Protein AF-I0I5B3-F1 (afdb_monomer)

Mean predicted aligned error: 16.61 Å

Organism: Caldilinea aerophila (strain DSM 14535 / JCM 11387 / NBRC 104270 / STL-6-O1) (NCBI:txid926550)

Solvent-accessible surface area (backbone atoms only — not comparable to full-atom values): 42615 Å² total; per-residue (Å²): 137,92,71,91,70,78,72,44,29,23,67,81,75,62,74,65,55,69,53,34,50,55,33,35,58,52,57,75,74,59,68,70,95,42,71,61,73,79,52,82,49,96,80,57,62,48,53,22,46,36,40,43,51,59,49,23,66,50,22,58,28,41,76,52,36,46,92,83,23,76,42,72,65,50,19,49,55,50,45,52,53,54,39,54,51,40,57,49,57,25,33,76,86,39,74,79,36,61,72,62,38,48,55,52,34,49,47,34,52,52,33,45,34,50,51,23,55,49,53,50,59,61,45,56,62,57,30,74,77,68,74,46,56,75,63,48,51,59,53,51,66,72,45,43,72,91,51,82,72,72,42,79,36,74,72,35,46,62,27,40,52,51,46,38,36,42,67,50,72,36,54,43,31,42,25,44,88,47,69,66,29,45,50,47,32,36,67,71,56,54,49,43,66,78,38,46,40,34,74,35,48,43,77,75,65,69,56,55,77,69,52,61,50,58,66,53,71,76,50,82,93,78,82,86,84,82,88,88,81,89,88,89,85,84,83,91,75,94,76,81,90,82,85,89,83,77,90,76,88,61,98,71,60,81,61,70,54,62,82,64,58,79,72,88,80,77,72,74,81,79,77,67,88,78,86,84,78,81,91,72,92,77,91,80,84,94,82,83,91,78,90,85,80,88,86,87,89,88,82,91,79,90,80,90,84,88,89,83,90,86,88,87,84,88,88,82,91,84,85,85,86,91,85,88,82,84,85,87,84,88,84,86,81,89,85,89,85,86,90,85,90,82,91,80,92,81,82,87,78,84,78,75,91,82,79,73,83,76,76,76,92,48,103,31,63,50,44,46,13,53,53,51,33,53,51,53,53,49,52,50,44,50,54,52,45,44,73,75,53,32,78,66,39,48,73,41,63,32,31,37,32,82,80,68,66,47,66,42,42,52,70,58,55,52,52,52,52,51,31,60,76,68,71,47,90,53,69,67,51,40,47,51,13,45,75,52,70,29,96,33,38,71,59,38,65,72,59,47,42,81,42,82,28,44,40,76,49,74,41,72,25,49,20,35,57,34,90,48,79,94,43,45,88,34,73,33,58,63,30,63,46,28,62,74,32,88,47,89,98,57,22,23,26,46,43,80,49,76,56,90,93,45,72,49,47,36,58,46,77,44,87,71,57,77,67,31,61,38,44,27,43,73,54,86,74,62,26,31,37,32,88,83,81,61,46,78,42,49,45,68,57,53,24,50,36,18,56,69,69,51,54,50,73,45,69,44,27,34,30,25,52,43,102,91,44,84,38,68,30,46,52,51,74,66,58,55,48,45,52,64,64,43,74,48,92,64,70,56,74,57,65,76,69,78,91,89,50,74,72,50,56,58,40,48,36,53,25,63,35,61,79,48,53,47,45,53,37,40,51,52,51,51,54,55,52,40,53,55,51,48,52,56,47,50,52,51,35,39,50,52,52,53,54,61,54,69,76,48,88,80,73,96,72,81,91,74,84,77,87,83,86,79,90,81,81,82,76,88,73,61,80,50,76,84,68,88,80,79,72,80,80,76,81,79,124

Radius of gyration: 35.82 Å; Cα contacts (8 Å, |Δi|>4): 763; chains: 1; bounding box: 88×85×110 Å

Foldseek 3Di:
DDDPDDFAFQVNPDAPVVLLVVLQVVLVPDQPPRLVVVDPFLPDDRLLNLLRVLLRVQATQVVSCCVVQVDPVSSVVVSVVVNVLSSQCSHPVCLVVVVSLVVSLVRSLVSLLVVLVVLCVVVVVVCVVPVVVVVSVVVSVQSDSVDDHAAEAADCGLNSNQLSCVSNVHQYWYWHLDVVSVVNNCVRPFPQQVCFLPAALDPVRPDDVVVVVVVVVPDDPDPDPPDDDDDDDDDDDDDDDDDDDDDCPDPDDLVVVVVVDDDDDDDSVVPPPDDDDDDDDDDDDDDDDDDDDDDDDDDDDDDDDDDDDDDDDDDDDDDDDDDDDDDDDDDDDDDDDDDDDDDDDDDDDDPDDDDDPDPPPRPGGGSRNVVVLCVVLVVVLSVLLCVQQVLLWDWAKWKAQPQLRAIAHPVVLVVLVVCVVVVHDDVPLQVVCVVSVHNGSVRRSVRIDIDTWIFNDWAKFKWAADPDPVLRVDTFGQDQAQWPDPDPSFTKGWDWDDDPSDIFIWMDGDDDDPVRNRPQADDPDSWGAGPPPRDIDDNLNQLVCLLVVRIGMDTRWTWTADPVGIHTGTDDPVSVVSNLPQAAPDFFAAFQDDPVGDCCVSRNQGGPRSVDDSSRNSSVVSSVVSVVVSVVVSVVSNVVSVVVVVPDPDDDDDDDDDDDDDPDDPDSIDTDRNDDDDDPPVPPD

Secondary structure (DSSP, 8-state):
----PPPPBGGGT---HHHHHHHHHHHTT--SS-GGGT---TTPPPHHHHHHHHHHHHSBPGGG-TTT--SHHHHHHHHHHHHHHHHHHTSGGGGG-HHHHHHHHHHHHHHHHHHHHHHHHHHHHHHHTTT-HHHHHHHHTT--TTSPPPEEETT-TTTHHHHHHHHTT--EEE--SSHHHHHHHIIIIIHHHHTTTPPP-SGGGGTHHHHHHHHHTTS-S--SS-SS------------------S-SS---THHHHTT---S---GGGS--SS-------------------------------------------------------------------------------------SSS--TTHHHHHHHHHHHHHHHHHHHHHHGGGS-EEEEEE-TTT--EEEHHHHHHHHHHHHHT---HHHHHHHHHTT-SSHHHHHHH-EEEEEEEEEEEEEEEEE-SSGGGTTSEEEE-S--EEE-STT--EEEEEEEETTEEEEEEEESSPPHHHHHTTEEETTTEEE-TTT--EE-HHHHHHHHHTT--EEEEEEEEEEETTEEEEE---HHHHHHHHT---S-----B--SSS--SGGGGT--BGGGGS-HHHHHHHHHHHHHHHHHHHHHHHHHHHHHHHHHTS-------PPPPPP------S-----SS----GGGS--

Structure (mmCIF, N/CA/C/O backbone):
data_AF-I0I5B3-F1
#
_entry.id   AF-I0I5B3-F1
#
loop_
_atom_site.group_PDB
_atom_site.id
_atom_site.type_symbol
_atom_site.label_atom_id
_atom_site.label_alt_id
_atom_site.label_comp_id
_atom_site.label_asym_id
_atom_site.label_entity_id
_atom_site.label_seq_id
_atom_site.pdbx_PDB_ins_code
_atom_site.Cartn_x
_atom_site.Cartn_y
_atom_site.Cartn_z
_atom_site.occupancy
_atom_site.B_iso_or_equiv
_atom_site.auth_seq_id
_atom_site.auth_comp_id
_atom_site.auth_asym_id
_atom_site.auth_atom_id
_atom_site.pdbx_PDB_model_num
ATOM 1 N N . MET A 1 1 ? 46.686 -15.224 -33.675 1.00 34.41 1 MET A N 1
ATOM 2 C CA . MET A 1 1 ? 46.321 -15.268 -32.244 1.00 34.41 1 MET A CA 1
ATOM 3 C C . MET A 1 1 ? 44.827 -15.492 -32.170 1.00 34.41 1 MET A C 1
ATOM 5 O O . MET A 1 1 ? 44.066 -14.656 -32.628 1.00 34.41 1 MET A O 1
ATOM 9 N N . ASN A 1 2 ? 44.441 -16.689 -31.741 1.00 43.38 2 ASN A N 1
ATOM 10 C CA . ASN A 1 2 ? 43.070 -17.173 -31.723 1.00 43.38 2 ASN A CA 1
ATOM 11 C C . ASN A 1 2 ? 42.587 -17.082 -30.267 1.00 43.38 2 ASN A C 1
ATOM 13 O O . ASN A 1 2 ? 42.860 -17.976 -29.474 1.00 43.38 2 ASN A O 1
ATOM 17 N N . SER A 1 3 ? 41.938 -15.980 -29.899 1.00 39.91 3 SER A N 1
ATOM 18 C CA . SER A 1 3 ? 41.096 -15.908 -28.702 1.00 39.91 3 SER A CA 1
ATOM 19 C C . SER A 1 3 ? 39.967 -14.929 -28.993 1.00 39.91 3 SER A C 1
ATOM 21 O O . SER A 1 3 ? 40.156 -13.717 -28.956 1.00 39.91 3 SER A O 1
ATOM 23 N N . SER A 1 4 ? 38.798 -15.454 -29.355 1.00 55.78 4 SER A N 1
ATOM 24 C CA . SER A 1 4 ? 37.574 -14.667 -29.481 1.00 55.78 4 SER A CA 1
ATOM 25 C C . SER A 1 4 ? 37.085 -14.292 -28.083 1.00 55.78 4 SER A C 1
ATOM 27 O O . SER A 1 4 ? 36.122 -14.872 -27.580 1.00 55.78 4 SER A O 1
ATOM 29 N N . THR A 1 5 ? 37.794 -13.388 -27.413 1.00 61.50 5 THR A N 1
ATOM 30 C CA . THR A 1 5 ? 37.310 -12.805 -26.168 1.00 61.50 5 THR A CA 1
ATOM 31 C C . THR A 1 5 ? 36.023 -12.051 -26.505 1.00 61.50 5 THR A C 1
ATOM 33 O O . THR A 1 5 ? 36.036 -11.238 -27.435 1.00 61.50 5 THR A O 1
ATOM 36 N N . PRO A 1 6 ? 34.897 -12.351 -25.837 1.00 68.62 6 PRO A N 1
ATOM 37 C CA . PRO A 1 6 ? 33.672 -11.597 -26.048 1.00 68.62 6 PRO A CA 1
ATOM 38 C C . PRO A 1 6 ? 33.936 -10.111 -25.779 1.00 68.62 6 PRO A C 1
ATOM 40 O O . PRO A 1 6 ? 34.704 -9.757 -24.879 1.00 68.62 6 PRO A O 1
ATOM 43 N N . ARG A 1 7 ? 33.351 -9.249 -26.617 1.00 85.88 7 ARG A N 1
ATOM 44 C CA . ARG A 1 7 ? 33.456 -7.794 -26.476 1.00 85.88 7 ARG A CA 1
ATOM 45 C C . ARG A 1 7 ? 32.855 -7.393 -25.131 1.00 85.88 7 ARG A C 1
ATOM 47 O O . ARG A 1 7 ? 31.737 -7.799 -24.822 1.00 85.88 7 ARG A O 1
ATOM 54 N N . LYS A 1 8 ? 33.610 -6.622 -24.345 1.00 93.19 8 LYS A N 1
ATOM 55 C CA . LYS A 1 8 ? 33.192 -6.210 -23.004 1.00 93.19 8 LYS A CA 1
ATOM 56 C C . LYS A 1 8 ? 32.017 -5.243 -23.074 1.00 93.19 8 LYS A C 1
ATOM 58 O O . LYS A 1 8 ? 32.053 -4.274 -23.834 1.00 93.19 8 LYS A O 1
ATOM 63 N N . LYS A 1 9 ? 31.011 -5.472 -22.240 1.00 95.19 9 LYS A N 1
ATOM 64 C CA . LYS A 1 9 ? 29.909 -4.540 -21.997 1.00 95.19 9 LYS A CA 1
ATOM 65 C C . LYS A 1 9 ? 30.274 -3.561 -20.890 1.00 95.19 9 LYS A C 1
ATOM 67 O O . LYS A 1 9 ? 31.117 -3.852 -20.041 1.00 95.19 9 LYS A O 1
ATOM 72 N N . LEU A 1 10 ? 29.610 -2.410 -20.869 1.00 96.56 10 LEU A N 1
ATOM 73 C CA . LEU A 1 10 ? 29.860 -1.374 -19.867 1.00 96.56 10 LEU A CA 1
ATOM 74 C C . LEU A 1 10 ? 29.683 -1.912 -18.434 1.00 96.56 10 LEU A C 1
ATOM 76 O O . LEU A 1 10 ? 30.490 -1.618 -17.554 1.00 96.56 10 LEU A O 1
ATOM 80 N N . ILE A 1 11 ? 28.683 -2.780 -18.229 1.00 96.00 11 ILE A N 1
ATOM 81 C CA . ILE A 1 11 ? 28.402 -3.431 -16.938 1.00 96.00 11 ILE A CA 1
ATOM 82 C C . ILE A 1 11 ? 29.562 -4.292 -16.407 1.00 96.00 11 ILE A C 1
ATOM 84 O O . ILE A 1 11 ? 29.677 -4.477 -15.199 1.00 96.00 11 ILE A O 1
ATOM 88 N N . GLU A 1 12 ? 30.427 -4.803 -17.284 1.00 95.75 12 GLU A N 1
ATOM 89 C CA . GLU A 1 12 ? 31.559 -5.663 -16.914 1.00 95.75 12 GLU A CA 1
ATOM 90 C C . GLU A 1 12 ? 32.810 -4.862 -16.527 1.00 95.75 12 GLU A C 1
ATOM 92 O O . GLU A 1 12 ? 33.793 -5.441 -16.063 1.00 95.75 12 GLU A O 1
ATOM 97 N N . VAL A 1 13 ? 32.796 -3.542 -16.744 1.00 94.56 13 VAL A N 1
ATOM 98 C CA . VAL A 1 13 ? 33.958 -2.669 -16.546 1.00 94.56 13 VAL A CA 1
ATOM 99 C C . VAL A 1 13 ? 33.712 -1.677 -15.419 1.00 94.56 13 VAL A C 1
ATOM 101 O O . VAL A 1 13 ? 34.428 -1.707 -14.420 1.00 94.56 13 VAL A O 1
ATOM 104 N N . ALA A 1 14 ? 32.724 -0.790 -15.565 1.00 92.62 14 ALA A N 1
ATOM 105 C CA . ALA A 1 14 ? 32.447 0.241 -14.570 1.00 92.62 14 ALA A CA 1
ATOM 106 C C . ALA A 1 14 ? 31.055 0.865 -14.752 1.00 92.62 14 ALA A C 1
ATOM 108 O O . ALA A 1 14 ? 30.517 0.936 -15.854 1.00 92.62 14 ALA A O 1
ATOM 109 N N . LEU A 1 15 ? 30.496 1.375 -13.651 1.00 96.25 15 LEU A N 1
ATOM 110 C CA . LEU A 1 15 ? 29.220 2.091 -13.602 1.00 96.25 15 LEU A CA 1
ATOM 111 C C . LEU A 1 15 ? 29.322 3.298 -12.657 1.00 96.25 15 LEU A C 1
ATOM 113 O O . LEU A 1 15 ? 30.048 3.214 -11.663 1.00 96.25 15 LEU A O 1
ATOM 117 N N . PRO A 1 16 ? 28.553 4.382 -12.883 1.00 97.31 16 PRO A N 1
ATOM 118 C CA . PRO A 1 16 ? 28.482 5.518 -11.964 1.00 97.31 16 PRO A CA 1
ATOM 119 C C . PRO A 1 16 ? 27.610 5.168 -10.741 1.00 97.31 16 PRO A C 1
ATOM 121 O O . PRO A 1 16 ? 26.470 5.621 -10.605 1.00 97.31 16 PRO A O 1
ATOM 124 N N . LEU A 1 17 ? 28.135 4.309 -9.858 1.00 96.88 17 LEU A N 1
ATOM 125 C CA . LEU A 1 17 ? 27.397 3.740 -8.723 1.00 96.88 17 LEU A CA 1
ATOM 126 C C . LEU A 1 17 ? 26.848 4.807 -7.772 1.00 96.88 17 LEU A C 1
ATOM 128 O O . LEU A 1 17 ? 25.727 4.656 -7.295 1.00 96.88 17 LEU A O 1
ATOM 132 N N . ASP A 1 18 ? 27.575 5.900 -7.540 1.00 97.75 18 ASP A N 1
ATOM 133 C CA . ASP A 1 18 ? 27.119 6.983 -6.661 1.00 97.75 18 ASP A CA 1
ATOM 134 C C . ASP A 1 18 ? 25.832 7.636 -7.176 1.00 97.75 18 ASP A C 1
ATOM 136 O O . ASP A 1 18 ? 24.875 7.828 -6.419 1.00 97.75 18 ASP A O 1
ATOM 140 N N . ALA A 1 19 ? 25.760 7.907 -8.483 1.00 97.69 19 ALA A N 1
ATOM 141 C CA . ALA A 1 19 ? 24.568 8.461 -9.116 1.00 97.69 19 ALA A CA 1
ATOM 142 C C . ALA A 1 19 ? 23.394 7.471 -9.065 1.00 97.69 19 ALA A C 1
ATOM 144 O O . ALA A 1 19 ? 22.278 7.848 -8.694 1.00 97.69 19 ALA A O 1
ATOM 145 N N . ILE A 1 20 ? 23.654 6.192 -9.368 1.00 97.81 20 ILE A N 1
ATOM 146 C CA . ILE A 1 20 ? 22.647 5.119 -9.324 1.00 97.81 20 ILE A CA 1
ATOM 147 C C . ILE A 1 20 ? 22.097 4.946 -7.900 1.00 97.81 20 ILE A C 1
ATOM 149 O O . ILE A 1 20 ? 20.879 4.871 -7.712 1.00 97.81 20 ILE A O 1
ATOM 153 N N . ASN A 1 21 ? 22.969 4.912 -6.891 1.00 97.31 21 ASN A N 1
ATOM 154 C CA . ASN A 1 21 ? 22.602 4.721 -5.488 1.00 97.31 21 ASN A CA 1
ATOM 155 C C . ASN A 1 21 ? 21.814 5.916 -4.948 1.00 97.31 21 ASN A C 1
ATOM 157 O O . ASN A 1 21 ? 20.769 5.727 -4.318 1.00 97.31 21 ASN A O 1
ATOM 161 N N . LYS A 1 22 ? 22.258 7.144 -5.246 1.00 97.56 22 LYS A N 1
ATOM 162 C CA . LYS A 1 22 ? 21.553 8.375 -4.860 1.00 97.56 22 LYS A CA 1
ATOM 163 C C . LYS A 1 22 ? 20.146 8.422 -5.459 1.00 97.56 22 LYS A C 1
ATOM 165 O O . LYS A 1 22 ? 19.183 8.692 -4.738 1.00 97.56 22 LYS A O 1
ATOM 170 N N . ALA A 1 23 ? 20.008 8.111 -6.748 1.00 96.62 23 ALA A N 1
ATOM 171 C CA . ALA A 1 23 ? 18.708 8.061 -7.415 1.00 96.62 23 ALA A CA 1
ATOM 172 C C . ALA A 1 23 ? 17.807 6.949 -6.848 1.00 96.62 23 ALA A C 1
ATOM 174 O O . ALA A 1 23 ? 16.650 7.199 -6.511 1.00 96.62 23 ALA A O 1
ATOM 175 N N . SER A 1 24 ? 18.355 5.748 -6.641 1.00 95.25 24 SER A N 1
ATOM 176 C CA . SER A 1 24 ? 17.622 4.606 -6.074 1.00 95.25 24 SER A CA 1
ATOM 177 C C . SER A 1 24 ? 17.129 4.868 -4.645 1.00 95.25 24 SER A C 1
ATOM 179 O O . SER A 1 24 ? 16.033 4.449 -4.274 1.00 95.25 24 SER A O 1
ATOM 181 N N . ALA A 1 25 ? 17.913 5.576 -3.826 1.00 94.31 25 ALA A N 1
ATOM 182 C CA . ALA A 1 25 ? 17.493 5.992 -2.490 1.00 94.31 25 ALA A CA 1
ATOM 183 C C . ALA A 1 25 ? 16.353 7.019 -2.551 1.00 94.31 25 ALA A C 1
ATOM 185 O O . ALA A 1 25 ? 15.381 6.900 -1.801 1.00 94.31 25 ALA A O 1
ATOM 186 N N . ARG A 1 26 ? 16.439 7.984 -3.477 1.00 92.12 26 ARG A N 1
ATOM 187 C CA . ARG A 1 26 ? 15.406 9.004 -3.698 1.00 92.12 26 ARG A CA 1
ATOM 188 C C . ARG A 1 26 ? 14.073 8.404 -4.148 1.00 92.12 26 ARG A C 1
ATOM 190 O O . ARG A 1 26 ? 13.033 8.845 -3.677 1.00 92.12 26 ARG A O 1
ATOM 197 N N . GLU A 1 27 ? 14.073 7.360 -4.978 1.00 89.00 27 GLU A N 1
ATOM 198 C CA . GLU A 1 27 ? 12.831 6.693 -5.412 1.00 89.00 27 GLU A CA 1
ATOM 199 C C . GLU A 1 27 ? 11.979 6.182 -4.239 1.00 89.00 27 GLU A C 1
ATOM 201 O O . GLU A 1 27 ? 10.747 6.205 -4.304 1.00 89.00 27 GLU A O 1
ATOM 206 N N . LYS A 1 28 ? 12.607 5.800 -3.116 1.00 84.81 28 LYS A N 1
ATOM 207 C CA . LYS A 1 28 ? 11.893 5.331 -1.916 1.00 84.81 28 LYS A CA 1
ATOM 208 C C . LYS A 1 28 ? 10.984 6.391 -1.297 1.00 84.81 28 LYS A C 1
ATOM 210 O O . LYS A 1 28 ? 10.081 6.015 -0.545 1.00 84.81 28 LYS A O 1
ATOM 215 N N . SER A 1 29 ? 11.189 7.682 -1.569 1.00 85.62 29 SER A N 1
ATOM 216 C CA . SER A 1 29 ? 10.357 8.777 -1.049 1.00 85.62 29 SER A CA 1
ATOM 217 C C . SER A 1 29 ? 9.325 9.303 -2.051 1.00 85.62 29 SER A C 1
ATOM 219 O O . SER A 1 29 ? 8.503 10.134 -1.676 1.00 85.62 29 SER A O 1
ATOM 221 N N . ILE A 1 30 ? 9.290 8.788 -3.284 1.00 86.81 30 ILE A N 1
ATOM 222 C CA . ILE A 1 30 ? 8.329 9.227 -4.303 1.00 86.81 30 ILE A CA 1
ATOM 223 C C . ILE A 1 30 ? 6.953 8.620 -4.011 1.00 86.81 30 ILE A C 1
ATOM 225 O O . ILE A 1 30 ? 6.822 7.426 -3.726 1.00 86.81 30 ILE A O 1
ATOM 229 N N . ARG A 1 31 ? 5.915 9.463 -4.018 1.00 80.94 31 ARG A N 1
ATOM 230 C CA . ARG A 1 31 ? 4.539 9.096 -3.625 1.00 80.94 31 ARG A CA 1
ATOM 231 C C . ARG A 1 31 ? 3.489 9.355 -4.701 1.00 80.94 31 ARG A C 1
ATOM 233 O O . ARG A 1 31 ? 2.339 8.977 -4.512 1.00 80.94 31 ARG A O 1
ATOM 240 N N . HIS A 1 32 ? 3.882 9.931 -5.834 1.00 81.69 32 HIS A N 1
ATOM 241 C CA . HIS A 1 32 ? 2.992 10.216 -6.957 1.00 81.69 32 HIS A CA 1
ATOM 242 C C . HIS A 1 32 ? 3.624 9.748 -8.267 1.00 81.69 32 HIS A C 1
ATOM 244 O O . HIS A 1 32 ? 4.824 9.921 -8.475 1.00 81.69 32 HIS A O 1
ATOM 250 N N . GLY A 1 33 ? 2.828 9.104 -9.124 1.00 80.00 33 GLY A N 1
ATOM 251 C CA . GLY A 1 33 ? 3.251 8.606 -10.441 1.00 80.00 33 GLY A CA 1
ATOM 252 C C . GLY A 1 33 ? 4.235 7.428 -10.422 1.00 80.00 33 GLY A C 1
ATOM 253 O O . GLY A 1 33 ? 4.460 6.808 -11.458 1.00 80.00 33 GLY A O 1
ATOM 254 N N . HIS A 1 34 ? 4.813 7.086 -9.268 1.00 87.69 34 HIS A N 1
ATOM 255 C CA . HIS A 1 34 ? 5.730 5.962 -9.147 1.00 87.69 34 HIS A CA 1
ATOM 256 C C . HIS A 1 34 ? 4.971 4.630 -9.102 1.00 87.69 34 HIS A C 1
ATOM 258 O O . HIS A 1 34 ? 4.057 4.485 -8.298 1.00 87.69 34 HIS A O 1
ATOM 264 N N . PRO A 1 35 ? 5.375 3.598 -9.858 1.00 84.56 35 PRO A N 1
ATOM 265 C CA . PRO A 1 35 ? 4.692 2.306 -9.876 1.00 84.56 35 PRO A CA 1
ATOM 266 C C . PRO A 1 35 ? 4.442 1.612 -8.525 1.00 84.56 35 PRO A C 1
ATOM 268 O O . PRO A 1 35 ? 3.552 0.771 -8.417 1.00 84.56 35 PRO A O 1
ATOM 271 N N . SER A 1 36 ? 5.205 1.935 -7.476 1.00 82.56 36 SER A N 1
ATOM 272 C CA . SER A 1 36 ? 4.937 1.429 -6.118 1.00 82.56 36 SER A CA 1
ATOM 273 C C . SER A 1 36 ? 3.626 1.943 -5.521 1.00 82.56 36 SER A C 1
ATOM 275 O O . SER A 1 36 ? 3.151 1.367 -4.548 1.00 82.56 36 SER A O 1
ATOM 277 N N . THR A 1 37 ? 3.065 3.025 -6.065 1.00 84.06 37 THR A N 1
ATOM 278 C CA . THR A 1 37 ? 1.775 3.579 -5.639 1.00 84.06 37 THR A CA 1
ATOM 279 C C . THR A 1 37 ? 0.598 2.850 -6.283 1.00 84.06 37 THR A C 1
ATOM 281 O O . THR A 1 37 ? -0.525 3.042 -5.842 1.00 84.06 37 THR A O 1
ATOM 284 N N . LEU A 1 38 ? 0.838 2.020 -7.310 1.00 83.25 38 LEU A N 1
ATOM 285 C CA . LEU A 1 38 ? -0.171 1.117 -7.871 1.00 83.25 38 LEU A CA 1
ATOM 286 C C . LEU A 1 38 ? -0.301 -0.152 -7.017 1.00 83.25 38 LEU A C 1
ATOM 288 O O . LEU A 1 38 ? -1.401 -0.572 -6.679 1.00 83.25 38 LEU A O 1
ATOM 292 N N . HIS A 1 39 ? 0.834 -0.764 -6.666 1.00 85.00 39 HIS A N 1
ATOM 293 C CA . HIS A 1 39 ? 0.896 -1.907 -5.758 1.00 85.00 39 HIS A CA 1
ATOM 294 C C . HIS A 1 39 ? 2.272 -1.999 -5.087 1.00 85.00 39 HIS A C 1
ATOM 296 O O . HIS A 1 39 ? 3.318 -1.862 -5.738 1.00 85.00 39 HIS A O 1
ATOM 302 N N . LEU A 1 40 ? 2.280 -2.291 -3.784 1.00 82.19 40 LEU A N 1
ATOM 303 C CA . LEU A 1 40 ? 3.509 -2.518 -3.031 1.00 82.19 40 LEU A CA 1
ATOM 304 C C . LEU A 1 40 ? 4.005 -3.953 -3.240 1.00 82.19 40 LEU A C 1
ATOM 306 O O . LEU A 1 40 ? 3.491 -4.891 -2.643 1.00 82.19 40 LEU A O 1
ATOM 310 N N . TRP A 1 41 ? 5.048 -4.115 -4.052 1.00 86.31 41 TRP A N 1
ATOM 311 C CA . TRP A 1 41 ? 5.733 -5.396 -4.219 1.00 86.31 41 TRP A CA 1
ATOM 312 C C . TRP A 1 41 ? 6.900 -5.522 -3.232 1.00 86.31 41 TRP A C 1
ATOM 314 O O . TRP A 1 41 ? 7.781 -4.660 -3.204 1.00 86.31 41 TRP A O 1
ATOM 324 N N . TRP A 1 42 ? 6.930 -6.596 -2.439 1.00 80.88 42 TRP A N 1
ATOM 325 C CA . TRP A 1 42 ? 7.877 -6.773 -1.321 1.00 80.88 42 TRP A CA 1
ATOM 326 C C . TRP A 1 42 ? 9.352 -6.853 -1.736 1.00 80.88 42 TRP A C 1
ATOM 328 O O . TRP A 1 42 ? 10.226 -6.552 -0.931 1.00 80.88 42 TRP A O 1
ATOM 338 N N . ALA A 1 43 ? 9.639 -7.231 -2.981 1.00 81.56 43 ALA A N 1
ATOM 339 C CA . ALA A 1 43 ? 10.995 -7.341 -3.520 1.00 81.56 43 ALA A CA 1
ATOM 340 C C . ALA A 1 43 ? 11.191 -6.444 -4.753 1.00 81.56 43 ALA A C 1
ATOM 342 O O . ALA A 1 43 ? 11.769 -6.856 -5.760 1.00 81.56 43 ALA A O 1
ATOM 343 N N . ARG A 1 44 ? 10.629 -5.228 -4.736 1.00 82.12 44 ARG A N 1
ATOM 344 C CA . ARG A 1 44 ? 10.724 -4.318 -5.884 1.00 82.12 44 ARG A CA 1
ATOM 345 C C . ARG A 1 44 ? 12.156 -3.802 -6.054 1.00 82.12 44 ARG A C 1
ATOM 347 O O . ARG A 1 44 ? 12.700 -3.175 -5.149 1.00 82.12 44 ARG A O 1
ATOM 354 N N . ARG A 1 45 ? 12.741 -4.012 -7.236 1.00 88.94 45 ARG A N 1
ATOM 355 C CA . ARG A 1 45 ? 14.022 -3.394 -7.613 1.00 88.94 45 ARG A CA 1
ATOM 356 C C . ARG A 1 45 ? 13.827 -1.899 -7.928 1.00 88.94 45 ARG A C 1
ATOM 358 O O . ARG A 1 45 ? 12.811 -1.573 -8.547 1.00 88.94 45 ARG A O 1
ATOM 365 N N . PRO A 1 46 ? 14.763 -1.010 -7.539 1.00 93.00 46 PRO A N 1
ATOM 366 C CA . PRO A 1 46 ? 14.736 0.395 -7.950 1.00 93.00 46 PRO A CA 1
ATOM 367 C C . PRO A 1 46 ? 14.740 0.527 -9.476 1.00 93.00 46 PRO A C 1
ATOM 369 O O . PRO A 1 46 ? 15.482 -0.189 -10.157 1.00 93.00 46 PRO A O 1
ATOM 372 N N . LEU A 1 47 ? 13.928 1.438 -10.010 1.00 94.44 47 LEU A N 1
ATOM 373 C CA . LEU A 1 47 ? 13.819 1.664 -11.453 1.00 94.44 47 LEU A CA 1
ATOM 374 C C . LEU A 1 47 ? 15.095 2.310 -11.994 1.00 94.44 47 LEU A C 1
ATOM 376 O O . LEU A 1 47 ? 15.581 1.900 -13.045 1.00 94.44 47 LEU A O 1
ATOM 380 N N . ALA A 1 48 ? 15.684 3.245 -11.244 1.00 96.25 48 ALA A N 1
ATOM 381 C CA . ALA A 1 48 ? 16.997 3.823 -11.524 1.00 96.25 48 ALA A CA 1
ATOM 382 C C . ALA A 1 48 ? 18.066 2.743 -11.770 1.00 96.25 48 ALA A C 1
ATOM 384 O O . ALA A 1 48 ? 18.724 2.737 -12.811 1.00 96.25 48 ALA A O 1
ATOM 385 N N . ALA A 1 49 ? 18.197 1.787 -10.845 1.00 96.50 49 ALA A N 1
ATOM 386 C CA . ALA A 1 49 ? 19.148 0.688 -10.977 1.00 96.50 49 ALA A CA 1
ATOM 387 C C . ALA A 1 49 ? 18.818 -0.224 -12.169 1.00 96.50 49 ALA A C 1
ATOM 389 O O . ALA A 1 49 ? 19.716 -0.561 -12.939 1.00 96.50 49 ALA A O 1
ATOM 390 N N . ALA A 1 50 ? 17.543 -0.589 -12.355 1.00 95.62 50 ALA A N 1
ATOM 391 C CA . ALA A 1 50 ? 17.115 -1.416 -13.484 1.00 95.62 50 ALA A CA 1
ATOM 392 C C . ALA A 1 50 ? 17.467 -0.765 -14.832 1.00 95.62 50 ALA A C 1
ATOM 394 O O . ALA A 1 50 ? 18.086 -1.405 -15.676 1.00 95.62 50 ALA A O 1
ATOM 395 N N . ARG A 1 51 ? 17.158 0.524 -15.006 1.00 95.81 51 ARG A N 1
ATOM 396 C CA . ARG A 1 51 ? 17.453 1.292 -16.225 1.00 95.81 51 ARG A CA 1
ATOM 397 C C . ARG A 1 51 ? 18.952 1.382 -16.513 1.00 95.81 51 ARG A C 1
ATOM 399 O O . ARG A 1 51 ? 19.363 1.152 -17.647 1.00 95.81 51 ARG A O 1
ATOM 406 N N . ALA A 1 52 ? 19.768 1.669 -15.495 1.00 97.81 52 ALA A N 1
ATOM 407 C CA . ALA A 1 52 ? 21.222 1.751 -15.641 1.00 97.81 52 ALA A CA 1
ATOM 408 C C . ALA A 1 52 ? 21.841 0.405 -16.046 1.00 97.81 52 ALA A C 1
ATOM 410 O O . ALA A 1 52 ? 22.645 0.347 -16.974 1.00 97.81 52 ALA A O 1
ATOM 411 N N . VAL A 1 53 ? 21.429 -0.681 -15.385 1.00 96.31 53 VAL A N 1
ATOM 412 C CA . VAL A 1 53 ? 21.904 -2.043 -15.671 1.00 96.31 53 VAL A CA 1
ATOM 413 C C . VAL A 1 53 ? 21.476 -2.495 -17.068 1.00 96.31 53 VAL A C 1
ATOM 415 O O . VAL A 1 53 ? 22.303 -3.018 -17.810 1.00 96.31 53 VAL A O 1
ATOM 418 N N . LEU A 1 54 ? 20.222 -2.241 -17.459 1.00 96.19 54 LEU A N 1
ATOM 419 C CA . LEU A 1 54 ? 19.707 -2.570 -18.793 1.00 96.19 54 LEU A CA 1
ATOM 420 C C . LEU A 1 54 ? 20.437 -1.821 -19.913 1.00 96.19 54 LEU A C 1
ATOM 422 O O . LEU A 1 54 ? 20.707 -2.395 -20.965 1.00 96.19 54 LEU A O 1
ATOM 426 N N . PHE A 1 55 ? 20.768 -0.549 -19.696 1.00 97.75 55 PHE A N 1
ATOM 427 C CA . PHE A 1 55 ? 21.579 0.213 -20.640 1.00 97.75 55 PHE A CA 1
ATOM 428 C C . PHE A 1 55 ? 23.001 -0.362 -20.723 1.00 97.75 55 PHE A C 1
ATOM 430 O O . PHE A 1 55 ? 23.490 -0.682 -21.806 1.00 97.75 55 PHE A O 1
ATOM 437 N N . ALA A 1 56 ? 23.645 -0.571 -19.574 1.00 97.56 56 ALA A N 1
ATOM 438 C CA . ALA A 1 56 ? 25.040 -0.990 -19.509 1.00 97.56 56 ALA A CA 1
ATOM 439 C C . ALA A 1 56 ? 25.306 -2.438 -19.952 1.00 97.56 56 ALA A C 1
ATOM 441 O O . ALA A 1 56 ? 26.430 -2.749 -20.338 1.00 97.56 56 ALA A O 1
ATOM 442 N N . GLN A 1 57 ? 24.306 -3.326 -19.908 1.00 95.12 57 GLN A N 1
ATOM 443 C CA . GLN A 1 57 ? 24.422 -4.676 -20.479 1.00 95.12 57 GLN A CA 1
ATOM 444 C C . GLN A 1 57 ? 24.355 -4.670 -22.018 1.00 95.12 57 GLN A C 1
ATOM 446 O O . GLN A 1 57 ? 24.858 -5.588 -22.660 1.00 95.12 57 GLN A O 1
ATOM 451 N N . LEU A 1 58 ? 23.702 -3.668 -22.622 1.00 94.50 58 LEU A N 1
ATOM 452 C CA . LEU A 1 58 ? 23.496 -3.604 -24.072 1.00 94.50 58 LEU A CA 1
ATOM 453 C C . LEU A 1 58 ? 24.576 -2.779 -24.769 1.00 94.50 58 LEU A C 1
ATOM 455 O O . LEU A 1 58 ? 24.960 -3.105 -25.896 1.00 94.50 58 LEU A O 1
ATOM 459 N N . VAL A 1 59 ? 25.093 -1.758 -24.088 1.00 96.69 59 VAL A N 1
ATOM 460 C CA . VAL A 1 59 ? 26.134 -0.870 -24.605 1.00 96.69 59 VAL A CA 1
ATOM 461 C C . VAL A 1 59 ? 27.527 -1.450 -24.363 1.00 96.69 59 VAL A C 1
ATOM 463 O O . VAL A 1 59 ? 27.864 -1.868 -23.253 1.00 96.69 59 VAL A O 1
ATOM 466 N N . ASP A 1 60 ? 28.334 -1.483 -25.423 1.00 95.75 60 ASP A N 1
ATOM 467 C CA . ASP A 1 60 ? 29.726 -1.931 -25.348 1.00 95.75 60 ASP A CA 1
ATOM 468 C C . ASP A 1 60 ? 30.582 -0.934 -24.558 1.00 95.75 60 ASP A C 1
ATOM 470 O O . ASP A 1 60 ? 30.425 0.281 -24.695 1.00 95.75 60 ASP A O 1
ATOM 474 N N . ASP A 1 61 ? 31.536 -1.438 -23.775 1.00 97.00 61 ASP A N 1
ATOM 475 C CA . ASP A 1 61 ? 32.578 -0.577 -23.220 1.00 97.00 61 ASP A CA 1
ATOM 476 C C . ASP A 1 61 ? 33.527 -0.114 -24.347 1.00 97.00 61 ASP A C 1
ATOM 478 O O . ASP A 1 61 ? 33.851 -0.905 -25.238 1.00 97.00 61 ASP A O 1
ATOM 482 N N . PRO A 1 62 ? 34.041 1.128 -24.324 1.00 96.12 62 PRO A N 1
ATOM 483 C CA . PRO A 1 62 ? 34.983 1.611 -25.337 1.00 96.12 62 PRO A CA 1
ATOM 484 C C . PRO A 1 62 ? 36.254 0.760 -25.482 1.00 96.12 62 PRO A C 1
ATOM 486 O O . PRO A 1 62 ? 36.788 0.658 -26.585 1.00 96.12 62 PRO A O 1
ATOM 489 N N . SER A 1 63 ? 36.716 0.084 -24.418 1.00 94.56 63 SER A N 1
ATOM 490 C CA . SER A 1 63 ? 37.858 -0.851 -24.487 1.00 94.56 63 SER A CA 1
ATOM 491 C C . SER A 1 63 ? 37.588 -2.076 -25.359 1.00 94.56 63 SER A C 1
ATOM 493 O O . SER A 1 63 ? 38.522 -2.748 -25.801 1.00 94.56 63 SER A O 1
ATOM 495 N N . ALA A 1 64 ? 36.317 -2.361 -25.646 1.00 92.25 64 ALA A N 1
ATOM 496 C CA . ALA A 1 64 ? 35.940 -3.386 -26.596 1.00 92.25 64 ALA A CA 1
ATOM 497 C C . ALA A 1 64 ? 36.200 -2.963 -28.048 1.00 92.25 64 ALA A C 1
ATOM 499 O O . ALA A 1 64 ? 36.170 -3.833 -28.904 1.00 92.25 64 ALA A O 1
ATOM 500 N N . TRP A 1 65 ? 36.485 -1.692 -28.344 1.00 90.50 65 TRP A N 1
ATOM 501 C CA . TRP A 1 65 ? 36.679 -1.180 -29.706 1.00 90.50 65 TRP A CA 1
ATOM 502 C C . TRP A 1 65 ? 37.997 -0.392 -29.833 1.00 90.50 65 TRP A C 1
ATOM 504 O O . TRP A 1 65 ? 37.953 0.813 -30.087 1.00 90.50 65 TRP A O 1
ATOM 514 N N . PRO A 1 66 ? 39.177 -1.026 -29.669 1.00 89.50 66 PRO A N 1
ATOM 515 C CA . PRO A 1 66 ? 40.478 -0.349 -29.767 1.00 89.50 66 PRO A CA 1
ATOM 516 C C . PRO A 1 66 ? 40.741 0.303 -31.135 1.00 89.50 66 PRO A C 1
ATOM 518 O O . PRO A 1 66 ? 41.541 1.220 -31.245 1.00 89.50 66 PRO A O 1
ATOM 521 N N . GLU A 1 67 ? 40.056 -0.131 -32.189 1.00 90.69 67 GLU A N 1
ATOM 522 C CA . GLU A 1 67 ? 40.078 0.504 -33.507 1.00 90.69 67 GLU A CA 1
ATOM 523 C C . GLU A 1 67 ? 39.373 1.872 -33.541 1.00 90.69 67 GLU A C 1
ATOM 525 O O . GLU A 1 67 ? 39.704 2.711 -34.375 1.00 90.69 67 GLU A O 1
ATOM 530 N N . LEU A 1 68 ? 38.409 2.099 -32.642 1.00 90.50 68 LEU A N 1
ATOM 531 C CA . LEU A 1 68 ? 37.684 3.365 -32.489 1.00 90.50 68 LEU A CA 1
ATOM 532 C C . LEU A 1 68 ? 38.230 4.196 -31.324 1.00 90.50 68 LEU A C 1
ATOM 534 O O . LEU A 1 68 ? 38.186 5.422 -31.377 1.00 90.50 68 LEU A O 1
ATOM 538 N N . PHE A 1 69 ? 38.750 3.528 -30.291 1.00 94.81 69 PHE A N 1
ATOM 539 C CA . PHE A 1 69 ? 39.323 4.132 -29.089 1.00 94.81 69 PHE A CA 1
ATOM 540 C C . PHE A 1 69 ? 40.709 3.522 -28.794 1.00 94.81 69 PHE A C 1
ATOM 542 O O . PHE A 1 69 ? 40.841 2.692 -27.883 1.00 94.81 69 PHE A O 1
ATOM 549 N N . PRO A 1 70 ? 41.744 3.890 -29.577 1.00 94.62 70 PRO A N 1
ATOM 550 C CA . PRO A 1 70 ? 43.076 3.284 -29.483 1.00 94.62 70 PRO A CA 1
ATOM 551 C C . PRO A 1 70 ? 43.763 3.433 -28.128 1.00 94.62 70 PRO A C 1
ATOM 553 O O . PRO A 1 70 ? 44.535 2.558 -27.735 1.00 94.62 70 PRO A O 1
ATOM 556 N N . THR A 1 71 ? 43.508 4.529 -27.413 1.00 96.62 71 THR A N 1
ATOM 557 C CA . THR A 1 71 ? 44.194 4.838 -26.151 1.00 96.62 71 THR A CA 1
ATOM 558 C C . THR A 1 71 ? 43.286 4.691 -24.932 1.00 96.62 71 THR A C 1
ATOM 560 O O . THR A 1 71 ? 42.078 4.912 -25.004 1.00 96.62 71 THR A O 1
ATOM 563 N N . GLU A 1 72 ? 43.867 4.389 -23.765 1.00 95.56 72 GLU A N 1
ATOM 564 C CA . GLU A 1 72 ? 43.122 4.348 -22.495 1.00 95.56 72 GLU A CA 1
ATOM 565 C C . GLU A 1 72 ? 42.438 5.688 -22.178 1.00 95.56 72 GLU A C 1
ATOM 567 O O . GLU A 1 72 ? 41.335 5.707 -21.636 1.00 95.56 72 GLU A O 1
ATOM 572 N N . VAL A 1 73 ? 43.055 6.809 -22.570 1.00 97.06 73 VAL A N 1
ATOM 573 C CA . VAL A 1 73 ? 42.496 8.158 -22.395 1.00 97.06 73 VAL A CA 1
ATOM 574 C C . VAL A 1 73 ? 41.238 8.348 -23.245 1.00 97.06 73 VAL A C 1
ATOM 576 O O . VAL A 1 73 ? 40.235 8.859 -22.749 1.00 97.06 73 VAL A O 1
ATOM 579 N N . GLU A 1 74 ? 41.251 7.914 -24.508 1.00 96.31 74 GLU A N 1
ATOM 580 C CA . GLU A 1 74 ? 40.067 7.967 -25.379 1.00 96.31 74 GLU A CA 1
ATOM 581 C C . GLU A 1 74 ? 38.964 7.027 -24.893 1.00 96.31 74 GLU A C 1
ATOM 583 O O . GLU A 1 74 ? 37.795 7.415 -24.871 1.00 96.31 74 GLU A O 1
ATOM 588 N N . GLN A 1 75 ? 39.331 5.825 -24.437 1.00 96.50 75 GLN A N 1
ATOM 589 C CA . GLN A 1 75 ? 38.383 4.876 -23.853 1.00 96.50 75 GLN A CA 1
ATOM 590 C C . GLN A 1 75 ? 37.722 5.453 -22.599 1.00 96.50 75 GLN A C 1
ATOM 592 O O . GLN A 1 75 ? 36.505 5.361 -22.445 1.00 96.50 75 GLN A O 1
ATOM 597 N N . GLN A 1 76 ? 38.505 6.078 -21.716 1.00 97.19 76 GLN A N 1
ATOM 598 C CA . GLN A 1 76 ? 37.997 6.708 -20.502 1.00 97.19 76 GLN A CA 1
ATOM 599 C C . GLN A 1 76 ? 37.101 7.912 -20.819 1.00 97.19 76 GLN A C 1
ATOM 601 O O . GLN A 1 76 ? 36.011 8.024 -20.260 1.00 97.19 76 GLN A O 1
ATOM 606 N N . ARG A 1 77 ? 37.497 8.764 -21.772 1.00 97.75 77 ARG A N 1
ATOM 607 C CA . ARG A 1 77 ? 36.693 9.915 -22.209 1.00 97.75 77 ARG A CA 1
ATOM 608 C C . ARG A 1 77 ? 35.334 9.493 -22.770 1.00 97.75 77 ARG A C 1
ATOM 610 O O . ARG A 1 77 ? 34.319 10.129 -22.478 1.00 97.75 77 ARG A O 1
ATOM 617 N N . GLU A 1 78 ? 35.302 8.434 -23.576 1.00 97.75 78 GLU A N 1
ATOM 618 C CA . GLU A 1 78 ? 34.044 7.909 -24.108 1.00 97.75 78 GLU A CA 1
ATOM 619 C C . GLU A 1 78 ? 33.206 7.236 -23.012 1.00 97.75 78 GLU A C 1
ATOM 621 O O . GLU A 1 78 ? 31.992 7.434 -22.947 1.00 97.75 78 GLU A O 1
ATOM 626 N N . ARG A 1 79 ? 33.843 6.517 -22.082 1.00 97.88 79 ARG A N 1
ATOM 627 C CA . ARG A 1 79 ? 33.162 5.919 -20.927 1.00 97.88 79 ARG A CA 1
ATOM 628 C C . ARG A 1 79 ? 32.483 6.983 -20.064 1.00 97.88 79 ARG A C 1
ATOM 630 O O . ARG A 1 79 ? 31.326 6.819 -19.693 1.00 97.88 79 ARG A O 1
ATOM 637 N N . GLU A 1 80 ? 33.143 8.113 -19.826 1.00 98.06 80 GLU A N 1
ATOM 638 C CA . GLU A 1 80 ? 32.567 9.265 -19.118 1.00 98.06 80 GLU A CA 1
ATOM 639 C C . GLU A 1 80 ? 31.400 9.914 -19.879 1.00 98.06 80 GLU A C 1
ATOM 641 O O . GLU A 1 80 ? 30.447 10.408 -19.272 1.00 98.06 80 GLU A O 1
ATOM 646 N N . ARG A 1 81 ? 31.413 9.907 -21.221 1.00 98.12 81 ARG A N 1
ATOM 647 C CA . ARG A 1 81 ? 30.238 10.305 -22.018 1.00 98.12 81 ARG A CA 1
ATOM 648 C C . ARG A 1 81 ? 29.063 9.354 -21.776 1.00 98.12 81 ARG A C 1
ATOM 650 O O . ARG A 1 81 ? 27.960 9.834 -21.524 1.00 98.12 81 ARG A O 1
ATOM 657 N N . LEU A 1 82 ? 29.296 8.042 -21.805 1.00 98.31 82 LEU A N 1
ATOM 658 C CA . LEU A 1 82 ? 28.262 7.036 -21.530 1.00 98.31 82 LEU A CA 1
ATOM 659 C C . LEU A 1 82 ? 27.746 7.125 -20.084 1.00 98.31 82 LEU A C 1
ATOM 661 O O . LEU A 1 82 ? 26.546 6.993 -19.848 1.00 98.31 82 LEU A O 1
ATOM 665 N N . PHE A 1 83 ? 28.614 7.428 -19.115 1.00 98.44 83 PHE A N 1
ATOM 666 C CA . PHE A 1 83 ? 28.214 7.644 -17.721 1.00 98.44 83 PHE A CA 1
ATOM 667 C C . PHE A 1 83 ? 27.312 8.858 -17.554 1.00 98.44 83 PHE A C 1
ATOM 669 O O . PHE A 1 83 ? 26.307 8.749 -16.859 1.00 98.44 83 PHE A O 1
ATOM 676 N N . ARG A 1 84 ? 27.574 9.962 -18.260 1.00 98.50 84 ARG A N 1
ATOM 677 C CA . ARG A 1 84 ? 26.667 11.122 -18.261 1.00 98.50 84 ARG A CA 1
ATOM 678 C C . ARG A 1 84 ? 25.269 10.782 -18.783 1.00 98.50 84 ARG A C 1
ATOM 680 O O . ARG A 1 84 ? 24.291 11.341 -18.291 1.00 98.50 84 ARG A O 1
ATOM 687 N N . ILE A 1 85 ? 25.151 9.847 -19.731 1.00 98.25 85 ILE A N 1
ATOM 688 C CA . ILE A 1 85 ? 23.843 9.330 -20.164 1.00 98.25 85 ILE A CA 1
ATOM 689 C C . ILE A 1 85 ? 23.185 8.556 -19.014 1.00 98.25 85 ILE A C 1
ATOM 691 O O . ILE A 1 85 ? 22.025 8.814 -18.707 1.00 98.25 85 ILE A O 1
ATOM 695 N N . ILE A 1 86 ? 23.913 7.665 -18.328 1.00 98.38 86 ILE A N 1
ATOM 696 C CA . ILE A 1 86 ? 23.386 6.927 -17.164 1.00 98.38 86 ILE A CA 1
ATOM 697 C C . ILE A 1 86 ? 22.949 7.886 -16.048 1.00 98.38 86 ILE A C 1
ATOM 699 O O . ILE A 1 86 ? 21.852 7.735 -15.519 1.00 98.38 86 ILE A O 1
ATOM 703 N N . GLU A 1 87 ? 23.757 8.888 -15.709 1.00 98.50 87 GLU A N 1
ATOM 704 C CA . GLU A 1 87 ? 23.461 9.893 -14.678 1.00 98.50 87 GLU A CA 1
ATOM 705 C C . GLU A 1 87 ? 22.176 10.678 -14.961 1.00 98.50 87 GLU A C 1
ATOM 707 O O . GLU A 1 87 ? 21.441 11.014 -14.031 1.00 98.50 87 GLU A O 1
ATOM 712 N N . GLN A 1 88 ? 21.883 10.951 -16.235 1.00 98.25 88 GLN A N 1
ATOM 713 C CA . GLN A 1 88 ? 20.610 11.542 -16.647 1.00 98.25 88 GLN A CA 1
ATOM 714 C C . GLN A 1 88 ? 19.485 10.510 -16.613 1.00 98.25 88 GLN A C 1
ATOM 716 O O . GLN A 1 88 ? 18.418 10.797 -16.069 1.00 98.25 88 GLN A O 1
ATOM 721 N N . LEU A 1 89 ? 19.724 9.306 -17.143 1.00 97.06 89 LEU A N 1
ATOM 722 C CA . LEU A 1 89 ? 18.744 8.226 -17.195 1.00 97.06 89 LEU A CA 1
ATOM 723 C C . LEU A 1 89 ? 18.222 7.873 -15.807 1.00 97.06 89 LEU A C 1
ATOM 725 O O . LEU A 1 89 ? 17.023 7.683 -15.667 1.00 97.06 89 LEU A O 1
ATOM 729 N N . VAL A 1 90 ? 19.074 7.771 -14.782 1.00 97.38 90 VAL A N 1
ATOM 730 C CA . VAL A 1 90 ? 18.668 7.307 -13.441 1.00 97.38 90 VAL A CA 1
ATOM 731 C C . VAL A 1 90 ? 17.758 8.285 -12.698 1.00 97.38 90 VAL A C 1
ATOM 733 O O . VAL A 1 90 ? 17.094 7.882 -11.746 1.00 97.38 90 VAL A O 1
ATOM 736 N N . GLN A 1 91 ? 17.687 9.548 -13.120 1.00 96.06 91 GLN A N 1
ATOM 737 C CA . GLN A 1 91 ? 16.842 10.552 -12.475 1.00 96.06 91 GLN A CA 1
ATOM 738 C C . GLN A 1 91 ? 15.362 10.283 -12.760 1.00 96.06 91 GLN A C 1
ATOM 740 O O . GLN A 1 91 ? 14.963 10.053 -13.902 1.00 96.06 91 GLN A O 1
ATOM 745 N N . TRP A 1 92 ? 14.532 10.337 -11.717 1.00 94.00 92 TRP A N 1
ATOM 746 C CA . TRP A 1 92 ? 13.093 10.086 -11.828 1.00 94.00 92 TRP A CA 1
ATOM 747 C C . TRP A 1 92 ? 12.405 11.056 -12.799 1.00 94.00 92 TRP A C 1
ATOM 749 O O . TRP A 1 92 ? 11.549 10.658 -13.590 1.00 94.00 92 TRP A O 1
ATOM 759 N N . GLU A 1 93 ? 12.835 12.314 -12.785 1.00 92.56 93 GLU A N 1
ATOM 760 C CA . GLU A 1 93 ? 12.331 13.393 -13.638 1.00 92.56 93 GLU A CA 1
ATOM 761 C C . GLU A 1 93 ? 12.520 13.087 -15.127 1.00 92.56 93 GLU A C 1
ATOM 763 O O . GLU A 1 93 ? 11.710 13.495 -15.955 1.00 92.56 93 GLU A O 1
ATOM 768 N N . ASN A 1 94 ? 13.549 12.308 -15.469 1.00 94.94 94 ASN A N 1
ATOM 769 C CA . ASN A 1 94 ? 13.880 11.971 -16.849 1.00 94.94 94 ASN A CA 1
ATOM 770 C C . ASN A 1 94 ? 13.202 10.687 -17.347 1.00 94.94 94 ASN A C 1
ATOM 772 O O . ASN A 1 94 ? 13.392 10.307 -18.500 1.00 94.94 94 ASN A O 1
ATOM 776 N N . THR A 1 95 ? 12.368 10.031 -16.533 1.00 89.06 95 THR A N 1
ATOM 777 C CA . THR A 1 95 ? 11.690 8.770 -16.909 1.00 89.06 95 THR A CA 1
ATOM 778 C C . THR A 1 95 ? 10.735 8.887 -18.101 1.00 89.06 95 THR A C 1
ATOM 780 O O . THR A 1 95 ? 10.359 7.869 -18.682 1.00 89.06 95 THR A O 1
ATOM 783 N N . THR A 1 96 ? 10.339 10.110 -18.460 1.00 86.25 96 THR A N 1
ATOM 784 C CA . THR A 1 96 ? 9.506 10.436 -19.632 1.00 86.25 96 THR A CA 1
ATOM 785 C C . THR A 1 96 ? 10.187 11.440 -20.571 1.00 86.25 96 THR A C 1
ATOM 787 O O . THR A 1 96 ? 9.570 11.935 -21.512 1.00 86.25 96 THR A O 1
ATOM 790 N N . ASN A 1 97 ? 11.467 11.747 -20.334 1.00 92.19 97 ASN A N 1
ATOM 791 C CA . ASN A 1 97 ? 12.231 12.670 -21.161 1.00 92.19 97 ASN A CA 1
ATOM 792 C C . ASN A 1 97 ? 12.719 11.949 -22.426 1.00 92.19 97 ASN A C 1
ATOM 794 O O . ASN A 1 97 ? 13.755 11.279 -22.420 1.00 92.19 97 ASN A O 1
ATOM 798 N N . GLU A 1 98 ? 11.972 12.100 -23.522 1.00 91.06 98 GLU A N 1
ATOM 799 C CA . GLU A 1 98 ? 12.280 11.442 -24.797 1.00 91.06 98 GLU A CA 1
ATOM 800 C C . GLU A 1 98 ? 13.653 11.829 -25.361 1.00 91.06 98 GLU A C 1
ATOM 802 O O . GLU A 1 98 ? 14.283 11.001 -26.008 1.00 91.06 98 GLU A O 1
ATOM 807 N N . GLN A 1 99 ? 14.183 13.022 -25.069 1.00 94.94 99 GLN A N 1
ATOM 808 C CA . GLN A 1 99 ? 15.525 13.398 -25.524 1.00 94.94 99 GLN A CA 1
ATOM 809 C C . GLN A 1 99 ? 16.614 12.539 -24.859 1.00 94.94 99 GLN A C 1
ATOM 811 O O . GLN A 1 99 ? 17.573 12.135 -25.518 1.00 94.94 99 GLN A O 1
ATOM 816 N N . VAL A 1 100 ? 16.475 12.250 -23.562 1.00 95.62 100 VAL A N 1
ATOM 817 C CA . VAL A 1 100 ? 17.420 11.402 -22.813 1.00 95.62 100 VAL A CA 1
ATOM 818 C C . VAL A 1 100 ? 17.238 9.933 -23.198 1.00 95.62 100 VAL A C 1
ATOM 820 O O . VAL A 1 100 ? 18.219 9.231 -23.454 1.00 95.62 100 VAL A O 1
ATOM 823 N N . LEU A 1 101 ? 15.987 9.468 -23.297 1.00 92.25 101 LEU A N 1
ATOM 824 C CA . LEU A 1 101 ? 15.682 8.096 -23.714 1.00 92.25 101 LEU A CA 1
ATOM 825 C C . LEU A 1 101 ? 16.177 7.816 -25.138 1.00 92.25 101 LEU A C 1
ATOM 827 O O . LEU A 1 101 ? 16.725 6.745 -25.391 1.00 92.25 101 LEU A O 1
ATOM 831 N N . GLN A 1 102 ? 16.043 8.778 -26.052 1.00 95.38 102 GLN A N 1
ATOM 832 C CA . GLN A 1 102 ? 16.501 8.636 -27.430 1.00 95.38 102 GLN A CA 1
ATOM 833 C C . GLN A 1 102 ? 18.028 8.542 -27.530 1.00 95.38 102 GLN A C 1
ATOM 835 O O . GLN A 1 102 ? 18.526 7.661 -28.228 1.00 95.38 102 GLN A O 1
ATOM 840 N N . GLN A 1 103 ? 18.775 9.350 -26.767 1.00 97.25 103 GLN A N 1
ATOM 841 C CA . GLN A 1 103 ? 20.237 9.213 -26.681 1.00 97.25 103 GLN A CA 1
ATOM 842 C C .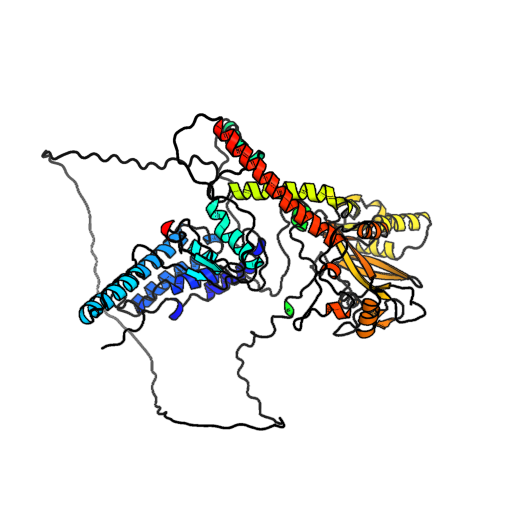 GLN A 1 103 ? 20.645 7.807 -26.223 1.00 97.25 103 GLN A C 1
ATOM 844 O O . GLN A 1 103 ? 21.534 7.190 -26.806 1.00 97.25 103 GLN A O 1
ATOM 849 N N . ALA A 1 104 ? 19.966 7.270 -25.208 1.00 97.25 104 ALA A N 1
ATOM 850 C CA . ALA A 1 104 ? 20.241 5.927 -24.713 1.00 97.25 104 ALA A CA 1
ATOM 851 C C . ALA A 1 104 ? 19.924 4.838 -25.754 1.00 97.25 104 ALA A C 1
ATOM 853 O O . ALA A 1 104 ? 20.745 3.950 -25.995 1.00 97.25 104 ALA A O 1
ATOM 854 N N . ARG A 1 105 ? 18.757 4.933 -26.407 1.00 97.06 105 ARG A N 1
ATOM 855 C CA . ARG A 1 105 ? 18.336 4.030 -27.492 1.00 97.06 105 ARG A CA 1
ATOM 856 C C . ARG A 1 105 ? 19.354 4.020 -28.632 1.00 97.06 105 ARG A C 1
ATOM 858 O O . ARG A 1 105 ? 19.694 2.956 -29.141 1.00 97.06 105 ARG A O 1
ATOM 865 N N . GLU A 1 106 ? 19.879 5.179 -29.019 1.00 97.56 106 GLU A N 1
ATOM 866 C CA . GLU A 1 106 ? 20.879 5.289 -30.085 1.00 97.56 106 GLU A CA 1
ATOM 867 C C . GLU A 1 106 ? 22.185 4.563 -29.754 1.00 97.56 106 GLU A C 1
ATOM 869 O O . GLU A 1 106 ? 22.730 3.877 -30.619 1.00 97.56 106 GLU A O 1
ATOM 874 N N . GLU A 1 107 ? 22.681 4.653 -28.518 1.00 97.69 107 GLU A N 1
ATOM 875 C CA . GLU A 1 107 ? 23.886 3.919 -28.099 1.00 97.69 107 GLU A CA 1
ATOM 876 C C . GLU A 1 107 ? 23.666 2.399 -28.052 1.00 97.69 107 GLU A C 1
ATOM 878 O O . GLU A 1 107 ? 24.554 1.628 -28.438 1.00 97.69 107 GLU A O 1
ATOM 883 N N . ILE A 1 108 ? 22.463 1.965 -27.659 1.00 96.75 108 ILE A N 1
ATOM 884 C CA . ILE A 1 108 ? 22.048 0.557 -27.730 1.00 96.75 108 ILE A CA 1
ATOM 885 C C . ILE A 1 108 ? 22.073 0.077 -29.189 1.00 96.75 108 ILE A C 1
ATOM 887 O O . ILE A 1 108 ? 22.715 -0.929 -29.495 1.00 96.75 108 ILE A O 1
ATOM 891 N N . TRP A 1 109 ? 21.452 0.821 -30.112 1.00 96.50 109 TRP A N 1
ATOM 892 C CA . TRP A 1 109 ? 21.448 0.490 -31.542 1.00 96.50 109 TRP A CA 1
ATOM 893 C C . TRP A 1 109 ? 22.850 0.474 -32.155 1.00 96.50 109 TRP A C 1
ATOM 895 O O . TRP A 1 109 ? 23.165 -0.425 -32.939 1.00 96.50 109 TRP A O 1
ATOM 905 N N . LYS A 1 110 ? 23.712 1.438 -31.802 1.00 95.56 110 LYS A N 1
ATOM 906 C CA . LYS A 1 110 ? 25.113 1.468 -32.258 1.00 95.56 110 LYS A CA 1
ATOM 907 C C . LYS A 1 110 ? 25.856 0.202 -31.825 1.00 95.56 110 LYS A C 1
ATOM 909 O O . LYS A 1 110 ? 26.475 -0.447 -32.667 1.00 95.56 110 LYS A O 1
ATOM 914 N N . SER A 1 111 ? 25.755 -0.171 -30.550 1.00 95.56 111 SER A N 1
ATOM 915 C CA . SER A 1 111 ? 26.417 -1.367 -30.001 1.00 95.56 111 SER A CA 1
ATOM 916 C C . SER A 1 111 ? 25.866 -2.661 -30.617 1.00 95.56 111 SER A C 1
ATOM 918 O O . SER A 1 111 ? 26.623 -3.559 -30.993 1.00 95.56 111 SER A O 1
ATOM 920 N N . TRP A 1 112 ? 24.547 -2.738 -30.821 1.00 94.31 112 TRP A N 1
ATOM 921 C CA . TRP A 1 112 ? 23.909 -3.890 -31.461 1.00 94.31 112 TRP A CA 1
ATOM 922 C C . TRP A 1 112 ? 24.338 -4.077 -32.919 1.00 94.31 112 TRP A C 1
ATOM 924 O O . TRP A 1 112 ? 24.722 -5.175 -33.321 1.00 94.31 112 TRP A O 1
ATOM 934 N N . ARG A 1 113 ? 24.352 -3.000 -33.713 1.00 94.62 113 ARG A N 1
ATOM 935 C CA . ARG A 1 113 ? 24.779 -3.054 -35.122 1.00 94.62 113 ARG A CA 1
ATOM 936 C C . ARG A 1 113 ? 26.233 -3.487 -35.267 1.00 94.62 113 ARG A C 1
ATOM 938 O O . ARG A 1 113 ? 26.547 -4.264 -36.168 1.00 94.62 113 ARG A O 1
ATOM 945 N N . ARG A 1 114 ? 27.104 -3.036 -34.361 1.00 91.50 114 ARG A N 1
ATOM 946 C CA . ARG A 1 114 ? 28.496 -3.499 -34.300 1.00 91.50 114 ARG A CA 1
ATOM 947 C C . ARG A 1 114 ? 28.586 -4.993 -33.982 1.00 91.50 1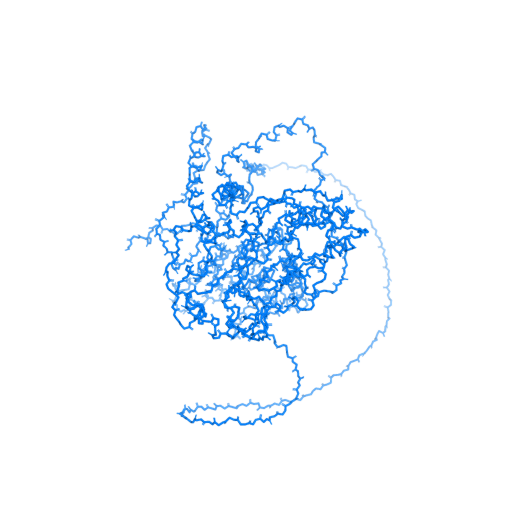14 ARG A C 1
ATOM 949 O O . ARG A 1 114 ? 29.277 -5.715 -34.695 1.00 91.50 114 ARG A O 1
ATOM 956 N N . THR A 1 115 ? 27.822 -5.459 -32.991 1.00 89.69 115 THR A N 1
ATOM 957 C CA . THR A 1 115 ? 27.723 -6.890 -32.645 1.00 89.69 115 THR A CA 1
ATOM 958 C C . THR A 1 115 ? 27.269 -7.720 -33.856 1.00 89.69 115 THR A C 1
ATOM 960 O O . THR A 1 115 ? 27.875 -8.743 -34.173 1.00 89.69 115 THR A O 1
ATOM 963 N N . CYS A 1 116 ? 26.257 -7.254 -34.596 1.00 90.31 116 CYS A N 1
ATOM 964 C CA . CYS A 1 116 ? 25.765 -7.933 -35.798 1.00 90.31 116 CYS A CA 1
ATOM 965 C C . CYS A 1 116 ? 26.813 -7.996 -36.917 1.00 90.31 116 CYS A C 1
ATOM 967 O O . CYS A 1 116 ? 26.979 -9.039 -37.553 1.00 90.31 116 CYS A O 1
ATOM 969 N N . ALA A 1 117 ? 27.523 -6.891 -37.169 1.00 88.94 117 ALA A N 1
ATOM 970 C CA . ALA A 1 117 ? 28.583 -6.841 -38.175 1.00 88.94 117 ALA A CA 1
ATOM 971 C C . ALA A 1 117 ? 29.729 -7.811 -37.841 1.00 88.94 117 ALA A C 1
ATOM 973 O O . ALA A 1 117 ? 30.223 -8.522 -38.718 1.00 88.94 117 ALA A O 1
ATOM 974 N N . GLU A 1 118 ? 30.107 -7.886 -36.565 1.00 84.81 118 GLU A N 1
ATOM 975 C CA . GLU A 1 118 ? 31.155 -8.781 -36.084 1.00 84.81 118 GLU A CA 1
ATOM 976 C C . GLU A 1 118 ? 30.769 -10.263 -36.221 1.00 84.81 118 GLU A C 1
ATOM 978 O O . GLU A 1 118 ? 31.554 -11.054 -36.752 1.00 84.81 118 GLU A O 1
ATOM 983 N N . GLU A 1 119 ? 29.562 -10.654 -35.800 1.00 84.25 119 GLU A N 1
ATOM 984 C CA . GLU A 1 119 ? 29.105 -12.048 -35.910 1.00 84.25 119 GLU A CA 1
ATOM 985 C C . GLU A 1 119 ? 28.971 -12.505 -37.369 1.00 84.25 119 GLU A C 1
ATOM 987 O O . GLU A 1 119 ? 29.358 -13.632 -37.702 1.00 84.25 119 GLU A O 1
ATOM 992 N N . ARG A 1 120 ? 28.523 -11.612 -38.264 1.00 82.19 120 ARG A N 1
ATOM 993 C CA . ARG A 1 120 ? 28.515 -11.861 -39.716 1.00 82.19 120 ARG A CA 1
ATOM 994 C C . ARG A 1 120 ? 29.922 -12.085 -40.262 1.00 82.19 120 ARG A C 1
ATOM 996 O O . ARG A 1 120 ? 30.129 -13.046 -40.999 1.00 82.19 120 ARG A O 1
ATOM 1003 N N . GLY A 1 121 ? 30.893 -11.264 -39.859 1.00 78.94 121 GLY A N 1
ATOM 1004 C CA . GLY A 1 121 ? 32.291 -11.421 -40.269 1.00 78.94 121 GLY A CA 1
ATOM 1005 C C . GLY A 1 121 ? 32.925 -12.724 -39.767 1.00 78.94 121 GLY A C 1
ATOM 1006 O O . GLY A 1 121 ? 33.550 -13.449 -40.540 1.00 78.94 121 GLY A O 1
ATOM 1007 N N . LYS A 1 122 ? 32.725 -13.066 -38.486 1.00 75.25 122 LYS A N 1
ATOM 1008 C CA . LYS A 1 122 ? 33.313 -14.266 -37.858 1.00 75.25 122 LYS A CA 1
ATOM 1009 C C . LYS A 1 122 ? 32.760 -15.573 -38.422 1.00 75.25 122 LYS A C 1
ATOM 1011 O O . LYS A 1 122 ? 33.523 -16.514 -38.647 1.00 75.25 122 LYS A O 1
ATOM 1016 N N . ARG A 1 123 ? 31.435 -15.672 -38.577 1.00 68.06 123 ARG A N 1
ATOM 1017 C CA . ARG A 1 123 ? 30.766 -16.933 -38.944 1.00 68.06 123 ARG A CA 1
ATOM 1018 C C . ARG A 1 123 ? 30.488 -17.073 -40.433 1.00 68.06 123 ARG A C 1
ATOM 1020 O O . ARG A 1 123 ? 30.461 -18.208 -40.896 1.00 68.06 123 ARG A O 1
ATOM 1027 N N . GLY A 1 124 ? 30.368 -15.972 -41.180 1.00 62.66 124 GLY A N 1
ATOM 1028 C CA . GLY A 1 124 ? 30.323 -16.015 -42.645 1.00 62.66 124 GLY A CA 1
ATOM 1029 C C . GLY A 1 124 ? 31.561 -16.716 -43.213 1.00 62.66 124 GLY A C 1
ATOM 1030 O O . GLY A 1 124 ? 31.432 -17.689 -43.946 1.00 62.66 124 GLY A O 1
ATOM 1031 N N . ALA A 1 125 ? 32.751 -16.328 -42.740 1.00 61.00 125 ALA A N 1
ATOM 1032 C CA . ALA A 1 125 ? 34.013 -16.954 -43.139 1.00 61.00 125 ALA A CA 1
ATOM 1033 C C . ALA A 1 125 ? 34.134 -18.426 -42.690 1.00 61.00 125 ALA A C 1
ATOM 1035 O O . ALA A 1 125 ? 34.580 -19.282 -43.445 1.00 61.00 125 ALA A O 1
ATOM 1036 N N . ARG A 1 126 ? 33.701 -18.749 -41.463 1.00 59.16 126 ARG A N 1
ATOM 1037 C CA . ARG A 1 126 ? 33.838 -20.099 -40.880 1.00 59.16 126 ARG A CA 1
ATOM 1038 C C . ARG A 1 126 ? 32.810 -21.107 -41.428 1.00 59.16 126 ARG A C 1
ATOM 1040 O O . ARG A 1 126 ? 33.020 -22.315 -41.338 1.00 59.16 126 ARG A O 1
ATOM 1047 N N . GLY A 1 127 ? 31.695 -20.617 -41.969 1.00 57.59 127 GLY A N 1
ATOM 1048 C CA . GLY A 1 127 ? 30.603 -21.423 -42.510 1.00 57.59 127 GLY A CA 1
ATOM 1049 C C . GLY A 1 127 ? 30.788 -21.928 -43.923 1.00 57.59 127 GLY A C 1
ATOM 1050 O O . GLY A 1 127 ? 30.385 -23.050 -44.238 1.00 57.59 127 GLY A O 1
ATOM 1051 N N . GLU A 1 128 ? 31.436 -21.118 -44.755 1.00 58.25 128 GLU A N 1
ATOM 1052 C CA . GLU A 1 128 ? 31.844 -21.522 -46.098 1.00 58.25 128 GLU A CA 1
ATOM 1053 C C . GLU A 1 128 ? 32.832 -22.696 -46.051 1.00 58.25 128 GLU A C 1
ATOM 1055 O O . GLU A 1 128 ? 32.759 -23.588 -46.893 1.00 58.25 128 GLU A O 1
ATOM 1060 N N . GLU A 1 129 ? 33.674 -22.764 -45.014 1.00 60.28 129 GLU A N 1
ATOM 1061 C CA . GLU A 1 129 ? 34.670 -23.825 -44.821 1.00 60.28 129 GLU A CA 1
ATOM 1062 C C . GLU A 1 129 ? 34.089 -25.174 -44.349 1.00 60.28 129 GLU A C 1
ATOM 1064 O O . GLU A 1 129 ? 34.699 -26.213 -44.597 1.00 60.28 129 GLU A O 1
ATOM 1069 N N . ARG A 1 130 ? 32.930 -25.195 -43.665 1.00 63.09 130 ARG A N 1
ATOM 1070 C CA . ARG A 1 130 ? 32.375 -26.410 -43.017 1.00 63.09 130 ARG A CA 1
ATOM 1071 C C . ARG A 1 130 ? 31.145 -27.020 -43.694 1.00 63.09 130 ARG A C 1
ATOM 1073 O O . ARG A 1 130 ? 30.728 -28.107 -43.312 1.00 63.09 130 ARG A O 1
ATOM 1080 N N . GLY A 1 131 ? 30.554 -26.350 -44.684 1.00 61.56 131 GLY A N 1
ATOM 1081 C CA . GLY A 1 131 ? 29.358 -26.849 -45.382 1.00 61.56 131 GLY A CA 1
ATOM 1082 C C . GLY A 1 131 ? 28.047 -26.751 -44.580 1.00 61.56 131 GLY A C 1
ATOM 1083 O O . GLY A 1 131 ? 27.024 -27.271 -45.014 1.00 61.56 131 GLY A O 1
ATOM 1084 N N . GLU A 1 132 ? 28.039 -26.043 -43.446 1.00 70.19 132 GLU A N 1
ATOM 1085 C CA . GLU A 1 132 ? 26.913 -25.911 -42.499 1.00 70.19 132 GLU A CA 1
ATOM 1086 C C . GLU A 1 132 ? 26.011 -24.692 -42.806 1.00 70.19 132 GLU A C 1
ATOM 1088 O O . GLU A 1 132 ? 25.572 -23.970 -41.907 1.00 70.19 132 GLU A O 1
ATOM 1093 N N . ARG A 1 133 ? 25.733 -24.416 -44.090 1.00 70.44 133 ARG A N 1
ATOM 1094 C CA . ARG A 1 133 ? 25.060 -23.167 -44.520 1.00 70.44 133 ARG A CA 1
ATOM 1095 C C . ARG A 1 133 ? 23.731 -22.905 -43.800 1.00 70.44 133 ARG A C 1
ATOM 1097 O O . ARG A 1 133 ? 23.515 -21.798 -43.323 1.00 70.44 133 ARG A O 1
ATOM 1104 N N . GLY A 1 134 ? 22.884 -23.925 -43.643 1.00 76.00 134 GLY A N 1
ATOM 1105 C CA . GLY A 1 134 ? 21.556 -23.763 -43.036 1.00 76.00 134 GLY A CA 1
ATOM 1106 C C . GLY A 1 134 ? 21.564 -23.448 -41.532 1.00 76.00 134 GLY A C 1
ATOM 1107 O O . GLY A 1 134 ? 20.685 -22.741 -41.044 1.00 76.00 134 GLY A O 1
ATOM 1108 N N . GLU A 1 135 ? 22.547 -23.934 -40.769 1.00 77.38 135 GLU A N 1
ATOM 1109 C CA . GLU A 1 135 ? 22.674 -23.595 -39.340 1.00 77.38 135 GLU A CA 1
ATOM 1110 C C . GLU A 1 135 ? 23.212 -22.182 -39.138 1.00 77.38 135 GLU A C 1
ATOM 1112 O O . GLU A 1 135 ? 22.790 -21.470 -38.225 1.00 77.38 135 GLU A O 1
ATOM 1117 N N . ILE A 1 136 ? 24.101 -21.757 -40.028 1.00 76.62 136 ILE A N 1
ATOM 1118 C CA . ILE A 1 136 ? 24.715 -20.434 -39.986 1.00 76.62 136 ILE A CA 1
ATOM 1119 C C . ILE A 1 136 ? 23.731 -19.369 -40.443 1.00 76.62 136 ILE A C 1
ATOM 1121 O O . ILE A 1 136 ? 23.651 -18.327 -39.803 1.00 76.62 136 ILE A O 1
ATOM 1125 N N . GLU A 1 137 ? 22.915 -19.651 -41.458 1.00 79.38 137 GLU A N 1
ATOM 1126 C CA . GLU A 1 137 ? 21.787 -18.795 -41.833 1.00 79.38 137 GLU A CA 1
ATOM 1127 C C . GLU A 1 137 ? 20.815 -18.603 -40.660 1.00 79.38 137 GLU A C 1
ATOM 1129 O O . GLU A 1 137 ? 20.476 -17.466 -40.332 1.00 79.38 137 GLU A O 1
ATOM 1134 N N . ARG A 1 138 ? 20.439 -19.682 -39.952 1.00 81.56 138 ARG A N 1
ATOM 1135 C CA . ARG A 1 138 ? 19.596 -19.585 -38.743 1.00 81.56 138 ARG A CA 1
ATOM 1136 C C . ARG A 1 138 ? 20.248 -18.770 -37.627 1.00 81.56 138 ARG A C 1
ATOM 1138 O O . ARG A 1 138 ? 19.561 -18.002 -36.965 1.00 81.56 138 ARG A O 1
ATOM 1145 N N . TRP A 1 139 ? 21.552 -18.928 -37.409 1.00 81.50 139 TRP A N 1
ATOM 1146 C CA . TRP A 1 139 ? 22.281 -18.149 -36.408 1.00 81.50 139 TRP A CA 1
ATOM 1147 C C . TRP A 1 139 ? 22.364 -16.668 -36.779 1.00 81.50 139 TRP A C 1
ATOM 1149 O O . TRP A 1 139 ? 22.068 -15.812 -35.954 1.00 81.50 139 TRP A O 1
ATOM 1159 N N . LEU A 1 140 ? 22.749 -16.349 -38.017 1.00 81.62 140 LEU A N 1
ATOM 1160 C CA . LEU A 1 140 ? 22.877 -14.969 -38.491 1.00 81.62 140 LEU A CA 1
ATOM 1161 C C . LEU A 1 140 ? 21.527 -14.249 -38.546 1.00 81.62 140 LEU A C 1
ATOM 1163 O O . LEU A 1 140 ? 21.494 -13.034 -38.367 1.00 81.62 140 LEU A O 1
ATOM 1167 N N . ALA A 1 141 ? 20.424 -14.986 -38.708 1.00 84.50 141 ALA A N 1
ATOM 1168 C CA . ALA A 1 141 ? 19.075 -14.446 -38.563 1.00 84.50 141 ALA A CA 1
ATOM 1169 C C . ALA A 1 141 ? 18.774 -13.924 -37.141 1.00 84.50 141 ALA A C 1
ATOM 1171 O O . ALA A 1 141 ? 17.889 -13.088 -36.988 1.00 84.50 141 ALA A O 1
ATOM 1172 N N . LEU A 1 142 ? 19.513 -14.359 -36.108 1.00 83.88 142 LEU A N 1
ATOM 1173 C CA . LEU A 1 142 ? 19.412 -13.801 -34.749 1.00 83.88 142 LEU A CA 1
ATOM 1174 C C . LEU A 1 142 ? 20.127 -12.443 -34.606 1.00 83.88 142 LEU A C 1
ATOM 1176 O O . LEU A 1 142 ? 19.874 -11.721 -33.645 1.00 83.88 142 LEU A O 1
ATOM 1180 N N . PHE A 1 143 ? 21.016 -12.095 -35.543 1.00 88.62 143 PHE A N 1
ATOM 1181 C CA . PHE A 1 143 ? 21.829 -10.873 -35.542 1.00 88.62 143 PHE A CA 1
ATOM 1182 C C . PHE A 1 143 ? 21.391 -9.935 -36.673 1.00 88.62 143 PHE A C 1
ATOM 1184 O O . PHE A 1 143 ? 22.111 -9.684 -37.650 1.00 88.62 143 PHE A O 1
ATOM 1191 N N . ASP A 1 144 ? 20.162 -9.445 -36.545 1.00 88.88 144 ASP A N 1
ATOM 1192 C CA . ASP A 1 144 ? 19.555 -8.484 -37.458 1.00 88.88 144 ASP A CA 1
ATOM 1193 C C . ASP A 1 144 ? 19.895 -7.033 -37.035 1.00 88.88 144 ASP A C 1
ATOM 1195 O O . ASP A 1 144 ? 19.449 -6.586 -35.980 1.00 88.88 144 ASP A O 1
ATOM 1199 N N . PRO A 1 145 ? 20.663 -6.255 -37.824 1.00 92.31 145 PRO A N 1
ATOM 1200 C CA . PRO A 1 145 ? 21.043 -4.880 -37.493 1.00 92.31 145 PRO A CA 1
ATOM 1201 C C . PRO A 1 145 ? 19.864 -3.897 -37.487 1.00 92.31 145 PRO A C 1
ATOM 1203 O O . PRO A 1 145 ? 20.035 -2.769 -37.008 1.00 92.31 145 PRO A O 1
ATOM 1206 N N . ASP A 1 146 ? 18.707 -4.318 -38.005 1.00 90.81 146 ASP A N 1
ATOM 1207 C CA . ASP A 1 146 ? 17.477 -3.533 -38.080 1.00 90.81 146 ASP A CA 1
ATOM 1208 C C . ASP A 1 146 ? 16.429 -3.989 -37.049 1.00 90.81 146 ASP A C 1
ATOM 1210 O O . ASP A 1 146 ? 15.359 -3.387 -36.945 1.00 90.81 146 ASP A O 1
ATOM 1214 N N . ARG A 1 147 ? 16.754 -4.993 -36.216 1.00 89.25 147 ARG A N 1
ATOM 1215 C CA . ARG A 1 147 ? 15.902 -5.462 -35.116 1.00 89.25 147 ARG A CA 1
ATOM 1216 C C . ARG A 1 147 ? 16.708 -5.742 -33.846 1.00 89.25 147 ARG A C 1
ATOM 1218 O O . ARG A 1 147 ? 17.571 -6.612 -33.829 1.00 89.25 147 ARG A O 1
ATOM 1225 N N . LEU A 1 148 ? 16.390 -5.041 -32.754 1.00 88.50 148 LEU A N 1
ATOM 1226 C CA . LEU A 1 148 ? 16.977 -5.320 -31.438 1.00 88.50 148 LEU A CA 1
ATOM 1227 C C . LEU A 1 148 ? 16.560 -6.706 -30.913 1.00 88.50 148 LEU A C 1
ATOM 1229 O O . LEU A 1 148 ? 15.446 -7.158 -31.196 1.00 88.50 148 LEU A O 1
ATOM 1233 N N . PRO A 1 149 ? 17.413 -7.368 -30.111 1.00 87.19 149 PRO A N 1
ATOM 1234 C CA . PRO A 1 149 ? 17.053 -8.621 -29.466 1.00 87.19 149 PRO A CA 1
ATOM 1235 C C . PRO A 1 149 ? 15.911 -8.410 -28.464 1.00 87.19 149 PRO A C 1
ATOM 1237 O O . PRO A 1 149 ? 15.863 -7.402 -27.754 1.00 87.19 149 PRO A O 1
ATOM 1240 N N . ALA A 1 150 ? 15.013 -9.391 -28.382 1.00 84.31 150 ALA A N 1
ATOM 1241 C CA . ALA A 1 150 ? 13.961 -9.412 -27.375 1.00 84.31 150 ALA A CA 1
ATOM 1242 C C . ALA A 1 150 ? 14.557 -9.572 -25.966 1.00 84.31 150 ALA A C 1
ATOM 1244 O O . ALA A 1 150 ? 15.470 -10.371 -25.741 1.00 84.31 150 ALA A O 1
ATOM 1245 N N . PHE A 1 151 ? 14.028 -8.814 -25.007 1.00 87.31 151 PHE A N 1
ATOM 1246 C CA . PHE A 1 151 ? 14.395 -8.894 -23.599 1.00 87.31 151 PHE A CA 1
ATOM 1247 C C . PHE A 1 151 ? 13.453 -9.854 -22.870 1.00 87.31 151 PHE A C 1
ATOM 1249 O O . PHE A 1 151 ? 12.240 -9.704 -22.965 1.00 87.31 151 PHE A O 1
ATOM 1256 N N . HIS A 1 152 ? 13.991 -10.809 -22.111 1.00 89.31 152 HIS A N 1
ATOM 1257 C CA . HIS A 1 152 ? 13.203 -11.798 -21.376 1.00 89.31 152 HIS A CA 1
ATOM 1258 C C . HIS A 1 152 ? 13.496 -11.733 -19.871 1.00 89.31 152 HIS A C 1
ATOM 1260 O O . HIS A 1 152 ? 14.644 -11.884 -19.459 1.00 89.31 152 HIS A O 1
ATOM 1266 N N . ASP A 1 153 ? 12.454 -11.571 -19.055 1.00 89.69 153 ASP A N 1
ATOM 1267 C CA . ASP A 1 153 ? 12.513 -11.632 -17.591 1.00 89.69 153 ASP A CA 1
ATOM 1268 C C . ASP A 1 153 ? 11.532 -12.694 -17.060 1.00 89.69 153 ASP A C 1
ATOM 1270 O O . ASP A 1 153 ? 10.339 -12.418 -16.891 1.00 89.69 153 ASP A O 1
ATOM 1274 N N . PRO A 1 154 ? 12.002 -13.931 -16.812 1.00 85.69 154 PRO A N 1
ATOM 1275 C CA . PRO A 1 154 ? 11.142 -15.019 -16.366 1.00 85.69 154 PRO A CA 1
ATOM 1276 C C . PRO A 1 154 ? 10.716 -14.914 -14.890 1.00 85.69 154 PRO A C 1
ATOM 1278 O O . PRO A 1 154 ? 9.907 -15.730 -14.445 1.00 85.69 154 PRO A O 1
ATOM 1281 N N . PHE A 1 155 ? 11.243 -13.935 -14.142 1.00 87.06 155 PHE A N 1
ATOM 1282 C CA . PHE A 1 155 ? 10.966 -13.710 -12.719 1.00 87.06 155 PHE A CA 1
ATOM 1283 C C . PHE A 1 155 ? 10.716 -12.222 -12.450 1.00 87.06 155 PHE A C 1
ATOM 1285 O O . PHE A 1 155 ? 11.328 -11.607 -11.569 1.00 87.06 155 PHE A O 1
ATOM 1292 N N . ALA A 1 156 ? 9.809 -11.642 -13.235 1.00 88.12 156 ALA A N 1
ATOM 1293 C CA . ALA A 1 156 ? 9.633 -10.197 -13.317 1.00 88.12 156 ALA A CA 1
ATOM 1294 C C . ALA A 1 156 ? 9.156 -9.549 -12.009 1.00 88.12 156 ALA A C 1
ATOM 1296 O O . ALA A 1 156 ? 9.350 -8.341 -11.809 1.00 88.12 156 ALA A O 1
ATOM 1297 N N . GLY A 1 157 ? 8.522 -10.315 -11.112 1.00 90.06 157 GLY A N 1
ATOM 1298 C CA . GLY A 1 157 ? 7.990 -9.814 -9.851 1.00 90.06 157 GLY A CA 1
ATOM 1299 C C . GLY A 1 157 ? 7.138 -8.562 -10.066 1.00 90.06 157 GLY A C 1
ATOM 1300 O O . GLY A 1 157 ? 6.215 -8.547 -10.871 1.00 90.06 157 GLY A O 1
ATOM 1301 N N . GLY A 1 158 ? 7.487 -7.461 -9.398 1.00 88.12 158 GLY A N 1
ATOM 1302 C CA . GLY A 1 158 ? 6.788 -6.175 -9.527 1.00 88.12 158 GLY A CA 1
ATOM 1303 C C . GLY A 1 158 ? 6.979 -5.424 -10.859 1.00 88.12 158 GLY A C 1
ATOM 1304 O O . GLY A 1 158 ? 6.538 -4.278 -10.953 1.00 88.12 158 GLY A O 1
ATOM 1305 N N . GLY A 1 159 ? 7.671 -6.005 -11.848 1.00 90.56 159 GLY A N 1
ATOM 1306 C CA . GLY A 1 159 ? 7.755 -5.498 -13.225 1.00 90.56 159 GLY A CA 1
ATOM 1307 C C . GLY A 1 159 ? 8.726 -4.340 -13.459 1.00 90.56 159 GLY A C 1
ATOM 1308 O O . GLY A 1 159 ? 8.606 -3.622 -14.445 1.00 90.56 159 GLY A O 1
ATOM 1309 N N . ALA A 1 160 ? 9.684 -4.120 -12.553 1.00 92.06 160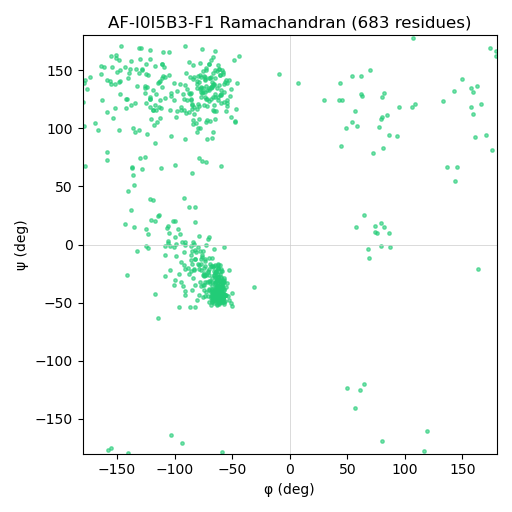 ALA A N 1
ATOM 1310 C CA . ALA A 1 160 ? 10.633 -3.007 -12.653 1.00 92.06 160 ALA A CA 1
ATOM 1311 C C . ALA A 1 160 ? 11.524 -3.094 -13.906 1.00 92.06 160 ALA A C 1
ATOM 1313 O O . ALA A 1 160 ? 11.636 -2.128 -14.651 1.00 92.06 160 ALA A O 1
ATOM 1314 N N . ILE A 1 161 ? 12.135 -4.254 -14.149 1.00 93.00 161 ILE A N 1
ATOM 1315 C CA . ILE A 1 161 ? 13.051 -4.464 -15.273 1.00 93.00 161 ILE A CA 1
ATOM 1316 C C . ILE A 1 161 ? 12.318 -4.435 -16.627 1.00 93.00 161 ILE A C 1
ATOM 1318 O O . ILE A 1 161 ? 12.726 -3.647 -17.479 1.00 93.00 161 ILE A O 1
ATOM 1322 N N . PRO A 1 162 ? 11.227 -5.196 -16.855 1.00 91.88 162 PRO A N 1
ATOM 1323 C CA . PRO A 1 162 ? 10.540 -5.160 -18.148 1.00 91.88 162 PRO A CA 1
ATOM 1324 C C . PRO A 1 162 ? 9.938 -3.783 -18.480 1.00 91.88 162 PRO A C 1
ATOM 1326 O O . PRO A 1 162 ? 9.944 -3.392 -19.646 1.00 91.88 162 PRO A O 1
ATOM 1329 N N . LEU A 1 163 ? 9.500 -3.003 -17.481 1.00 91.19 163 LEU A N 1
ATOM 1330 C CA . LEU A 1 163 ? 9.061 -1.618 -17.698 1.00 91.19 163 LEU A CA 1
ATOM 1331 C C . LEU A 1 163 ? 10.198 -0.738 -18.238 1.00 91.19 163 LEU A C 1
ATOM 1333 O O . LEU A 1 163 ? 10.017 0.014 -19.196 1.00 91.19 163 LEU A O 1
ATOM 1337 N N . GLU A 1 164 ? 11.374 -0.803 -17.614 1.00 93.69 164 GLU A N 1
ATOM 1338 C CA . GLU A 1 164 ? 12.522 0.001 -18.042 1.00 93.69 164 GLU A CA 1
ATOM 1339 C C . GLU A 1 164 ? 13.094 -0.478 -19.381 1.00 93.69 164 GLU A C 1
ATOM 1341 O O . GLU A 1 164 ? 13.537 0.342 -20.183 1.00 93.69 164 GLU A O 1
ATOM 1346 N N . ALA A 1 165 ? 13.005 -1.777 -19.674 1.00 92.19 165 ALA A N 1
ATOM 1347 C CA . ALA A 1 165 ? 13.356 -2.327 -20.980 1.00 92.19 165 ALA A CA 1
ATOM 1348 C C . ALA A 1 165 ? 12.484 -1.717 -22.090 1.00 92.19 165 ALA A C 1
ATOM 1350 O O . ALA A 1 165 ? 13.015 -1.243 -23.096 1.00 92.19 165 ALA A O 1
ATOM 1351 N N . GLN A 1 166 ? 11.167 -1.625 -21.869 1.00 87.75 166 GLN A N 1
ATOM 1352 C CA . GLN A 1 166 ? 10.243 -0.978 -22.804 1.00 87.75 166 GLN A CA 1
ATOM 1353 C C . GLN A 1 166 ? 10.570 0.512 -23.001 1.00 87.75 166 GLN A C 1
ATOM 1355 O O . GLN A 1 166 ? 10.593 0.999 -24.132 1.00 87.75 166 GLN A O 1
ATOM 1360 N N . ARG A 1 167 ? 10.894 1.244 -21.923 1.00 89.31 167 ARG A N 1
ATOM 1361 C CA . ARG A 1 167 ? 11.324 2.656 -22.008 1.00 89.31 167 ARG A CA 1
ATOM 1362 C C . ARG A 1 167 ? 12.595 2.829 -22.840 1.00 89.31 167 ARG A C 1
ATOM 1364 O O . ARG A 1 167 ? 12.700 3.793 -23.600 1.00 89.31 167 ARG A O 1
ATOM 1371 N N . LEU A 1 168 ? 13.525 1.880 -22.754 1.00 90.81 168 LEU A N 1
ATOM 1372 C CA . LEU A 1 168 ? 14.746 1.828 -23.565 1.00 90.81 168 LEU A CA 1
ATOM 1373 C C . LEU A 1 168 ? 14.523 1.290 -24.992 1.00 90.81 168 LEU A C 1
ATOM 1375 O O . LEU A 1 168 ? 15.490 1.120 -25.728 1.00 90.81 168 LEU A O 1
ATOM 1379 N N . GLY A 1 169 ? 13.273 1.071 -25.413 1.00 88.25 169 GLY A N 1
ATOM 1380 C CA . GLY A 1 169 ? 12.928 0.672 -26.780 1.00 88.25 169 GLY A CA 1
ATOM 1381 C C . GLY A 1 169 ? 13.082 -0.822 -27.072 1.00 88.25 169 GLY A C 1
ATOM 1382 O O . GLY A 1 169 ? 13.103 -1.205 -28.239 1.00 88.25 169 GLY A O 1
ATOM 1383 N N . LEU A 1 170 ? 13.204 -1.660 -26.040 1.00 86.75 170 LEU A N 1
ATOM 1384 C CA . LEU A 1 170 ? 13.296 -3.111 -26.190 1.00 86.75 170 LEU A CA 1
ATOM 1385 C C . LEU A 1 170 ? 11.909 -3.750 -26.232 1.00 86.75 170 LEU A C 1
ATOM 1387 O O . LEU A 1 170 ? 11.001 -3.367 -25.492 1.00 86.75 170 LEU A O 1
ATOM 1391 N N . GLU A 1 171 ? 11.784 -4.793 -27.048 1.00 84.75 171 GLU A N 1
ATOM 1392 C CA . GLU A 1 171 ? 10.654 -5.717 -26.996 1.00 84.75 171 GLU A CA 1
ATOM 1393 C C . GLU A 1 171 ? 10.800 -6.584 -25.733 1.00 84.75 171 GLU A C 1
ATOM 1395 O O . GLU A 1 171 ? 11.684 -7.437 -25.669 1.00 84.75 171 GLU A O 1
ATOM 1400 N N . ALA A 1 172 ? 9.992 -6.327 -24.699 1.00 84.75 172 ALA A N 1
ATOM 1401 C CA . ALA A 1 172 ? 10.121 -6.972 -23.392 1.00 84.75 172 ALA A CA 1
ATOM 1402 C C . ALA A 1 172 ? 9.074 -8.076 -23.173 1.00 84.75 172 ALA A C 1
ATOM 1404 O O . ALA A 1 172 ? 7.873 -7.861 -23.320 1.00 84.75 172 ALA A O 1
ATOM 1405 N N . TYR A 1 173 ? 9.550 -9.238 -22.738 1.00 83.31 173 TYR A N 1
ATOM 1406 C CA . TYR A 1 173 ? 8.789 -10.427 -22.388 1.00 83.31 173 TYR A CA 1
ATOM 1407 C C . TYR A 1 173 ? 8.987 -10.707 -20.904 1.00 83.31 173 TYR A C 1
ATOM 1409 O O . TYR A 1 173 ? 10.094 -11.011 -20.466 1.00 83.31 173 TYR A O 1
ATOM 1417 N N . ALA A 1 174 ? 7.920 -10.621 -20.123 1.00 85.75 174 ALA A N 1
ATOM 1418 C CA . ALA A 1 174 ? 7.951 -10.925 -18.698 1.00 85.75 174 ALA A CA 1
ATOM 1419 C C . ALA A 1 174 ? 7.165 -12.207 -18.400 1.00 85.75 174 ALA A C 1
ATOM 1421 O O . ALA A 1 174 ? 6.248 -12.574 -19.135 1.00 85.75 174 ALA A O 1
ATOM 1422 N N . SER A 1 175 ? 7.495 -12.882 -17.307 1.00 83.81 175 SER A N 1
ATOM 1423 C CA . SER A 1 175 ? 6.619 -13.884 -16.704 1.00 83.81 175 SER A CA 1
ATOM 1424 C C . SER A 1 175 ? 6.865 -13.967 -15.202 1.00 83.81 175 SER A C 1
ATOM 1426 O O . SER A 1 175 ? 7.905 -13.530 -14.709 1.00 83.81 175 SER A O 1
ATOM 1428 N N . ASP A 1 176 ? 5.897 -14.510 -14.473 1.00 86.69 176 ASP A N 1
ATOM 1429 C CA . ASP A 1 176 ? 6.027 -14.839 -13.058 1.00 86.69 176 ASP A CA 1
ATOM 1430 C C . ASP A 1 176 ? 5.039 -15.965 -12.719 1.00 86.69 176 ASP A C 1
ATOM 1432 O O . ASP A 1 176 ? 3.998 -16.098 -13.367 1.00 86.69 176 ASP A O 1
ATOM 1436 N N . LEU A 1 177 ? 5.352 -16.773 -11.705 1.00 85.25 177 LEU A N 1
ATOM 1437 C CA . LEU A 1 177 ? 4.428 -17.793 -11.196 1.00 85.25 177 LEU A CA 1
ATOM 1438 C C . LEU A 1 177 ? 3.356 -17.182 -10.285 1.00 85.25 177 LEU A C 1
ATOM 1440 O O . LEU A 1 177 ? 2.310 -17.787 -10.055 1.00 85.25 177 LEU A O 1
ATOM 1444 N N . ASN A 1 178 ? 3.614 -15.993 -9.737 1.00 82.56 178 ASN A N 1
ATOM 1445 C CA . ASN A 1 178 ? 2.684 -15.302 -8.869 1.00 82.56 178 ASN A CA 1
ATOM 1446 C C . ASN A 1 178 ? 1.645 -14.519 -9.699 1.00 82.56 178 ASN A C 1
ATOM 1448 O O . ASN A 1 178 ? 2.006 -13.553 -10.378 1.00 82.56 178 ASN A O 1
ATOM 1452 N N . PRO A 1 179 ? 0.341 -14.839 -9.596 1.00 84.38 179 PRO A N 1
ATOM 1453 C CA . PRO A 1 179 ? -0.698 -14.149 -10.364 1.00 84.38 179 PRO A CA 1
ATOM 1454 C C . PRO A 1 179 ? -0.800 -12.649 -10.036 1.00 84.38 179 PRO A C 1
ATOM 1456 O O . PRO A 1 179 ? -1.205 -11.852 -10.885 1.00 84.38 179 PRO A O 1
ATOM 1459 N N . VAL A 1 180 ? -0.393 -12.231 -8.832 1.00 85.38 180 VAL A N 1
ATOM 1460 C CA . VAL A 1 180 ? -0.336 -10.812 -8.454 1.00 85.38 180 VAL A CA 1
ATOM 1461 C C . VAL A 1 180 ? 0.767 -10.095 -9.234 1.00 85.38 180 VAL A C 1
ATOM 1463 O O . VAL A 1 180 ? 0.513 -9.028 -9.787 1.00 85.38 180 VAL A O 1
ATOM 1466 N N . ALA A 1 181 ? 1.958 -10.694 -9.354 1.00 86.06 181 ALA A N 1
ATOM 1467 C CA . ALA A 1 181 ? 3.036 -10.153 -10.186 1.00 86.06 181 ALA A CA 1
ATOM 1468 C C . ALA A 1 181 ? 2.584 -10.011 -11.644 1.00 86.06 181 ALA A C 1
ATOM 1470 O O . ALA A 1 181 ? 2.698 -8.932 -12.225 1.00 86.06 181 ALA A O 1
ATOM 1471 N N . VAL A 1 182 ? 1.992 -11.067 -12.207 1.00 86.25 182 VAL A N 1
ATOM 1472 C CA . VAL A 1 182 ? 1.429 -11.077 -13.569 1.00 86.25 182 VAL A CA 1
ATOM 1473 C C . VAL A 1 182 ? 0.446 -9.916 -13.762 1.00 86.25 182 VAL A C 1
ATOM 1475 O O . VAL A 1 182 ? 0.569 -9.157 -14.722 1.00 86.25 182 VAL A O 1
ATOM 1478 N N . THR A 1 183 ? -0.476 -9.714 -12.819 1.00 87.19 183 THR A N 1
ATOM 1479 C CA . THR A 1 183 ? -1.478 -8.634 -12.881 1.00 87.19 183 THR A CA 1
ATOM 1480 C C . THR A 1 183 ? -0.839 -7.242 -12.836 1.00 87.19 183 THR A C 1
ATOM 1482 O O . THR A 1 183 ? -1.221 -6.367 -13.613 1.00 87.19 183 THR A O 1
ATOM 1485 N N . ILE A 1 184 ? 0.167 -7.034 -11.978 1.00 88.00 184 ILE A N 1
ATOM 1486 C CA . ILE A 1 184 ? 0.908 -5.762 -11.895 1.00 88.00 184 ILE A CA 1
ATOM 1487 C C . ILE A 1 184 ? 1.613 -5.460 -13.220 1.00 88.00 184 ILE A C 1
ATOM 1489 O O . ILE A 1 184 ? 1.517 -4.343 -13.726 1.00 88.00 184 ILE A O 1
ATOM 1493 N N . ASN A 1 185 ? 2.291 -6.455 -13.801 1.00 87.00 185 ASN A N 1
ATOM 1494 C CA . ASN A 1 185 ? 2.978 -6.300 -15.084 1.00 87.00 185 ASN A CA 1
ATOM 1495 C C . ASN A 1 185 ? 1.981 -5.958 -16.198 1.00 87.00 185 ASN A C 1
ATOM 1497 O O . ASN A 1 185 ? 2.221 -5.016 -16.951 1.00 87.00 185 ASN A O 1
ATOM 1501 N N . LYS A 1 186 ? 0.824 -6.634 -16.250 1.00 87.19 186 LYS A N 1
ATOM 1502 C CA . LYS A 1 186 ? -0.242 -6.296 -17.202 1.00 87.19 186 LYS A CA 1
ATOM 1503 C C . LYS A 1 186 ? -0.703 -4.845 -17.063 1.00 87.19 186 LYS A C 1
ATOM 1505 O O . LYS A 1 186 ? -0.731 -4.112 -18.047 1.00 87.19 186 LYS A O 1
ATOM 1510 N N . ALA A 1 187 ? -1.027 -4.422 -15.842 1.00 86.88 187 ALA A N 1
ATOM 1511 C CA . ALA A 1 187 ? -1.533 -3.079 -15.567 1.00 86.88 187 ALA A CA 1
ATOM 1512 C C . ALA A 1 187 ? -0.512 -1.971 -15.875 1.00 86.88 187 ALA A C 1
ATOM 1514 O O . ALA A 1 187 ? -0.899 -0.865 -16.244 1.00 86.88 187 ALA A O 1
ATOM 1515 N N . MET A 1 188 ? 0.782 -2.256 -15.718 1.00 84.62 188 MET A N 1
ATOM 1516 C CA . MET A 1 188 ? 1.843 -1.269 -15.910 1.00 84.62 188 MET A CA 1
ATOM 1517 C C . MET A 1 188 ? 2.432 -1.235 -17.325 1.00 84.62 188 MET A C 1
ATOM 1519 O O . MET A 1 188 ? 2.823 -0.162 -17.775 1.00 84.62 188 MET A O 1
ATOM 1523 N N . ILE A 1 189 ? 2.554 -2.390 -17.983 1.00 82.31 189 ILE A N 1
ATOM 1524 C CA . ILE A 1 189 ? 3.403 -2.574 -19.175 1.00 82.31 189 ILE A CA 1
ATOM 1525 C C . ILE A 1 189 ? 2.561 -2.941 -20.401 1.00 82.31 189 ILE A C 1
ATOM 1527 O O . ILE A 1 189 ? 2.790 -2.407 -21.480 1.00 82.31 189 ILE A O 1
ATOM 1531 N N . GLU A 1 190 ? 1.579 -3.834 -20.245 1.00 81.50 190 GLU A N 1
ATOM 1532 C CA . GLU A 1 190 ? 0.791 -4.383 -21.361 1.00 81.50 190 GLU A CA 1
ATOM 1533 C C . GLU A 1 190 ? -0.412 -3.515 -21.723 1.00 81.50 190 GLU A C 1
ATOM 1535 O O . GLU A 1 190 ? -0.574 -3.117 -22.873 1.00 81.50 190 GLU A O 1
ATOM 1540 N N . ILE A 1 191 ? -1.250 -3.201 -20.737 1.00 85.44 191 ILE A N 1
ATOM 1541 C CA . ILE A 1 191 ? -2.541 -2.552 -20.966 1.00 85.44 191 ILE A CA 1
ATOM 1542 C C . ILE A 1 191 ? -2.375 -1.093 -21.426 1.00 85.44 191 ILE A C 1
ATOM 1544 O O . ILE A 1 191 ? -2.988 -0.730 -22.428 1.00 85.44 191 ILE A O 1
ATOM 1548 N N . PRO A 1 192 ? -1.569 -0.223 -20.779 1.00 84.25 192 PRO A N 1
ATOM 1549 C CA . PRO A 1 192 ? -1.547 1.196 -21.143 1.00 84.25 192 PRO A CA 1
ATOM 1550 C C . PRO A 1 192 ? -1.158 1.484 -22.608 1.00 84.25 192 PRO A C 1
ATOM 1552 O O . PRO A 1 192 ? -1.838 2.302 -23.231 1.00 84.25 192 PRO A O 1
ATOM 1555 N N . PRO A 1 193 ? -0.140 0.822 -23.201 1.00 78.31 193 PRO A N 1
ATOM 1556 C CA . PRO A 1 193 ? 0.188 1.003 -24.617 1.00 78.31 193 PRO A CA 1
ATOM 1557 C C . PRO A 1 193 ? -0.925 0.578 -25.583 1.00 78.31 193 PRO A C 1
ATOM 1559 O O . PRO A 1 193 ? -1.092 1.225 -26.614 1.00 78.31 193 PRO A O 1
ATOM 1562 N N . MET A 1 194 ? -1.716 -0.454 -25.253 1.00 81.62 194 MET A N 1
ATOM 1563 C CA . MET A 1 194 ? -2.835 -0.908 -26.100 1.00 81.62 194 MET A CA 1
ATOM 1564 C C . MET A 1 194 ? -3.917 0.165 -26.274 1.00 81.62 194 MET A C 1
ATOM 1566 O O . MET A 1 194 ? -4.592 0.199 -27.299 1.00 81.62 194 MET A O 1
ATOM 1570 N N . PHE A 1 195 ? -4.066 1.053 -25.287 1.00 83.44 195 PHE A N 1
ATOM 1571 C CA . PHE A 1 195 ? -5.046 2.143 -25.291 1.00 83.44 195 PHE A CA 1
ATOM 1572 C C . PHE A 1 195 ? -4.413 3.519 -25.546 1.00 83.44 195 PHE A C 1
ATOM 1574 O O . PHE A 1 195 ? -5.035 4.553 -25.284 1.00 83.44 195 PHE A O 1
ATOM 1581 N N . ALA A 1 196 ? -3.174 3.558 -26.044 1.00 82.62 196 ALA A N 1
ATOM 1582 C CA . ALA A 1 196 ? -2.465 4.805 -26.288 1.00 82.62 196 ALA A CA 1
ATOM 1583 C C . ALA A 1 196 ? -3.221 5.702 -27.283 1.00 82.62 196 ALA A C 1
ATOM 1585 O O . ALA A 1 196 ? -3.611 5.287 -28.373 1.00 82.62 196 ALA A O 1
ATOM 1586 N N . SER A 1 197 ? -3.417 6.957 -26.887 1.00 84.19 197 SER A N 1
ATOM 1587 C CA . SER A 1 197 ? -4.115 8.010 -27.628 1.00 84.19 197 SER A CA 1
ATOM 1588 C C . SER A 1 197 ? -5.564 7.668 -28.000 1.00 84.19 197 SER A C 1
ATOM 1590 O O . SER A 1 197 ? -6.172 8.346 -28.829 1.00 84.19 197 SER A O 1
ATOM 1592 N N . MET A 1 198 ? -6.150 6.639 -27.380 1.00 83.56 198 MET A N 1
ATOM 1593 C CA . MET A 1 198 ? -7.567 6.330 -27.528 1.00 83.56 198 MET A CA 1
ATOM 1594 C C . MET A 1 198 ? -8.399 7.237 -26.608 1.00 83.56 198 MET A C 1
ATOM 1596 O O . MET A 1 198 ? -7.988 7.504 -25.477 1.00 83.56 198 MET A O 1
ATOM 1600 N N . PRO A 1 199 ? -9.569 7.724 -27.060 1.00 85.19 199 PRO A N 1
ATOM 1601 C CA . PRO A 1 199 ? -10.492 8.442 -26.190 1.00 85.19 199 PRO A CA 1
ATOM 1602 C C . PRO A 1 199 ? -11.134 7.493 -25.166 1.00 85.19 199 PRO A C 1
ATOM 1604 O O . PRO A 1 199 ? -11.262 6.299 -25.456 1.00 85.19 199 PRO A O 1
ATOM 1607 N N . PRO A 1 200 ? -11.582 8.015 -24.013 1.00 90.19 200 PRO A N 1
ATOM 1608 C CA . PRO A 1 200 ? -12.287 7.228 -23.017 1.00 90.19 200 PRO A CA 1
ATOM 1609 C C . PRO A 1 200 ? -13.602 6.673 -23.566 1.00 90.19 200 PRO A C 1
ATOM 1611 O O . PRO A 1 200 ? -14.234 7.260 -24.456 1.00 90.19 200 PRO A O 1
ATOM 1614 N N . VAL A 1 201 ? -14.049 5.561 -22.990 1.00 90.06 201 VAL A N 1
ATOM 1615 C CA . VAL A 1 201 ? -15.365 4.989 -23.286 1.00 90.06 201 VAL A CA 1
ATOM 1616 C C . VAL A 1 201 ? -16.449 5.506 -22.348 1.00 90.06 201 VAL A C 1
ATOM 1618 O O . VAL A 1 201 ? -17.619 5.444 -22.718 1.00 90.06 201 VAL A O 1
ATOM 1621 N N . ASN A 1 202 ? -16.118 6.034 -21.167 1.00 90.50 202 ASN A N 1
ATOM 1622 C CA . ASN A 1 202 ? -17.117 6.526 -20.220 1.00 90.50 202 ASN A CA 1
ATOM 1623 C C . ASN A 1 202 ? -17.968 7.669 -20.812 1.00 90.50 202 ASN A C 1
ATOM 1625 O O . ASN A 1 202 ? -17.448 8.475 -21.583 1.00 90.50 202 ASN A O 1
ATOM 1629 N N . PRO A 1 203 ? -19.266 7.776 -20.468 1.00 86.19 203 PRO A N 1
ATOM 1630 C CA . PRO A 1 203 ? -20.162 8.772 -21.058 1.00 86.19 203 PRO A CA 1
ATOM 1631 C C . PRO A 1 203 ? -19.728 10.234 -20.864 1.00 86.19 203 PRO A C 1
ATOM 1633 O O . PRO A 1 203 ? -19.903 11.031 -21.783 1.00 86.19 203 PRO A O 1
ATOM 1636 N N . GLY A 1 204 ? -19.138 10.582 -19.712 1.00 77.50 204 GLY A N 1
ATOM 1637 C CA . GLY A 1 204 ? -18.717 11.957 -19.396 1.00 77.50 204 GLY A CA 1
ATOM 1638 C C . GLY A 1 204 ? -17.532 12.445 -20.238 1.00 77.50 204 GLY A C 1
ATOM 1639 O O . GLY A 1 204 ? -17.474 13.605 -20.636 1.00 77.50 204 GLY A O 1
ATOM 1640 N N . GLY A 1 205 ? -16.621 11.543 -20.608 1.00 69.69 205 GLY A N 1
ATOM 1641 C CA . GLY A 1 205 ? -15.458 11.851 -21.445 1.00 69.69 205 GLY A CA 1
ATOM 1642 C C . GLY A 1 205 ? -15.767 12.020 -22.938 1.00 69.69 205 GLY A C 1
ATOM 1643 O O . GLY A 1 205 ? -14.904 12.449 -23.702 1.00 69.69 205 GLY A O 1
ATOM 1644 N N . ARG A 1 206 ? -16.991 11.711 -23.395 1.00 64.50 206 ARG A N 1
ATOM 1645 C CA . ARG A 1 206 ? -17.339 11.699 -24.832 1.00 64.50 206 ARG A CA 1
ATOM 1646 C C . ARG A 1 206 ? -17.535 13.088 -25.460 1.00 64.50 206 ARG A C 1
ATOM 1648 O O . ARG A 1 206 ? -17.616 13.156 -26.687 1.00 64.50 206 ARG A O 1
ATOM 1655 N N . GLY A 1 207 ? -17.603 14.170 -24.673 1.00 53.16 207 GLY A N 1
ATOM 1656 C CA . GLY A 1 207 ? -17.957 15.512 -25.176 1.00 53.16 207 GLY A CA 1
ATOM 1657 C C . GLY A 1 207 ? -17.210 16.715 -24.583 1.00 53.16 207 GLY A C 1
ATOM 1658 O O . GLY A 1 207 ? -17.032 17.715 -25.275 1.00 53.16 207 GLY A O 1
ATOM 1659 N N . GLU A 1 208 ? -16.695 16.648 -23.353 1.00 46.94 208 GLU A N 1
ATOM 1660 C CA . GLU A 1 208 ? -16.372 17.884 -22.616 1.00 46.94 208 GLU A CA 1
ATOM 1661 C C . GLU A 1 208 ? -15.108 18.642 -23.072 1.00 46.94 208 GLU A C 1
ATOM 1663 O O . GLU A 1 208 ? -15.045 19.864 -22.935 1.00 46.94 208 GLU A O 1
ATOM 1668 N N . ARG A 1 209 ? -14.090 17.988 -23.655 1.00 48.06 209 ARG A N 1
ATOM 1669 C CA . ARG A 1 209 ? -12.875 18.708 -24.111 1.00 48.06 209 ARG A CA 1
ATOM 1670 C C . ARG A 1 209 ? -13.036 19.442 -25.443 1.00 48.06 209 ARG A C 1
ATOM 1672 O O . ARG A 1 209 ? -12.230 20.322 -25.737 1.00 48.06 209 ARG A O 1
ATOM 1679 N N . SER A 1 210 ? -14.059 19.107 -26.231 1.00 38.56 210 SER A N 1
ATOM 1680 C CA . SER A 1 210 ? -14.371 19.839 -27.465 1.00 38.56 210 SER A CA 1
ATOM 1681 C C . SER A 1 210 ? -15.081 21.163 -27.164 1.00 38.56 210 SER A C 1
ATOM 1683 O O . SER A 1 210 ? -14.826 22.154 -27.841 1.00 38.56 210 SER A O 1
ATOM 1685 N N . GLU A 1 211 ? -15.937 21.193 -26.139 1.00 36.06 211 GLU A N 1
ATOM 1686 C CA . GLU A 1 211 ? -16.762 22.361 -25.791 1.00 36.06 211 GLU A CA 1
ATOM 1687 C C . GLU A 1 211 ? -16.013 23.369 -24.910 1.00 36.06 211 GLU A C 1
ATOM 1689 O O . GLU A 1 211 ? -16.050 24.567 -25.190 1.00 36.06 211 GLU A O 1
ATOM 1694 N N . ARG A 1 212 ? -15.196 22.908 -23.947 1.00 40.66 212 ARG A N 1
ATOM 1695 C CA . ARG A 1 212 ? -14.363 23.800 -23.106 1.00 40.66 212 ARG A CA 1
ATOM 1696 C C . ARG A 1 212 ? -13.344 24.634 -23.898 1.00 40.66 212 ARG A C 1
ATOM 1698 O O . ARG A 1 212 ? -12.821 25.616 -23.380 1.00 40.66 212 ARG A O 1
ATOM 1705 N N . ARG A 1 213 ? -13.035 24.256 -25.145 1.00 41.84 213 ARG A N 1
ATOM 1706 C CA . ARG A 1 213 ? -12.160 25.027 -26.044 1.00 41.84 213 ARG A CA 1
ATOM 1707 C C . ARG A 1 213 ? -12.923 26.089 -26.846 1.00 41.84 213 ARG A C 1
ATOM 1709 O O . ARG A 1 213 ? -12.318 27.089 -27.216 1.00 41.84 213 ARG A O 1
ATOM 1716 N N . GLY A 1 214 ? -14.227 25.899 -27.066 1.00 32.78 214 GLY A N 1
ATOM 1717 C CA . GLY A 1 214 ? -15.100 26.892 -27.700 1.00 32.78 214 GLY A CA 1
ATOM 1718 C C . GLY A 1 214 ? -15.286 28.126 -26.819 1.00 32.78 214 GLY A C 1
ATOM 1719 O O . GLY A 1 214 ? -15.117 29.243 -27.288 1.00 32.78 214 GLY A O 1
ATOM 1720 N N . GLU A 1 215 ? -15.493 27.930 -25.515 1.00 32.62 215 GLU A N 1
ATOM 1721 C CA . GLU A 1 215 ? -15.647 29.040 -24.559 1.00 32.62 215 GLU A CA 1
ATOM 1722 C C . GLU A 1 215 ? -14.325 29.763 -24.244 1.00 32.62 215 GLU A C 1
ATOM 1724 O O . GLU A 1 215 ? -14.322 30.951 -23.922 1.00 32.62 215 GLU A O 1
ATOM 1729 N N . ARG A 1 216 ? -13.180 29.075 -24.368 1.00 33.56 216 ARG A N 1
ATOM 1730 C CA . ARG A 1 216 ? -11.849 29.680 -24.171 1.00 33.56 216 ARG A CA 1
ATOM 1731 C C . ARG A 1 216 ? -11.360 30.467 -25.391 1.00 33.56 216 ARG A C 1
ATOM 1733 O O . ARG A 1 216 ? -10.458 31.274 -25.246 1.00 33.56 216 ARG A O 1
ATOM 1740 N N . SER A 1 217 ? -11.965 30.262 -26.564 1.00 34.44 217 SER A N 1
ATOM 1741 C CA . SER A 1 217 ? -11.649 31.001 -27.795 1.00 34.44 217 SER A CA 1
ATOM 1742 C C . SER A 1 217 ? -12.249 32.415 -27.827 1.00 34.44 217 SER A C 1
ATOM 1744 O O . SER A 1 217 ? -11.874 33.200 -28.694 1.00 34.44 217 SER A O 1
ATOM 1746 N N . GLU A 1 218 ? -13.171 32.750 -26.917 1.00 32.94 218 GLU A N 1
ATOM 1747 C CA . GLU A 1 218 ? -13.829 34.068 -26.857 1.00 32.94 218 GLU A CA 1
ATOM 1748 C C . GLU A 1 218 ? -13.302 34.976 -25.732 1.00 32.94 218 GLU A C 1
ATOM 1750 O O . GLU A 1 218 ? -13.712 36.132 -25.622 1.00 32.94 218 GLU A O 1
ATOM 1755 N N . ARG A 1 219 ? -12.348 34.508 -24.914 1.00 31.16 219 ARG A N 1
ATOM 1756 C CA . ARG A 1 219 ? -11.598 35.364 -23.981 1.00 31.16 219 ARG A CA 1
ATOM 1757 C C . ARG A 1 219 ? -10.127 35.313 -24.349 1.00 31.16 219 ARG A C 1
ATOM 1759 O O . ARG A 1 219 ? -9.524 34.252 -24.287 1.00 31.16 219 ARG A O 1
ATOM 1766 N N . GLY A 1 220 ? -9.609 36.468 -24.762 1.00 28.47 220 GLY A N 1
ATOM 1767 C CA . GLY A 1 220 ? -8.264 36.650 -25.294 1.00 28.47 220 GLY A CA 1
ATOM 1768 C C . GLY A 1 220 ? -7.169 35.951 -24.490 1.00 28.47 220 GLY A C 1
ATOM 1769 O O . GLY A 1 220 ? -7.171 35.940 -23.259 1.00 28.47 220 GLY A O 1
ATOM 1770 N N . ASP A 1 221 ? -6.237 35.373 -25.240 1.00 33.97 221 ASP A N 1
ATOM 1771 C CA . ASP A 1 221 ? -5.021 34.733 -24.764 1.00 33.97 221 ASP A CA 1
ATOM 1772 C C . ASP A 1 221 ? -4.069 35.761 -24.129 1.00 33.97 221 ASP A C 1
ATOM 1774 O O . ASP A 1 221 ? -3.287 36.388 -24.837 1.00 33.97 221 ASP A O 1
ATOM 1778 N N . GLU A 1 222 ? -4.089 35.896 -22.799 1.00 31.92 222 GLU A N 1
ATOM 1779 C CA . GLU A 1 222 ? -2.943 36.437 -22.036 1.00 31.92 222 GLU A CA 1
ATOM 1780 C C . GLU A 1 222 ? -2.551 35.615 -20.782 1.00 31.92 222 GLU A C 1
ATOM 1782 O O . GLU A 1 222 ? -1.480 35.842 -20.235 1.00 31.92 222 GLU A O 1
ATOM 1787 N N . ASP A 1 223 ? -3.287 34.568 -20.381 1.00 29.06 223 ASP A N 1
ATOM 1788 C CA . ASP A 1 223 ? -3.037 33.844 -19.108 1.00 29.06 223 ASP A CA 1
ATOM 1789 C C . ASP A 1 223 ? -2.670 32.347 -19.257 1.00 29.06 223 ASP A C 1
ATOM 1791 O O . ASP A 1 223 ? -3.088 31.490 -18.475 1.00 29.06 223 ASP A O 1
ATOM 1795 N N . ALA A 1 224 ? -1.875 31.980 -20.267 1.00 30.73 224 ALA A N 1
ATOM 1796 C CA . ALA A 1 224 ? -1.480 30.579 -20.509 1.00 30.73 224 ALA A CA 1
ATOM 1797 C C . ALA A 1 224 ? 0.018 30.271 -20.302 1.00 30.73 224 ALA A C 1
ATOM 1799 O O . ALA A 1 224 ? 0.520 29.309 -20.879 1.00 30.73 224 ALA A O 1
ATOM 1800 N N . LEU A 1 225 ? 0.725 31.046 -19.468 1.00 28.56 225 LEU A N 1
ATOM 1801 C CA . LEU A 1 225 ? 2.142 30.806 -19.128 1.00 28.56 225 LEU A CA 1
ATOM 1802 C C . LEU A 1 225 ? 2.491 30.927 -17.630 1.00 28.56 225 LEU A C 1
ATOM 1804 O O . LEU A 1 225 ? 3.666 30.948 -17.276 1.00 28.56 225 LEU A O 1
ATOM 1808 N N . SER A 1 226 ? 1.506 30.932 -16.729 1.00 27.72 226 SER A N 1
ATOM 1809 C CA . SER A 1 226 ? 1.746 30.895 -15.279 1.00 27.72 226 SER A CA 1
ATOM 1810 C C . SER A 1 226 ? 1.191 29.608 -14.681 1.00 27.72 226 SER A C 1
ATOM 1812 O O . SER A 1 226 ? -0.018 29.439 -14.547 1.00 27.72 226 SER A O 1
ATOM 1814 N N . GLY A 1 227 ? 2.084 28.683 -14.344 1.00 28.47 227 GLY A N 1
ATOM 1815 C CA . GLY A 1 227 ? 1.726 27.490 -13.586 1.00 28.47 227 GLY A CA 1
ATOM 1816 C C . GLY A 1 227 ? 2.497 26.256 -14.009 1.00 28.47 227 GLY A C 1
ATOM 1817 O O . GLY A 1 227 ? 1.861 25.286 -14.383 1.00 28.47 227 GLY A O 1
ATOM 1818 N N . TYR A 1 228 ? 3.832 26.311 -14.004 1.00 28.86 228 TYR A N 1
ATOM 1819 C CA . TYR A 1 228 ? 4.718 25.164 -13.743 1.00 28.86 228 TYR A CA 1
ATOM 1820 C C . TYR A 1 228 ? 6.188 25.624 -13.765 1.00 28.86 228 TYR A C 1
ATOM 1822 O O . TYR A 1 228 ? 6.941 25.271 -14.664 1.00 28.86 228 TYR A O 1
ATOM 1830 N N . VAL A 1 229 ? 6.599 26.445 -12.792 1.00 23.41 229 VAL A N 1
ATOM 1831 C CA . VAL A 1 229 ? 8.021 26.694 -12.486 1.00 23.41 229 VAL A CA 1
ATOM 1832 C C . VAL A 1 229 ? 8.164 26.970 -10.979 1.00 23.41 229 VAL A C 1
ATOM 1834 O O . VAL A 1 229 ? 7.321 27.652 -10.406 1.00 23.41 229 VAL A O 1
ATOM 1837 N N . ASP A 1 230 ? 9.233 26.421 -10.397 1.00 23.06 230 ASP A N 1
ATOM 1838 C CA . ASP A 1 230 ? 9.801 26.617 -9.051 1.00 23.06 230 ASP A CA 1
ATOM 1839 C C . ASP A 1 230 ? 9.185 25.889 -7.842 1.00 23.06 230 ASP A C 1
ATOM 1841 O O . ASP A 1 230 ? 8.120 26.219 -7.330 1.00 23.06 230 ASP A O 1
ATOM 1845 N N . LEU A 1 231 ? 9.932 24.908 -7.310 1.00 24.86 231 LEU A N 1
ATOM 1846 C CA . LEU A 1 231 ? 10.922 25.163 -6.249 1.00 24.86 231 LEU A CA 1
ATOM 1847 C C . LEU A 1 231 ? 11.802 23.916 -6.029 1.00 24.86 231 LEU A C 1
ATOM 1849 O O . LEU A 1 231 ? 11.397 22.934 -5.403 1.00 24.86 231 LEU A O 1
ATOM 1853 N N . ALA A 1 232 ? 13.036 23.983 -6.525 1.00 25.22 232 ALA A N 1
ATOM 1854 C CA . ALA A 1 232 ? 14.151 23.165 -6.074 1.00 25.22 232 ALA A CA 1
ATOM 1855 C C . ALA A 1 232 ? 15.236 24.119 -5.570 1.00 25.22 232 ALA A C 1
ATOM 1857 O O . ALA A 1 232 ? 15.839 24.801 -6.383 1.00 25.22 232 ALA A O 1
ATOM 1858 N N . GLU A 1 233 ? 15.444 24.174 -4.253 1.00 25.02 233 GLU A N 1
ATOM 1859 C CA . GLU A 1 233 ? 16.716 24.487 -3.581 1.00 25.02 233 GLU A CA 1
ATOM 1860 C C . GLU A 1 233 ? 16.523 24.405 -2.055 1.00 25.02 233 GLU A C 1
ATOM 1862 O O . GLU A 1 233 ? 15.493 24.833 -1.537 1.00 25.02 233 GLU A O 1
ATOM 1867 N N . GLY A 1 234 ? 17.497 23.835 -1.331 1.00 22.92 234 GLY A N 1
ATOM 1868 C CA . GLY A 1 234 ? 17.511 23.871 0.138 1.00 22.92 234 GLY A CA 1
ATOM 1869 C C . GLY A 1 234 ? 18.067 22.641 0.861 1.00 22.92 234 GLY A C 1
ATOM 1870 O O . GLY A 1 234 ? 17.326 21.958 1.552 1.00 22.92 234 GLY A O 1
ATOM 1871 N N . ASP A 1 235 ? 19.367 22.421 0.680 1.00 21.66 235 ASP A N 1
ATOM 1872 C CA . ASP A 1 235 ? 20.392 21.982 1.641 1.00 21.66 235 ASP A CA 1
ATOM 1873 C C . ASP A 1 235 ? 20.288 20.716 2.524 1.00 21.66 235 ASP A C 1
ATOM 1875 O O . ASP A 1 235 ? 19.247 20.278 3.012 1.00 21.66 235 ASP A O 1
ATOM 1879 N N . GLY A 1 236 ? 21.469 20.122 2.720 1.00 25.69 236 GLY A N 1
ATOM 1880 C CA . GLY A 1 236 ? 21.697 18.827 3.351 1.00 25.69 236 GLY A CA 1
ATOM 1881 C C . GLY A 1 236 ? 21.523 18.789 4.872 1.00 25.69 236 GLY A C 1
ATOM 1882 O O . GLY A 1 236 ? 21.954 19.669 5.611 1.00 25.69 236 GLY A O 1
ATOM 1883 N N . GLY A 1 237 ? 20.971 17.672 5.342 1.00 20.66 237 GLY A N 1
ATOM 1884 C CA . GLY A 1 237 ? 20.968 17.269 6.743 1.00 20.66 237 GLY A CA 1
ATOM 1885 C C . GLY A 1 237 ? 20.644 15.782 6.852 1.00 20.66 237 GLY A C 1
ATOM 1886 O O . GLY A 1 237 ? 19.648 15.311 6.307 1.00 20.66 237 GLY A O 1
ATOM 1887 N N . SER A 1 238 ? 21.524 15.029 7.501 1.00 25.19 238 SER A N 1
ATOM 1888 C CA . SER A 1 238 ? 21.395 13.596 7.756 1.00 25.19 238 SER A CA 1
ATOM 1889 C C . SER A 1 238 ? 20.108 13.261 8.521 1.00 25.19 238 SER A C 1
ATOM 1891 O O . SER A 1 238 ? 19.819 13.859 9.553 1.00 25.19 238 SER A O 1
ATOM 1893 N N . ALA A 1 239 ? 19.346 12.268 8.055 1.00 21.62 239 ALA A N 1
ATOM 1894 C CA . ALA A 1 239 ? 18.257 11.687 8.839 1.00 21.62 239 ALA A CA 1
ATOM 1895 C C . ALA A 1 239 ? 17.979 10.238 8.417 1.00 21.62 239 ALA A C 1
ATOM 1897 O O . ALA A 1 239 ? 17.455 9.955 7.338 1.00 21.62 239 ALA A O 1
ATOM 1898 N N . SER A 1 240 ? 18.354 9.327 9.307 1.00 22.88 240 SER A N 1
ATOM 1899 C CA . SER A 1 240 ? 17.856 7.962 9.408 1.00 22.88 240 SER A CA 1
ATOM 1900 C C . SER A 1 240 ? 16.354 7.945 9.736 1.00 22.88 240 SER A C 1
ATOM 1902 O O . SER A 1 240 ? 15.843 8.840 10.401 1.00 22.88 240 SER A O 1
ATOM 1904 N N . ASP A 1 241 ? 15.669 6.903 9.256 1.00 28.20 241 ASP A N 1
ATOM 1905 C CA . ASP A 1 241 ? 14.315 6.465 9.632 1.00 28.20 241 ASP A CA 1
ATOM 1906 C C . ASP A 1 241 ? 13.227 7.547 9.769 1.00 28.20 241 ASP A C 1
ATOM 1908 O O . ASP A 1 241 ? 12.846 7.965 10.862 1.00 28.20 241 ASP A O 1
ATOM 1912 N N . VAL A 1 242 ? 12.601 7.905 8.641 1.00 22.36 242 VAL A N 1
ATOM 1913 C CA . VAL A 1 242 ? 11.335 8.657 8.627 1.00 22.36 242 VAL A CA 1
ATOM 1914 C C . VAL A 1 242 ? 10.331 7.975 7.695 1.00 22.36 242 VAL A C 1
ATOM 1916 O O . VAL A 1 242 ? 10.340 8.144 6.476 1.00 22.36 242 VAL A O 1
ATOM 1919 N N . SER A 1 243 ? 9.437 7.188 8.295 1.00 25.66 243 SER A N 1
ATOM 1920 C CA . SER A 1 243 ? 8.198 6.714 7.675 1.00 25.66 243 SER A CA 1
ATOM 1921 C C . SER A 1 243 ? 7.096 7.773 7.827 1.00 25.66 243 SER A C 1
ATOM 1923 O O . SER A 1 243 ? 6.976 8.411 8.870 1.00 25.66 243 SER A O 1
ATOM 1925 N N . ALA A 1 244 ? 6.267 7.908 6.788 1.00 28.58 244 ALA A N 1
ATOM 1926 C CA . ALA A 1 244 ? 5.014 8.671 6.724 1.00 28.58 244 ALA A CA 1
ATOM 1927 C C . ALA A 1 244 ? 5.092 10.218 6.694 1.00 28.58 244 ALA A C 1
ATOM 1929 O O . ALA A 1 244 ? 4.705 10.906 7.643 1.00 28.58 244 ALA A O 1
ATOM 1930 N N . ARG A 1 245 ? 5.406 10.779 5.515 1.00 23.94 245 ARG A N 1
ATOM 1931 C CA . ARG A 1 245 ? 4.868 12.077 5.061 1.00 23.94 245 ARG A CA 1
ATOM 1932 C C . ARG A 1 245 ? 4.538 12.064 3.558 1.00 23.94 245 ARG A C 1
ATOM 1934 O O . ARG A 1 245 ? 5.275 11.495 2.763 1.00 23.94 245 ARG A O 1
ATOM 1941 N N . SER A 1 246 ? 3.440 12.757 3.245 1.00 26.67 246 SER A N 1
ATOM 1942 C CA . SER A 1 246 ? 2.956 13.241 1.942 1.00 26.67 246 SER A CA 1
ATOM 1943 C C . SER A 1 246 ? 2.211 12.278 1.001 1.00 26.67 246 SER A C 1
ATOM 1945 O O . SER A 1 246 ? 2.777 11.753 0.051 1.00 26.67 246 SER A O 1
ATOM 1947 N N . ALA A 1 247 ? 0.905 12.122 1.244 1.00 26.52 247 ALA A N 1
ATOM 1948 C CA . ALA A 1 247 ? -0.101 11.871 0.200 1.00 26.52 247 ALA A CA 1
ATOM 1949 C C . ALA A 1 247 ? -1.446 12.587 0.495 1.00 26.52 247 ALA A C 1
ATOM 1951 O O . ALA A 1 247 ? -2.470 12.209 -0.049 1.00 26.52 247 ALA A O 1
ATOM 1952 N N . LEU A 1 248 ? -1.477 13.592 1.383 1.00 28.88 248 LEU A N 1
ATOM 1953 C CA . LEU A 1 248 ? -2.725 14.233 1.847 1.00 28.88 248 LEU A CA 1
ATOM 1954 C C . LEU A 1 248 ? -2.573 15.757 2.000 1.00 28.88 248 LEU A C 1
ATOM 1956 O O . LEU A 1 248 ? -2.923 16.315 3.035 1.00 28.88 248 LEU A O 1
ATOM 1960 N N . ALA A 1 249 ? -1.975 16.423 1.009 1.00 25.41 249 ALA A N 1
ATOM 1961 C CA . ALA A 1 249 ? -1.873 17.889 0.989 1.00 25.41 249 ALA A CA 1
ATOM 1962 C C . ALA A 1 249 ? -2.783 18.563 -0.052 1.00 25.41 249 ALA A C 1
ATOM 1964 O O . ALA A 1 249 ? -2.858 19.783 -0.089 1.00 25.41 249 ALA A O 1
ATOM 1965 N N . GLU A 1 250 ? -3.531 17.797 -0.837 1.00 26.39 250 GLU A N 1
ATOM 1966 C CA . GLU A 1 250 ? -4.601 18.318 -1.686 1.00 26.39 250 GLU A CA 1
ATOM 1967 C C . GLU A 1 250 ? -5.867 17.569 -1.291 1.00 26.39 250 GLU A C 1
ATOM 1969 O O . GLU A 1 250 ? -5.780 16.372 -1.028 1.00 26.39 250 GLU A O 1
ATOM 1974 N N . GLY A 1 251 ? -6.990 18.278 -1.139 1.00 27.94 251 GLY A N 1
ATOM 1975 C CA . GLY A 1 251 ? -8.257 17.795 -0.572 1.00 27.94 251 GLY A CA 1
ATOM 1976 C C . GLY A 1 251 ? -8.900 16.620 -1.316 1.00 27.94 251 GLY A C 1
ATOM 1977 O O . GLY A 1 251 ? -9.962 16.774 -1.911 1.00 27.94 251 GLY A O 1
ATOM 1978 N N . GLY A 1 252 ? -8.247 15.462 -1.271 1.00 29.75 252 GLY A N 1
ATOM 1979 C CA . GLY A 1 252 ? -8.733 14.176 -1.735 1.00 29.75 252 GLY A CA 1
ATOM 1980 C C . GLY A 1 252 ? -9.773 13.619 -0.774 1.00 29.75 252 GLY A C 1
ATOM 1981 O O . GLY A 1 252 ? -9.721 13.837 0.435 1.00 29.75 252 GLY A O 1
ATOM 1982 N N . ASP A 1 253 ? -10.746 12.940 -1.353 1.00 37.19 253 ASP A N 1
ATOM 1983 C CA . ASP A 1 253 ? -11.941 12.434 -0.695 1.00 37.19 253 ASP A CA 1
ATOM 1984 C C . ASP A 1 253 ? -11.646 11.129 0.072 1.00 37.19 253 ASP A C 1
ATOM 1986 O O . ASP A 1 253 ? -10.862 10.292 -0.378 1.00 37.19 253 ASP A O 1
ATOM 1990 N N . VAL A 1 254 ? -12.324 10.956 1.210 1.00 38.03 254 VAL A N 1
ATOM 1991 C CA . VAL A 1 254 ? -12.332 9.852 2.198 1.00 38.03 254 VAL A CA 1
ATOM 1992 C C . VAL A 1 254 ? -12.066 8.457 1.626 1.00 38.03 254 VAL A C 1
ATOM 1994 O O . VAL A 1 254 ? -11.448 7.588 2.245 1.00 38.03 254 VAL A O 1
ATOM 1997 N N . TRP A 1 255 ? -12.566 8.205 0.427 1.00 34.38 255 TRP A N 1
ATOM 1998 C CA . TRP A 1 255 ? -12.544 6.894 -0.194 1.00 34.38 255 TRP A CA 1
ATOM 1999 C C . TRP A 1 255 ? -11.245 6.558 -0.944 1.00 34.38 255 TRP A C 1
ATOM 2001 O O . TRP A 1 255 ? -10.969 5.372 -1.147 1.00 34.38 255 TRP A O 1
ATOM 2011 N N . ASP A 1 256 ? -10.405 7.549 -1.259 1.00 37.28 256 ASP A N 1
ATOM 2012 C CA . ASP A 1 256 ? -9.043 7.323 -1.777 1.00 37.28 256 ASP A CA 1
ATOM 2013 C C . ASP A 1 256 ? -8.124 6.691 -0.706 1.00 37.28 256 ASP A C 1
ATOM 2015 O O . ASP A 1 256 ? -7.097 6.073 -1.011 1.00 37.28 256 ASP A O 1
ATOM 2019 N N . ALA A 1 257 ? -8.515 6.792 0.573 1.00 33.50 257 ALA A N 1
ATOM 2020 C CA . ALA A 1 257 ? -7.845 6.140 1.695 1.00 33.50 257 ALA A CA 1
ATOM 2021 C C . ALA A 1 257 ? -8.291 4.678 1.899 1.00 33.50 257 ALA A C 1
ATOM 2023 O O . ALA A 1 257 ? -7.500 3.859 2.374 1.00 33.50 257 ALA A O 1
ATOM 2024 N N . LEU A 1 258 ? -9.529 4.324 1.527 1.00 30.25 258 LEU A N 1
ATOM 2025 C CA . LEU A 1 258 ? -10.082 2.970 1.687 1.00 30.25 258 LEU A CA 1
ATOM 2026 C C . LEU A 1 258 ? -9.576 1.993 0.618 1.00 30.25 258 LEU A C 1
ATOM 2028 O O . LEU A 1 258 ? -9.336 0.829 0.934 1.00 30.25 258 LEU A O 1
ATOM 2032 N N . THR A 1 259 ? -9.315 2.465 -0.603 1.00 31.00 259 THR A N 1
ATOM 2033 C CA . THR A 1 259 ? -8.641 1.675 -1.653 1.00 31.00 259 THR A CA 1
ATOM 2034 C C . THR A 1 259 ? -7.158 1.425 -1.348 1.00 31.00 259 THR A C 1
ATOM 2036 O O . THR A 1 259 ? -6.584 0.456 -1.837 1.00 31.00 259 THR A O 1
ATOM 2039 N N . ASN A 1 260 ? -6.554 2.243 -0.478 1.00 30.58 260 ASN A N 1
ATOM 2040 C CA . ASN A 1 260 ? -5.157 2.144 -0.041 1.00 30.58 260 ASN A CA 1
ATOM 2041 C C . ASN A 1 260 ? -4.967 1.469 1.329 1.00 30.58 260 ASN A C 1
ATOM 2043 O O . ASN A 1 260 ? -3.848 1.435 1.858 1.00 30.58 260 ASN A O 1
ATOM 2047 N N . HIS A 1 261 ? -6.025 0.921 1.935 1.00 27.64 261 HIS A N 1
ATOM 2048 C CA . HIS A 1 261 ? -5.896 0.313 3.252 1.00 27.64 261 HIS A CA 1
ATOM 2049 C C . HIS A 1 261 ? -5.269 -1.087 3.178 1.00 27.64 261 HIS A C 1
ATOM 2051 O O . HIS A 1 261 ? -5.927 -2.095 2.928 1.00 27.64 261 HIS A O 1
ATOM 2057 N N . GLN A 1 262 ? -3.969 -1.133 3.488 1.00 31.91 262 GLN A N 1
ATOM 2058 C CA . GLN A 1 262 ? -3.277 -2.328 3.960 1.00 31.91 262 GLN A CA 1
ATOM 2059 C C . GLN A 1 262 ? -4.057 -2.927 5.136 1.00 31.91 262 GLN A C 1
ATOM 2061 O O . GLN A 1 262 ? -4.114 -2.358 6.231 1.00 31.91 262 GLN A O 1
ATOM 2066 N N . GLY A 1 263 ? -4.675 -4.081 4.889 1.00 24.16 263 GLY A N 1
ATOM 2067 C CA . GLY A 1 263 ? -5.171 -4.956 5.937 1.00 24.16 263 GLY A CA 1
ATOM 2068 C C . GLY A 1 263 ? -4.030 -5.370 6.866 1.00 24.16 263 GLY A C 1
ATOM 2069 O O . GLY A 1 263 ? -2.875 -5.491 6.462 1.00 24.16 263 GLY A O 1
ATOM 2070 N N . CYS A 1 264 ? -4.369 -5.549 8.136 1.00 25.30 264 CYS A N 1
ATOM 2071 C CA . CYS A 1 264 ? -3.467 -5.957 9.197 1.00 25.30 264 CYS A CA 1
ATOM 2072 C C . CYS A 1 264 ? -2.578 -7.159 8.809 1.00 25.30 264 CYS A C 1
ATOM 2074 O O . CYS A 1 264 ? -3.072 -8.271 8.674 1.00 25.30 264 CYS A O 1
ATOM 2076 N N . GLY A 1 265 ? -1.263 -6.924 8.766 1.00 23.31 265 GLY A N 1
ATOM 2077 C CA . GLY A 1 265 ? -0.247 -7.815 9.333 1.00 23.31 265 GLY A CA 1
ATOM 2078 C C . GLY A 1 265 ? 0.393 -8.870 8.427 1.00 23.31 265 GLY A C 1
ATOM 2079 O O . GLY A 1 265 ? -0.003 -10.026 8.465 1.00 23.31 265 GLY A O 1
ATOM 2080 N N . VAL A 1 266 ? 1.530 -8.519 7.819 1.00 21.12 266 VAL A N 1
ATOM 2081 C CA . VAL A 1 266 ? 2.785 -9.265 8.029 1.00 21.12 266 VAL A CA 1
ATOM 2082 C C . VAL A 1 266 ? 3.878 -8.226 8.267 1.00 21.12 266 VAL A C 1
ATOM 2084 O O . VAL A 1 266 ? 4.085 -7.333 7.450 1.00 21.12 266 VAL A O 1
ATOM 2087 N N . ASP A 1 267 ? 4.544 -8.308 9.415 1.00 26.53 267 ASP A N 1
ATOM 2088 C CA . ASP A 1 267 ? 5.739 -7.522 9.711 1.00 26.53 267 ASP A CA 1
ATOM 2089 C C . ASP A 1 267 ? 6.855 -7.957 8.747 1.00 26.53 267 ASP A C 1
ATOM 2091 O O . ASP A 1 267 ? 7.392 -9.063 8.852 1.00 26.53 267 ASP A O 1
ATOM 2095 N N . SER A 1 268 ? 7.200 -7.108 7.777 1.00 24.98 268 SER A N 1
ATOM 2096 C CA . SER A 1 268 ? 8.251 -7.385 6.790 1.00 24.98 268 SER A CA 1
ATOM 2097 C C . SER A 1 268 ? 9.655 -7.477 7.409 1.00 24.98 268 SER A C 1
ATOM 2099 O O . SER A 1 268 ? 10.607 -7.823 6.713 1.00 24.98 268 SER A O 1
ATOM 2101 N N . ARG A 1 269 ? 9.803 -7.234 8.721 1.00 26.52 269 ARG A N 1
ATOM 2102 C CA . ARG A 1 269 ? 11.066 -7.414 9.455 1.00 26.52 269 ARG A CA 1
ATOM 2103 C C . ARG A 1 269 ? 11.399 -8.869 9.798 1.00 26.52 269 ARG A C 1
ATOM 2105 O O . ARG A 1 269 ? 12.489 -9.126 10.298 1.00 26.52 269 ARG A O 1
ATOM 2112 N N . GLN A 1 270 ? 10.515 -9.833 9.526 1.00 27.73 270 GLN A N 1
ATOM 2113 C CA . GLN A 1 270 ? 10.810 -11.257 9.758 1.00 27.73 270 GLN A CA 1
ATOM 2114 C C . GLN A 1 270 ? 11.439 -11.993 8.562 1.00 27.73 270 GLN A C 1
ATOM 2116 O O . GLN A 1 270 ? 11.777 -13.164 8.702 1.00 27.73 270 GLN A O 1
ATOM 2121 N N . TYR A 1 271 ? 11.665 -11.320 7.426 1.00 27.08 271 TYR A N 1
ATOM 2122 C CA . TYR A 1 271 ? 12.295 -11.921 6.236 1.00 27.08 271 TYR A CA 1
ATOM 2123 C C . TYR A 1 271 ? 13.538 -11.175 5.715 1.00 27.08 271 TYR A C 1
ATOM 2125 O O . TYR A 1 271 ? 14.021 -11.476 4.630 1.00 27.08 271 TYR A O 1
ATOM 2133 N N . SER A 1 272 ? 14.109 -10.252 6.497 1.00 24.95 272 SER A N 1
ATOM 2134 C CA . SER A 1 272 ? 15.407 -9.608 6.210 1.00 24.95 272 SER A CA 1
ATOM 2135 C C . SER A 1 272 ? 16.565 -10.191 7.033 1.00 24.95 272 SER A C 1
ATOM 2137 O O . SER A 1 272 ? 17.596 -9.549 7.220 1.00 24.95 272 SER A O 1
ATOM 2139 N N . GLY A 1 273 ? 16.406 -11.409 7.555 1.00 27.80 273 GLY A N 1
ATOM 2140 C CA . GLY A 1 273 ? 17.468 -12.135 8.244 1.00 27.80 273 GLY A CA 1
ATOM 2141 C C . GLY A 1 273 ? 18.431 -12.778 7.254 1.00 27.80 273 GLY A C 1
ATOM 2142 O O . GLY A 1 273 ? 18.387 -13.990 7.075 1.00 27.80 273 GLY A O 1
ATOM 2143 N N . GLY A 1 274 ? 19.284 -11.970 6.625 1.00 29.19 274 GLY A N 1
ATOM 2144 C CA . GLY A 1 274 ? 20.480 -12.476 5.956 1.00 29.19 274 GLY A CA 1
ATOM 2145 C C . GLY A 1 274 ? 20.754 -11.880 4.589 1.00 29.19 274 GLY A C 1
ATOM 2146 O O . GLY A 1 274 ? 20.709 -12.626 3.630 1.00 29.19 274 GLY A O 1
ATOM 2147 N N . VAL A 1 275 ? 21.069 -10.585 4.513 1.00 27.78 275 VAL A N 1
ATOM 2148 C CA . VAL A 1 275 ? 22.170 -10.051 3.686 1.00 27.78 275 VAL A CA 1
ATOM 2149 C C . VAL A 1 275 ? 22.531 -8.676 4.267 1.00 27.78 275 VAL A C 1
ATOM 2151 O O . VAL A 1 275 ? 22.139 -7.656 3.726 1.00 27.78 275 VAL A O 1
ATOM 2154 N N . ASP A 1 276 ? 23.184 -8.639 5.426 1.00 27.22 276 ASP A N 1
ATOM 2155 C CA . ASP A 1 276 ? 23.851 -7.426 5.926 1.00 27.22 276 ASP A CA 1
ATOM 2156 C C . ASP A 1 276 ? 24.915 -7.846 6.945 1.00 27.22 276 ASP A C 1
ATOM 2158 O O . ASP A 1 276 ? 24.720 -7.815 8.157 1.00 27.22 276 ASP A O 1
ATOM 2162 N N . THR A 1 277 ? 26.058 -8.290 6.433 1.00 25.23 277 THR A N 1
ATOM 2163 C CA . THR A 1 277 ? 27.322 -8.209 7.167 1.00 25.23 277 THR A CA 1
ATOM 2164 C C . THR A 1 277 ? 28.359 -7.678 6.198 1.00 25.23 277 THR A C 1
ATOM 2166 O O . THR A 1 277 ? 28.901 -8.416 5.374 1.00 25.23 277 THR A O 1
ATOM 2169 N N . GLY A 1 278 ? 28.580 -6.367 6.282 1.00 26.17 278 GLY A N 1
ATOM 2170 C CA . GLY A 1 278 ? 29.792 -5.746 5.785 1.00 26.17 278 GLY A CA 1
ATOM 2171 C C . GLY A 1 278 ? 31.006 -6.405 6.432 1.00 26.17 278 GLY A C 1
ATOM 2172 O O . GLY A 1 278 ? 30.986 -6.787 7.602 1.00 26.17 278 GLY A O 1
ATOM 2173 N N . ILE A 1 279 ? 32.041 -6.564 5.618 1.00 25.45 279 ILE A N 1
ATOM 2174 C CA . ILE A 1 279 ? 33.362 -7.042 5.999 1.00 25.45 279 ILE A CA 1
ATOM 2175 C C . ILE A 1 279 ? 33.888 -6.148 7.130 1.00 25.45 279 ILE A C 1
ATOM 2177 O O . ILE A 1 279 ? 34.126 -4.959 6.926 1.00 25.45 279 ILE A O 1
ATOM 2181 N N . GLN A 1 280 ? 34.068 -6.728 8.315 1.00 25.11 280 GLN A N 1
ATOM 2182 C CA . GLN A 1 280 ? 34.959 -6.201 9.340 1.00 25.11 280 GLN A CA 1
ATOM 2183 C C . GLN A 1 280 ? 35.998 -7.274 9.652 1.00 25.11 280 GLN A C 1
ATOM 2185 O O . GLN A 1 280 ? 35.669 -8.381 10.074 1.00 25.11 280 GLN A O 1
ATOM 2190 N N . GLU A 1 281 ? 37.254 -6.925 9.390 1.00 25.72 281 GLU A N 1
ATOM 2191 C CA . GLU A 1 281 ? 38.433 -7.615 9.892 1.00 25.72 281 GLU A CA 1
ATOM 2192 C C . GLU A 1 281 ? 38.424 -7.580 11.427 1.00 25.72 281 GLU A C 1
ATOM 2194 O O . GLU A 1 281 ? 38.182 -6.538 12.036 1.00 25.72 281 GLU A O 1
ATOM 2199 N N . GLY A 1 282 ? 38.679 -8.726 12.054 1.00 24.25 282 GLY A N 1
ATOM 2200 C CA . GLY A 1 282 ? 38.752 -8.843 13.506 1.00 24.25 282 GLY A CA 1
ATOM 2201 C C . GLY A 1 282 ? 39.086 -10.267 13.929 1.00 24.25 282 GLY A C 1
ATOM 2202 O O . GLY A 1 282 ? 38.238 -11.153 13.894 1.00 24.25 282 GLY A O 1
ATOM 2203 N N . GLU A 1 283 ? 40.348 -10.473 14.290 1.00 24.27 283 GLU A N 1
ATOM 2204 C CA . GLU A 1 283 ? 40.929 -11.700 14.833 1.00 24.27 283 GLU A CA 1
ATOM 2205 C C . GLU A 1 283 ? 40.150 -12.238 16.052 1.00 24.27 283 GLU A C 1
ATOM 2207 O O . GLU A 1 283 ? 39.720 -11.470 16.912 1.00 24.27 283 GLU A O 1
ATOM 2212 N N . GLY A 1 284 ? 40.004 -13.566 16.172 1.00 24.25 284 GLY A N 1
ATOM 2213 C CA . GLY A 1 284 ? 39.352 -14.162 17.345 1.00 24.25 284 GLY A CA 1
ATOM 2214 C C . GLY A 1 284 ? 39.166 -15.681 17.316 1.00 24.25 284 GLY A C 1
ATOM 2215 O O . GLY A 1 284 ? 38.088 -16.167 17.007 1.00 24.25 284 GLY A O 1
ATOM 2216 N N . SER A 1 285 ? 40.237 -16.402 17.659 1.00 23.67 285 SER A N 1
ATOM 2217 C CA . SER A 1 285 ? 40.322 -17.702 18.360 1.00 23.67 285 SER A CA 1
ATOM 2218 C C . SER A 1 285 ? 39.210 -18.768 18.244 1.00 23.67 285 SER A C 1
ATOM 2220 O O . SER A 1 285 ? 38.076 -18.608 18.687 1.00 23.67 285 SER A O 1
ATOM 2222 N N . VAL A 1 286 ? 39.670 -19.946 17.818 1.00 22.62 286 VAL A N 1
ATOM 2223 C CA . VAL A 1 286 ? 39.035 -21.270 17.828 1.00 22.62 286 VAL A CA 1
ATOM 2224 C C . VAL A 1 286 ? 38.781 -21.811 19.248 1.00 22.62 286 VAL A C 1
ATOM 2226 O O . VAL A 1 286 ? 39.710 -21.936 20.041 1.00 22.62 286 VAL A O 1
ATOM 2229 N N . SER A 1 287 ? 37.554 -22.261 19.508 1.00 26.86 287 SER A N 1
ATOM 2230 C CA . SER A 1 287 ? 37.188 -23.428 20.336 1.00 26.86 287 SER A CA 1
ATOM 2231 C C . SER A 1 287 ? 35.775 -23.841 19.887 1.00 26.86 287 SER A C 1
ATOM 2233 O O . SER A 1 287 ? 34.984 -22.989 19.502 1.00 26.86 287 SER A O 1
ATOM 2235 N N . GLY A 1 288 ? 35.343 -25.088 19.760 1.00 23.69 288 GLY A N 1
ATOM 2236 C CA . GLY A 1 288 ? 35.727 -26.376 20.315 1.00 23.69 288 GLY A CA 1
ATOM 2237 C C . GLY A 1 288 ? 34.392 -27.112 20.522 1.00 23.69 288 GLY A C 1
ATOM 2238 O O . GLY A 1 288 ? 33.455 -26.520 21.042 1.00 23.69 288 GLY A O 1
ATOM 2239 N N . ASP A 1 289 ? 34.307 -28.362 20.074 1.00 25.66 289 ASP A N 1
ATOM 2240 C CA . ASP A 1 289 ? 33.231 -29.337 20.323 1.00 25.66 289 ASP A CA 1
ATOM 2241 C C . ASP A 1 289 ? 31.989 -29.353 19.408 1.00 25.66 289 ASP A C 1
ATOM 2243 O O . ASP A 1 289 ? 30.935 -28.765 19.655 1.00 25.66 289 ASP A O 1
ATOM 2247 N N . ARG A 1 290 ? 32.076 -30.228 18.394 1.00 23.48 290 ARG A N 1
ATOM 2248 C CA . ARG A 1 290 ? 30.934 -30.987 17.867 1.00 23.48 290 ARG A CA 1
ATOM 2249 C C . ARG A 1 290 ? 31.270 -32.479 17.909 1.00 23.48 290 ARG A C 1
ATOM 2251 O O . ARG A 1 290 ? 32.236 -32.913 17.288 1.00 23.48 290 ARG A O 1
ATOM 2258 N N . ALA A 1 291 ? 30.452 -33.259 18.613 1.00 25.48 291 ALA A N 1
ATOM 2259 C CA . ALA A 1 291 ? 30.467 -34.717 18.548 1.00 25.48 291 ALA A CA 1
ATOM 2260 C C . ALA A 1 291 ? 29.849 -35.188 17.219 1.00 25.48 291 ALA A C 1
ATOM 2262 O O . ALA A 1 291 ? 28.792 -34.703 16.809 1.00 25.48 291 ALA A O 1
ATOM 2263 N N . GLY A 1 292 ? 30.554 -36.090 16.534 1.00 22.31 292 GLY A N 1
ATOM 2264 C CA . GLY A 1 292 ? 30.232 -36.557 15.188 1.00 22.31 292 GLY A CA 1
ATOM 2265 C C . GLY A 1 292 ? 29.331 -37.786 15.128 1.00 22.31 292 GLY A C 1
ATOM 2266 O O . GLY A 1 292 ? 29.112 -38.461 16.126 1.00 22.31 292 GLY A O 1
ATOM 2267 N N . ILE A 1 293 ? 28.881 -38.097 13.909 1.00 24.08 293 ILE A N 1
ATOM 2268 C CA . ILE A 1 293 ? 28.530 -39.446 13.450 1.00 24.08 293 ILE A CA 1
ATOM 2269 C C . ILE A 1 293 ? 29.005 -39.570 11.989 1.00 24.08 293 ILE A C 1
ATOM 2271 O O . ILE A 1 293 ? 28.690 -38.730 11.148 1.00 24.08 293 ILE A O 1
ATOM 2275 N N . ALA A 1 294 ? 29.819 -40.601 11.745 1.00 23.75 294 ALA A N 1
ATOM 2276 C CA . ALA A 1 294 ? 30.384 -41.068 10.473 1.00 23.75 294 ALA A CA 1
ATOM 2277 C C . ALA A 1 294 ? 29.294 -41.570 9.493 1.00 23.75 294 ALA A C 1
ATOM 2279 O O . ALA A 1 294 ? 28.173 -41.826 9.909 1.00 23.75 294 ALA A O 1
ATOM 2280 N N . GLY A 1 295 ? 29.508 -41.808 8.198 1.00 23.06 295 GLY A N 1
ATOM 2281 C CA . GLY A 1 295 ? 30.687 -41.845 7.336 1.00 23.06 295 GLY A CA 1
ATOM 2282 C C . GLY A 1 295 ? 30.251 -42.334 5.938 1.00 23.06 295 GLY A C 1
ATOM 2283 O O . GLY A 1 295 ? 29.127 -42.806 5.774 1.00 23.06 295 GLY A O 1
ATOM 2284 N N . GLY A 1 296 ? 31.126 -42.232 4.934 1.00 23.78 296 GLY A N 1
ATOM 2285 C CA . GLY A 1 296 ? 30.881 -42.778 3.590 1.00 23.78 296 GLY A CA 1
ATOM 2286 C C . GLY A 1 296 ? 31.769 -42.149 2.515 1.00 23.78 296 GLY A C 1
ATOM 2287 O O . GLY A 1 296 ? 31.437 -41.108 1.972 1.00 23.78 296 GLY A O 1
ATOM 2288 N N . SER A 1 297 ? 32.911 -42.787 2.269 1.00 22.41 297 SER A N 1
ATOM 2289 C CA . SER A 1 297 ? 34.067 -42.371 1.460 1.00 22.41 297 SER A CA 1
ATOM 2290 C C . SER A 1 297 ? 33.936 -42.658 -0.050 1.00 22.41 297 SER A C 1
ATOM 2292 O O . SER A 1 297 ? 33.239 -43.605 -0.423 1.00 22.41 297 SER A O 1
ATOM 2294 N N . ARG A 1 298 ? 34.664 -41.864 -0.865 1.00 25.23 298 ARG A N 1
ATOM 2295 C CA . ARG A 1 298 ? 35.483 -42.188 -2.074 1.00 25.23 298 ARG A CA 1
ATOM 2296 C C . ARG A 1 298 ? 35.481 -40.990 -3.039 1.00 25.23 298 ARG A C 1
ATOM 2298 O O . ARG A 1 298 ? 34.412 -40.451 -3.285 1.00 25.23 298 ARG A O 1
ATOM 2305 N N . ASP A 1 299 ? 36.524 -40.589 -3.758 1.00 25.70 299 ASP A N 1
ATOM 2306 C CA . ASP A 1 299 ? 37.995 -40.559 -3.665 1.00 25.70 299 ASP A CA 1
ATOM 2307 C C . ASP A 1 299 ? 38.471 -39.906 -4.996 1.00 25.70 299 ASP A C 1
ATOM 2309 O O . ASP A 1 299 ? 37.736 -39.950 -5.984 1.00 25.70 299 ASP A O 1
ATOM 2313 N N . ILE A 1 300 ? 39.728 -39.430 -5.028 1.00 23.83 300 ILE A N 1
ATOM 2314 C CA . ILE A 1 300 ? 40.586 -39.083 -6.199 1.00 23.83 300 ILE A CA 1
ATOM 2315 C C . ILE A 1 300 ? 40.370 -37.687 -6.856 1.00 23.83 300 ILE A C 1
ATOM 2317 O O . ILE A 1 300 ? 39.266 -37.393 -7.287 1.00 23.83 300 ILE A O 1
ATOM 2321 N N . ALA A 1 301 ? 41.345 -36.803 -7.135 1.00 24.67 301 ALA A N 1
ATOM 2322 C CA . ALA A 1 301 ? 42.726 -36.527 -6.707 1.00 24.67 301 ALA A CA 1
ATOM 2323 C C . ALA A 1 301 ? 43.224 -35.254 -7.463 1.00 24.67 301 ALA A C 1
ATOM 2325 O O . ALA A 1 301 ? 42.957 -35.142 -8.654 1.00 24.67 301 ALA A O 1
ATOM 2326 N N . ASP A 1 302 ? 43.992 -34.384 -6.782 1.00 24.17 302 ASP A N 1
ATOM 2327 C CA . ASP A 1 302 ? 45.297 -33.801 -7.204 1.00 24.17 302 ASP A CA 1
ATOM 2328 C C . ASP A 1 302 ? 45.444 -32.900 -8.469 1.00 24.17 302 ASP A C 1
ATOM 2330 O O . ASP A 1 302 ? 44.832 -33.147 -9.493 1.00 24.17 302 ASP A O 1
ATOM 2334 N N . SER A 1 303 ? 46.290 -31.854 -8.569 1.00 24.78 303 SER A N 1
ATOM 2335 C CA . SER A 1 303 ? 47.388 -31.296 -7.754 1.00 24.78 303 SER A CA 1
ATOM 2336 C C . SER A 1 303 ? 47.749 -29.840 -8.178 1.00 24.78 303 SER A C 1
ATOM 2338 O O . SER A 1 303 ? 47.743 -29.517 -9.360 1.00 24.78 303 SER A O 1
ATOM 2340 N N . LEU A 1 304 ? 48.155 -29.015 -7.196 1.00 22.56 304 LEU A N 1
ATOM 2341 C CA . LEU A 1 304 ? 49.365 -28.150 -7.098 1.00 22.56 304 LEU A CA 1
ATOM 2342 C C . LEU A 1 304 ? 49.880 -27.295 -8.292 1.00 22.56 304 LEU A C 1
ATOM 2344 O O . LEU A 1 304 ? 50.385 -27.843 -9.268 1.00 22.56 304 LEU A O 1
ATOM 2348 N N . ARG A 1 305 ? 50.033 -25.967 -8.082 1.00 23.92 305 ARG A N 1
ATOM 2349 C CA . ARG A 1 305 ? 51.333 -25.248 -7.877 1.00 23.92 305 ARG A CA 1
ATOM 2350 C C . ARG A 1 305 ? 51.222 -23.709 -7.999 1.00 23.92 305 ARG A C 1
ATOM 2352 O O . ARG A 1 305 ? 50.952 -23.186 -9.071 1.00 23.92 305 ARG A O 1
ATOM 2359 N N . GLU A 1 306 ? 51.589 -23.003 -6.929 1.00 22.14 306 GLU A N 1
ATOM 2360 C CA . GLU A 1 306 ? 52.339 -21.723 -6.946 1.00 22.14 306 GLU A CA 1
ATOM 2361 C C . GLU A 1 306 ? 53.866 -22.035 -6.799 1.00 22.14 306 GLU A C 1
ATOM 2363 O O . GLU A 1 306 ? 54.183 -23.234 -6.788 1.00 22.14 306 GLU A O 1
ATOM 2368 N N . PRO A 1 307 ? 54.848 -21.102 -6.595 1.00 37.78 307 PRO A N 1
ATOM 2369 C CA . PRO A 1 307 ? 54.842 -19.616 -6.497 1.00 37.78 307 PRO A CA 1
ATOM 2370 C C . PRO A 1 307 ? 56.040 -18.889 -7.182 1.00 37.78 307 PRO A C 1
ATOM 2372 O O . PRO A 1 307 ? 56.952 -19.536 -7.698 1.00 37.78 307 PRO A O 1
ATOM 2375 N N . ARG A 1 308 ? 56.066 -17.538 -7.102 1.00 23.31 308 ARG A N 1
ATOM 2376 C CA . ARG A 1 308 ? 57.205 -16.622 -6.742 1.00 23.31 308 ARG A CA 1
ATOM 2377 C C . ARG A 1 308 ? 56.929 -15.197 -7.286 1.00 23.31 308 ARG A C 1
ATOM 2379 O O . ARG A 1 308 ? 56.724 -15.052 -8.480 1.00 23.31 308 ARG A O 1
ATOM 2386 N N . LEU A 1 309 ? 56.689 -14.157 -6.472 1.00 21.86 309 LEU A N 1
ATOM 2387 C CA . LEU A 1 309 ? 57.611 -13.297 -5.685 1.00 21.86 309 LEU A CA 1
ATOM 2388 C C . LEU A 1 309 ? 58.715 -12.578 -6.501 1.00 21.86 309 LEU A C 1
ATOM 2390 O O . LEU A 1 309 ? 59.618 -13.248 -6.990 1.00 21.86 309 LEU A O 1
ATOM 2394 N N . VAL A 1 310 ? 58.677 -11.227 -6.552 1.00 22.45 310 VAL A N 1
ATOM 2395 C CA . VAL A 1 310 ? 59.663 -10.263 -5.971 1.00 22.45 310 VAL A CA 1
ATOM 2396 C C . VAL A 1 310 ? 59.647 -8.857 -6.653 1.00 22.45 310 VAL A C 1
ATOM 2398 O O . VAL A 1 310 ? 59.942 -8.723 -7.831 1.00 22.45 310 VAL A O 1
ATOM 2401 N N . SER A 1 311 ? 59.321 -7.841 -5.829 1.00 22.84 311 SER A N 1
ATOM 2402 C CA . SER A 1 311 ? 59.803 -6.438 -5.649 1.00 22.84 311 SER A CA 1
ATOM 2403 C C . SER A 1 311 ? 60.104 -5.428 -6.786 1.00 22.84 311 SER A C 1
ATOM 2405 O O . SER A 1 311 ? 60.947 -5.686 -7.635 1.00 22.84 311 SER A O 1
ATOM 2407 N N . GLY A 1 312 ? 59.693 -4.163 -6.554 1.00 22.78 312 GLY A N 1
ATOM 2408 C CA . GLY A 1 312 ? 60.659 -3.096 -6.191 1.00 22.78 312 GLY A CA 1
ATOM 2409 C C . GLY A 1 312 ? 60.589 -1.719 -6.899 1.00 22.78 312 GLY A C 1
ATOM 2410 O O . GLY A 1 312 ? 60.806 -1.654 -8.099 1.00 22.78 312 GLY A O 1
ATOM 2411 N N . GLY A 1 313 ? 60.440 -0.638 -6.101 1.00 23.66 313 GLY A N 1
ATOM 2412 C CA . GLY A 1 313 ? 60.895 0.764 -6.344 1.00 23.66 313 GLY A CA 1
ATOM 2413 C C . GLY A 1 313 ? 59.959 1.656 -7.181 1.00 23.66 313 GLY A C 1
ATOM 2414 O O . GLY A 1 313 ? 59.712 1.331 -8.329 1.00 23.66 313 GLY A O 1
ATOM 2415 N N . ARG A 1 314 ? 59.270 2.713 -6.711 1.00 23.36 314 ARG A N 1
ATOM 2416 C CA . ARG A 1 314 ? 59.587 3.960 -5.959 1.00 23.36 314 ARG A CA 1
ATOM 2417 C C . ARG A 1 314 ? 60.524 4.975 -6.644 1.00 23.36 314 ARG A C 1
ATOM 2419 O O . ARG A 1 314 ? 61.653 4.648 -6.977 1.00 23.36 314 ARG A O 1
ATOM 2426 N N . ASP A 1 315 ? 59.995 6.209 -6.662 1.00 23.84 315 ASP A N 1
ATOM 2427 C CA . ASP A 1 315 ? 60.590 7.562 -6.682 1.00 23.84 315 ASP A CA 1
ATOM 2428 C C . ASP A 1 315 ? 60.516 8.331 -8.020 1.00 23.84 315 ASP A C 1
ATOM 2430 O O . ASP A 1 315 ? 60.948 7.815 -9.039 1.00 23.84 315 ASP A O 1
ATOM 2434 N N . SER A 1 316 ? 59.871 9.503 -8.188 1.00 23.19 316 SER A N 1
ATOM 2435 C CA . SER A 1 316 ? 59.651 10.759 -7.418 1.00 23.19 316 SER A CA 1
ATOM 2436 C C . SER A 1 316 ? 60.441 11.923 -8.052 1.00 23.19 316 SER A C 1
ATOM 2438 O O . SER A 1 316 ? 61.663 11.879 -8.028 1.00 23.19 316 SER A O 1
ATOM 2440 N N . LEU A 1 317 ? 59.725 12.996 -8.460 1.00 23.22 317 LEU A N 1
ATOM 2441 C CA . LEU A 1 317 ? 60.161 14.420 -8.538 1.00 23.22 317 LEU A CA 1
ATOM 2442 C C . LEU A 1 317 ? 61.203 14.774 -9.637 1.00 23.22 317 LEU A C 1
ATOM 2444 O O . LEU A 1 317 ? 62.047 13.968 -9.975 1.00 23.22 317 LEU A O 1
ATOM 2448 N N . SER A 1 318 ? 61.311 15.959 -10.253 1.00 22.45 318 SER A N 1
ATOM 2449 C CA . SER A 1 318 ? 60.610 17.254 -10.283 1.00 22.45 318 SER A CA 1
ATOM 2450 C C . SER A 1 318 ? 61.378 18.180 -11.263 1.00 22.45 318 SER A C 1
ATOM 2452 O O . SER A 1 318 ? 62.553 17.933 -11.517 1.00 22.45 318 SER A O 1
ATOM 2454 N N . ALA A 1 319 ? 60.751 19.300 -11.649 1.00 22.95 319 ALA A N 1
ATOM 2455 C CA . ALA A 1 319 ? 61.353 20.597 -12.023 1.00 22.95 319 ALA A CA 1
ATOM 2456 C C . ALA A 1 319 ? 61.637 20.945 -13.512 1.00 22.95 319 ALA A C 1
ATOM 2458 O O . ALA A 1 319 ? 62.454 20.350 -14.204 1.00 22.95 319 ALA A O 1
ATOM 2459 N N . GLN A 1 320 ? 60.953 22.024 -13.921 1.00 22.69 320 GLN A N 1
ATOM 2460 C CA . GLN A 1 320 ? 61.235 23.030 -14.966 1.00 22.69 320 GLN A CA 1
ATOM 2461 C C . GLN A 1 320 ? 62.595 23.771 -14.702 1.00 22.69 320 GLN A C 1
ATOM 2463 O O . GLN A 1 320 ? 63.173 23.474 -13.654 1.00 22.69 320 GLN A O 1
ATOM 2468 N N . PRO A 1 321 ? 63.095 24.780 -15.489 1.00 35.28 321 PRO A N 1
ATOM 2469 C CA . PRO A 1 321 ? 62.347 25.675 -16.396 1.00 35.28 321 PRO A CA 1
ATOM 2470 C C . PRO A 1 321 ? 63.070 26.360 -17.606 1.00 35.28 321 PRO A C 1
ATOM 2472 O O . PRO A 1 321 ? 64.261 26.196 -17.834 1.00 35.28 321 PRO A O 1
ATOM 2475 N N . LEU A 1 322 ? 62.289 27.231 -18.278 1.00 23.45 322 LEU A N 1
ATOM 2476 C CA . LEU A 1 322 ? 62.617 28.473 -19.025 1.00 23.45 322 LEU A CA 1
ATOM 2477 C C . LEU A 1 322 ? 63.179 28.433 -20.467 1.00 23.45 322 LEU A C 1
ATOM 2479 O O . LEU A 1 322 ? 64.262 27.930 -20.731 1.00 23.45 322 LEU A O 1
ATOM 2483 N N . GLY A 1 323 ? 62.496 29.174 -21.359 1.00 23.75 323 GLY A N 1
ATOM 2484 C CA . GLY A 1 323 ? 63.046 29.693 -22.621 1.00 23.75 323 GLY A CA 1
ATOM 2485 C C . GLY A 1 323 ? 62.003 30.311 -23.567 1.00 23.75 323 GLY A C 1
ATOM 2486 O O . GLY A 1 323 ? 61.386 29.600 -24.344 1.00 23.75 323 GLY A O 1
ATOM 2487 N N . ARG A 1 324 ? 61.815 31.637 -23.484 1.00 23.38 324 ARG A N 1
ATOM 2488 C CA . ARG A 1 324 ? 60.919 32.512 -24.280 1.00 23.38 324 ARG A CA 1
ATOM 2489 C C . ARG A 1 324 ? 61.192 32.493 -25.795 1.00 23.38 324 ARG A C 1
ATOM 2491 O O . ARG A 1 324 ? 62.359 32.492 -26.173 1.00 23.38 324 ARG A O 1
ATOM 2498 N N . SER A 1 325 ? 60.165 32.714 -26.626 1.00 24.36 325 SER A N 1
ATOM 2499 C CA . SER A 1 325 ? 60.042 33.904 -27.512 1.00 24.36 325 SER A CA 1
ATOM 2500 C C . SER A 1 325 ? 58.742 33.894 -28.341 1.00 24.36 325 SER A C 1
ATOM 2502 O O . SER A 1 325 ? 58.465 32.964 -29.086 1.00 24.36 325 SER A O 1
ATOM 2504 N N . GLU A 1 326 ? 57.971 34.966 -28.171 1.00 26.36 326 GLU A N 1
ATOM 2505 C CA . GLU A 1 326 ? 56.933 35.536 -29.053 1.00 26.36 326 GLU A CA 1
ATOM 2506 C C . GLU A 1 326 ? 57.615 36.295 -30.230 1.00 26.36 326 GLU A C 1
ATOM 2508 O O . GLU A 1 326 ? 58.832 36.515 -30.125 1.00 26.36 326 GLU A O 1
ATOM 2513 N N . PRO A 1 327 ? 56.927 36.720 -31.323 1.00 36.41 327 PRO A N 1
ATOM 2514 C CA . PRO A 1 327 ? 55.723 37.562 -31.246 1.00 36.41 327 PRO A CA 1
ATOM 2515 C C . PRO A 1 327 ? 54.615 37.367 -32.303 1.00 36.41 327 PRO A C 1
ATOM 2517 O O . PRO A 1 327 ? 54.767 36.684 -33.315 1.00 36.41 327 PRO A O 1
ATOM 2520 N N . ASP A 1 328 ? 53.515 38.052 -31.984 1.00 23.58 328 ASP A N 1
ATOM 2521 C CA . ASP A 1 328 ? 52.331 38.442 -32.756 1.00 23.58 328 ASP A CA 1
ATOM 2522 C C . ASP A 1 328 ? 52.597 38.983 -34.175 1.00 23.58 328 ASP A C 1
ATOM 2524 O O . ASP A 1 328 ? 53.694 39.455 -34.469 1.00 23.58 328 ASP A O 1
ATOM 2528 N N . VAL A 1 329 ? 51.557 38.995 -35.025 1.00 27.80 329 VAL A N 1
ATOM 2529 C CA . VAL A 1 329 ? 50.865 40.219 -35.509 1.00 27.80 329 VAL A CA 1
ATOM 2530 C C . VAL A 1 329 ? 49.656 39.831 -36.387 1.00 27.80 329 VAL A C 1
ATOM 2532 O O . VAL A 1 329 ? 49.742 38.980 -37.273 1.00 27.80 329 VAL A O 1
ATOM 2535 N N . ASP A 1 330 ? 48.538 40.500 -36.100 1.00 24.41 330 ASP A N 1
ATOM 2536 C CA . ASP A 1 330 ? 47.250 40.570 -36.800 1.00 24.41 330 ASP A CA 1
ATOM 2537 C C . ASP A 1 330 ? 47.335 40.847 -38.323 1.00 24.41 330 ASP A C 1
ATOM 2539 O O . ASP A 1 330 ? 48.264 41.488 -38.807 1.00 24.41 330 ASP A O 1
ATOM 2543 N N . ASN A 1 331 ? 46.297 40.506 -39.099 1.00 27.75 331 ASN A N 1
ATOM 2544 C CA . ASN A 1 331 ? 45.204 41.452 -39.394 1.00 27.75 331 ASN A CA 1
ATOM 2545 C C . ASN A 1 331 ? 44.381 41.103 -40.662 1.00 27.75 331 ASN A C 1
ATOM 2547 O O . ASN A 1 331 ? 44.911 40.901 -41.750 1.00 27.75 331 ASN A O 1
ATOM 2551 N N . ASP A 1 332 ? 43.065 41.133 -40.452 1.00 25.14 332 ASP A N 1
ATOM 2552 C CA . ASP A 1 332 ? 41.974 41.704 -41.255 1.00 25.14 332 ASP A CA 1
ATOM 2553 C C . ASP A 1 332 ? 41.562 41.290 -42.692 1.00 25.14 332 ASP A C 1
ATOM 2555 O O . ASP A 1 332 ? 42.280 41.395 -43.681 1.00 25.14 332 ASP A O 1
ATOM 2559 N N . ALA A 1 333 ? 40.242 41.049 -42.743 1.00 25.28 333 ALA A N 1
ATOM 2560 C CA . ALA A 1 333 ? 39.222 41.681 -43.593 1.00 25.28 333 ALA A CA 1
ATOM 2561 C C . ALA A 1 333 ? 39.017 41.275 -45.072 1.00 25.28 333 ALA A C 1
ATOM 2563 O O . ALA A 1 333 ? 39.707 41.675 -46.001 1.00 25.28 333 ALA A O 1
ATOM 2564 N N . SER A 1 334 ? 37.884 40.584 -45.259 1.00 28.81 334 SER A N 1
ATOM 2565 C CA . SER A 1 334 ? 36.802 40.790 -46.244 1.00 28.81 334 SER A CA 1
ATOM 2566 C C . SER A 1 334 ? 36.955 41.834 -47.368 1.00 28.81 334 SER A C 1
ATOM 2568 O O . SER A 1 334 ? 37.197 43.000 -47.074 1.00 28.81 334 SER A O 1
ATOM 2570 N N . GLN A 1 335 ? 36.518 41.482 -48.593 1.00 26.88 335 GLN A N 1
ATOM 2571 C CA . GLN A 1 335 ? 35.414 42.173 -49.301 1.00 26.88 335 GLN A CA 1
ATOM 2572 C C . GLN A 1 335 ? 34.962 41.500 -50.626 1.00 26.88 335 GLN A C 1
ATOM 2574 O O . GLN A 1 335 ? 35.743 40.942 -51.385 1.00 26.88 335 GLN A O 1
ATOM 2579 N N . SER A 1 336 ? 33.643 41.598 -50.839 1.00 25.02 336 SER A N 1
ATOM 2580 C CA . SER A 1 336 ? 32.753 41.458 -52.016 1.00 25.02 336 SER A CA 1
ATOM 2581 C C . SER A 1 336 ? 33.292 41.333 -53.460 1.00 25.02 336 SER A C 1
ATOM 2583 O O . SER A 1 336 ? 34.142 42.121 -53.856 1.00 25.02 336 SER A O 1
ATOM 2585 N N . ALA A 1 337 ? 32.594 40.567 -54.328 1.00 24.95 337 ALA A N 1
ATOM 2586 C CA . ALA A 1 337 ? 31.596 41.091 -55.300 1.00 24.95 337 ALA A CA 1
ATOM 2587 C C . ALA A 1 337 ? 31.224 40.127 -56.470 1.00 24.95 337 ALA A C 1
ATOM 2589 O O . ALA A 1 337 ? 32.083 39.581 -57.145 1.00 24.95 337 ALA A O 1
ATOM 2590 N N . ARG A 1 338 ? 29.908 40.065 -56.757 1.00 25.14 338 ARG A N 1
ATOM 2591 C CA . ARG A 1 338 ? 29.206 39.990 -58.072 1.00 25.14 338 ARG A CA 1
ATOM 2592 C C . ARG A 1 338 ? 29.471 38.843 -59.084 1.00 25.14 338 ARG A C 1
ATOM 2594 O O . ARG A 1 338 ? 30.344 38.922 -59.930 1.00 25.14 338 ARG A O 1
ATOM 2601 N N . GLY A 1 339 ? 28.525 37.895 -59.098 1.00 23.02 339 GLY A N 1
ATOM 2602 C CA . GLY A 1 339 ? 27.596 37.531 -60.193 1.00 23.02 339 GLY A CA 1
ATOM 2603 C C . GLY A 1 339 ? 28.054 37.367 -61.654 1.00 23.02 339 GLY A C 1
ATOM 2604 O O . GLY A 1 339 ? 28.421 38.335 -62.304 1.00 23.02 339 GLY A O 1
ATOM 2605 N N . THR A 1 340 ? 27.775 36.189 -62.228 1.00 24.84 340 THR A N 1
ATOM 2606 C CA . THR A 1 340 ? 27.320 35.997 -63.624 1.00 24.84 340 THR A CA 1
ATOM 2607 C C . THR A 1 340 ? 26.455 34.730 -63.727 1.00 24.84 340 THR A C 1
ATOM 2609 O O . THR A 1 340 ? 26.732 33.718 -63.089 1.00 24.84 340 THR A O 1
ATOM 2612 N N . ARG A 1 341 ? 25.357 34.823 -64.490 1.00 23.05 341 ARG A N 1
ATOM 2613 C CA . ARG A 1 341 ? 24.426 33.736 -64.845 1.00 23.05 341 ARG A CA 1
ATOM 2614 C C . ARG A 1 341 ? 24.973 32.944 -66.040 1.00 23.05 341 ARG A C 1
ATOM 2616 O O . ARG A 1 341 ? 25.426 33.566 -66.996 1.00 23.05 341 ARG A O 1
ATOM 2623 N N . SER A 1 342 ? 24.759 31.630 -66.061 1.00 25.11 342 SER A N 1
ATOM 2624 C CA . SER A 1 342 ? 24.513 30.884 -67.304 1.00 25.11 342 SER A CA 1
ATOM 2625 C C . SER A 1 342 ? 23.469 29.796 -67.060 1.00 25.11 342 SER A C 1
ATOM 2627 O O . SER A 1 342 ? 23.609 28.982 -66.150 1.00 25.11 342 SER A O 1
ATOM 2629 N N . GLU A 1 343 ? 22.414 29.831 -67.867 1.00 24.42 343 GLU A N 1
ATOM 2630 C CA . GLU A 1 343 ? 21.331 28.854 -67.929 1.00 24.42 343 GLU A CA 1
ATOM 2631 C C . GLU A 1 343 ? 21.796 27.557 -68.608 1.00 24.42 343 GLU A C 1
ATOM 2633 O O . GLU A 1 343 ? 22.557 27.586 -69.573 1.00 24.42 343 GLU A O 1
ATOM 2638 N N . GLY A 1 344 ? 21.284 26.427 -68.123 1.00 24.30 344 GLY A N 1
ATOM 2639 C CA . GLY A 1 344 ? 21.422 25.105 -68.726 1.00 24.30 344 GLY A CA 1
ATOM 2640 C C . GLY A 1 344 ? 20.429 24.151 -68.068 1.00 24.30 344 GLY A C 1
ATOM 2641 O O . GLY A 1 344 ? 20.648 23.706 -66.949 1.00 24.30 344 GLY A O 1
ATOM 2642 N N . ASN A 1 345 ? 19.298 23.938 -68.743 1.00 23.56 345 ASN A N 1
ATOM 2643 C CA . ASN A 1 345 ? 18.180 23.068 -68.371 1.00 23.56 345 ASN A CA 1
ATOM 2644 C C . ASN A 1 345 ? 18.618 21.643 -68.006 1.00 23.56 345 ASN A C 1
ATOM 2646 O O . ASN A 1 345 ? 19.259 21.010 -68.833 1.00 23.56 345 ASN A O 1
ATOM 2650 N N . GLU A 1 346 ? 18.101 21.088 -66.903 1.00 23.19 346 GLU A N 1
ATOM 2651 C CA . GLU A 1 346 ? 17.713 19.671 -66.861 1.00 23.19 346 GLU A CA 1
ATOM 2652 C C . GLU A 1 346 ? 16.693 19.360 -65.741 1.00 23.19 346 GLU A C 1
ATOM 2654 O O . GLU A 1 346 ? 16.946 19.503 -64.550 1.00 23.19 346 GLU A O 1
ATOM 2659 N N . VAL A 1 347 ? 15.498 18.974 -66.202 1.00 25.50 347 VAL A N 1
ATOM 2660 C CA . VAL A 1 347 ? 14.476 18.089 -65.612 1.00 25.50 347 VAL A CA 1
ATOM 2661 C C . VAL A 1 347 ? 14.048 18.325 -64.154 1.00 25.50 347 VAL A C 1
ATOM 2663 O O . VAL A 1 347 ? 14.609 17.832 -63.180 1.00 25.50 347 VAL A O 1
ATOM 2666 N N . SER A 1 348 ? 12.900 18.994 -64.038 1.00 24.19 348 SER A N 1
ATOM 2667 C CA . SER A 1 348 ? 12.087 19.101 -62.831 1.00 24.19 348 SER A CA 1
ATOM 2668 C C . SER A 1 348 ? 11.496 17.744 -62.424 1.00 24.19 348 SER A C 1
ATOM 2670 O O . SER A 1 348 ? 10.608 17.235 -63.098 1.00 24.19 348 SER A O 1
ATOM 2672 N N . ASN A 1 349 ? 11.913 17.218 -61.270 1.00 25.06 349 ASN A N 1
ATOM 2673 C CA . ASN A 1 349 ? 11.088 16.332 -60.446 1.00 25.06 349 ASN A CA 1
ATOM 2674 C C . ASN A 1 349 ? 10.849 17.019 -59.097 1.00 25.06 349 ASN A C 1
ATOM 2676 O O . ASN A 1 349 ? 11.591 16.858 -58.130 1.00 25.06 349 ASN A O 1
ATOM 2680 N N . LYS A 1 350 ? 9.797 17.842 -59.054 1.00 25.92 350 LYS A N 1
ATOM 2681 C CA . LYS A 1 350 ? 9.221 18.368 -57.815 1.00 25.92 350 LYS A CA 1
ATOM 2682 C C . LYS A 1 350 ? 8.579 17.213 -57.039 1.00 25.92 350 LYS A C 1
ATOM 2684 O O . LYS A 1 350 ? 7.394 16.950 -57.218 1.00 25.92 350 LYS A O 1
ATOM 2689 N N . HIS A 1 351 ? 9.320 16.573 -56.136 1.00 25.84 351 HIS A N 1
ATOM 2690 C CA . HIS A 1 351 ? 8.687 15.977 -54.962 1.00 25.84 351 HIS A CA 1
ATOM 2691 C C . HIS A 1 351 ? 8.523 17.069 -53.910 1.00 25.84 351 HIS A C 1
ATOM 2693 O O . HIS A 1 351 ? 9.466 17.551 -53.288 1.00 25.84 351 HIS A O 1
ATOM 2699 N N . ILE A 1 352 ? 7.278 17.514 -53.824 1.00 27.59 352 ILE A N 1
ATOM 2700 C CA . ILE A 1 352 ? 6.753 18.473 -52.873 1.00 27.59 352 ILE A CA 1
ATOM 2701 C C . ILE A 1 352 ? 7.070 18.000 -51.447 1.00 27.59 352 ILE A C 1
ATOM 2703 O O . ILE A 1 352 ? 6.688 16.908 -51.034 1.00 27.59 352 ILE A O 1
ATOM 2707 N N . SER A 1 353 ? 7.738 18.881 -50.705 1.00 32.47 353 SER A N 1
ATOM 2708 C CA . SER A 1 353 ? 7.690 18.981 -49.249 1.00 32.47 353 SER A CA 1
ATOM 2709 C C . SER A 1 353 ? 6.230 18.949 -48.772 1.00 32.47 353 SER A C 1
ATOM 2711 O O . SER A 1 353 ? 5.491 19.915 -48.951 1.00 32.47 353 SER A O 1
ATOM 2713 N N . LEU A 1 354 ? 5.805 17.820 -48.206 1.00 29.20 354 LEU A N 1
ATOM 2714 C CA . LEU A 1 354 ? 4.505 17.635 -47.553 1.00 29.20 354 LEU A CA 1
ATOM 2715 C C . LEU A 1 354 ? 4.704 16.878 -46.236 1.00 29.20 354 LEU A C 1
ATOM 2717 O O . LEU A 1 354 ? 4.178 15.792 -46.031 1.00 29.20 354 LEU A O 1
ATOM 2721 N N . LEU A 1 355 ? 5.488 17.459 -45.333 1.00 29.27 355 LEU A N 1
ATOM 2722 C CA . LEU A 1 355 ? 5.459 17.107 -43.914 1.00 29.27 355 LEU A CA 1
ATOM 2723 C C . LEU A 1 355 ? 5.508 18.395 -43.091 1.00 29.27 355 LEU A C 1
ATOM 2725 O O . LEU A 1 355 ? 6.470 18.697 -42.394 1.00 29.27 355 LEU A O 1
ATOM 2729 N N . SER A 1 356 ? 4.434 19.174 -43.190 1.00 28.05 356 SER A N 1
ATOM 2730 C CA . SER A 1 356 ? 3.982 19.954 -42.040 1.00 28.05 356 SER A CA 1
ATOM 2731 C C . SER A 1 356 ? 3.297 18.973 -41.079 1.00 28.05 356 SER A C 1
ATOM 2733 O O . SER A 1 356 ? 2.516 18.140 -41.549 1.00 28.05 356 SER A O 1
ATOM 2735 N N . PRO A 1 357 ? 3.565 19.016 -39.764 1.00 33.41 357 PRO A N 1
ATOM 2736 C CA . PRO A 1 357 ? 2.905 18.118 -38.831 1.00 33.41 357 PRO A CA 1
ATOM 2737 C C . PRO A 1 357 ? 1.421 18.488 -38.789 1.00 33.41 357 PRO A C 1
ATOM 2739 O O . PRO A 1 357 ? 1.057 19.591 -38.384 1.00 33.41 357 PRO A O 1
ATOM 2742 N N . LEU A 1 358 ? 0.553 17.575 -39.226 1.00 28.41 358 LEU A N 1
ATOM 2743 C CA . LEU A 1 358 ? -0.863 17.653 -38.884 1.00 28.41 358 LEU A CA 1
ATOM 2744 C C . LEU A 1 358 ? -0.954 17.656 -37.349 1.00 28.41 358 LEU A C 1
ATOM 2746 O O . LEU A 1 358 ? -0.450 16.716 -36.727 1.00 28.41 358 LEU A O 1
ATOM 2750 N N . PRO A 1 359 ? -1.572 18.668 -36.714 1.00 36.84 359 PRO A N 1
ATOM 2751 C CA . PRO A 1 359 ? -1.853 18.605 -35.291 1.00 36.84 359 PRO A CA 1
ATOM 2752 C C . PRO A 1 359 ? -2.745 17.390 -35.042 1.00 36.84 359 PRO A C 1
ATOM 2754 O O . PRO A 1 359 ? -3.752 17.195 -35.723 1.00 36.84 359 PRO A O 1
ATOM 2757 N N . SER A 1 360 ? -2.352 16.562 -34.081 1.00 35.59 360 SER A N 1
ATOM 2758 C CA . SER A 1 360 ? -3.070 15.375 -33.624 1.00 35.59 360 SER A CA 1
ATOM 2759 C C . SER A 1 360 ? -4.556 15.673 -33.381 1.00 35.59 360 SER A C 1
ATOM 2761 O O . SER A 1 360 ? -4.920 16.300 -32.389 1.00 35.59 360 SER A O 1
ATOM 2763 N N . LEU A 1 361 ? -5.430 15.194 -34.266 1.00 41.19 361 LEU A N 1
ATOM 2764 C CA . LEU A 1 361 ? -6.891 15.318 -34.154 1.00 41.19 361 LEU A CA 1
ATOM 2765 C C . LEU A 1 361 ? -7.520 14.251 -33.233 1.00 41.19 361 LEU A C 1
ATOM 2767 O O . LEU A 1 361 ? -8.663 13.843 -33.430 1.00 41.19 361 LEU A O 1
ATOM 2771 N N . LEU A 1 362 ? -6.798 13.819 -32.197 1.00 53.69 362 LEU A N 1
ATOM 2772 C CA . LEU A 1 362 ? -7.371 13.109 -31.053 1.00 53.69 362 LEU A CA 1
ATOM 2773 C C . LEU A 1 362 ? -7.043 13.925 -29.791 1.00 53.69 362 LEU A C 1
ATOM 2775 O O . LEU A 1 362 ? -5.871 14.217 -29.565 1.00 53.69 362 LEU A O 1
ATOM 2779 N N . PRO A 1 363 ? -8.032 14.318 -28.965 1.00 68.56 363 PRO A N 1
ATOM 2780 C CA . PRO A 1 363 ? -7.813 15.193 -27.803 1.00 68.56 363 PRO A CA 1
ATOM 2781 C C . PRO A 1 363 ? -7.048 14.532 -26.637 1.00 68.56 363 PRO A C 1
ATOM 2783 O O . PRO A 1 363 ? -6.922 15.138 -25.570 1.00 68.56 363 PRO A O 1
ATOM 2786 N N . TYR A 1 364 ? -6.545 13.312 -26.836 1.00 75.44 364 TYR A N 1
ATOM 2787 C CA . TYR A 1 364 ? -5.935 12.451 -25.830 1.00 75.44 364 TYR A CA 1
ATOM 2788 C C . TYR A 1 364 ? -4.542 12.015 -26.272 1.00 75.44 364 TYR A C 1
ATOM 2790 O O . TYR A 1 364 ? -4.373 11.519 -27.386 1.00 75.44 364 TYR A O 1
ATOM 2798 N N . THR A 1 365 ? -3.556 12.167 -25.388 1.00 77.88 365 THR A N 1
ATOM 2799 C CA . THR A 1 365 ? -2.176 11.722 -25.621 1.00 77.88 365 THR A CA 1
ATOM 2800 C C . THR A 1 365 ? -1.796 10.598 -24.660 1.00 77.88 365 THR A C 1
ATOM 2802 O O . THR A 1 365 ? -2.150 10.620 -23.479 1.00 77.88 365 THR A O 1
ATOM 2805 N N . GLY A 1 366 ? -1.082 9.582 -25.157 1.00 82.06 366 GLY A N 1
ATOM 2806 C CA . GLY A 1 366 ? -0.669 8.434 -24.340 1.00 82.06 366 GLY A CA 1
ATOM 2807 C C . GLY A 1 366 ? -1.865 7.738 -23.679 1.00 82.06 366 GLY A C 1
ATOM 2808 O O . GLY A 1 366 ? -2.929 7.628 -24.275 1.00 82.06 366 GLY A O 1
ATOM 2809 N N . ALA A 1 367 ? -1.736 7.296 -22.429 1.00 86.06 367 ALA A N 1
ATOM 2810 C CA . ALA A 1 367 ? -2.806 6.575 -21.728 1.00 86.06 367 ALA A CA 1
ATOM 2811 C C . ALA A 1 367 ? -3.885 7.483 -21.085 1.00 86.06 367 ALA A C 1
ATOM 2813 O O . ALA A 1 367 ? -4.584 7.049 -20.171 1.00 86.06 367 ALA A O 1
ATOM 2814 N N . GLN A 1 368 ? -4.027 8.748 -21.509 1.00 88.50 368 GLN A N 1
ATOM 2815 C CA . GLN A 1 368 ? -4.953 9.700 -20.875 1.00 88.50 368 GLN A CA 1
ATOM 2816 C C . GLN A 1 368 ? -6.421 9.253 -20.912 1.00 88.50 368 GLN A C 1
ATOM 2818 O O . GLN A 1 368 ? -7.089 9.351 -19.886 1.00 88.50 368 GLN A O 1
ATOM 2823 N N . GLY A 1 369 ? -6.914 8.733 -22.042 1.00 89.56 369 GLY A N 1
ATOM 2824 C CA . GLY A 1 369 ? -8.299 8.252 -22.134 1.00 89.56 369 GLY A CA 1
ATOM 2825 C C . GLY A 1 369 ? -8.566 7.066 -21.204 1.00 89.56 369 GLY A C 1
ATOM 2826 O O . GLY A 1 369 ? -9.533 7.082 -20.448 1.00 89.56 369 GLY A O 1
ATOM 2827 N N . LEU A 1 370 ? -7.644 6.098 -21.153 1.00 90.12 370 LEU A N 1
ATOM 2828 C CA . LEU A 1 370 ? -7.708 4.990 -20.194 1.00 90.12 370 LEU A CA 1
ATOM 2829 C C . LEU A 1 370 ? -7.700 5.495 -18.742 1.00 90.12 370 LEU A C 1
ATOM 2831 O O . LEU A 1 370 ? -8.464 5.011 -17.912 1.00 90.12 370 LEU A O 1
ATOM 2835 N N . ALA A 1 371 ? -6.861 6.482 -18.422 1.00 90.25 371 ALA A N 1
ATOM 2836 C CA . ALA A 1 371 ? -6.808 7.059 -17.082 1.00 90.25 371 ALA A CA 1
ATOM 2837 C C . ALA A 1 371 ? -8.113 7.784 -16.697 1.00 90.25 371 ALA A C 1
ATOM 2839 O O . ALA A 1 371 ? -8.493 7.772 -15.527 1.00 90.25 371 ALA A O 1
ATOM 2840 N N . GLU A 1 372 ? -8.803 8.421 -17.648 1.00 91.75 372 GLU A N 1
ATOM 2841 C CA . GLU A 1 372 ? -10.137 8.992 -17.420 1.00 91.75 372 GLU A CA 1
ATOM 2842 C C . GLU A 1 372 ? -11.175 7.905 -17.126 1.00 91.75 372 GLU A C 1
ATOM 2844 O O . GLU A 1 372 ? -11.925 8.041 -16.161 1.00 91.75 372 GLU A O 1
ATOM 2849 N N . ASP A 1 373 ? -11.164 6.800 -17.876 1.00 93.25 373 ASP A N 1
ATOM 2850 C CA . ASP A 1 373 ? -12.037 5.653 -17.607 1.00 93.25 373 ASP A CA 1
ATOM 2851 C C . ASP A 1 373 ? -11.775 5.042 -16.226 1.00 93.25 373 ASP A C 1
ATOM 2853 O O . ASP A 1 373 ? -12.712 4.858 -15.450 1.00 93.25 373 ASP A O 1
ATOM 2857 N N . VAL A 1 374 ? -10.510 4.791 -15.871 1.00 92.38 374 VAL A N 1
ATOM 2858 C CA . VAL A 1 374 ? -10.141 4.250 -14.550 1.00 92.38 374 VAL A CA 1
ATOM 2859 C C . VAL A 1 374 ? -10.666 5.140 -13.423 1.00 92.38 374 VAL A C 1
ATOM 2861 O O . VAL A 1 374 ? -11.234 4.629 -12.458 1.00 92.38 374 VAL A O 1
ATOM 2864 N N . ARG A 1 375 ? -10.537 6.469 -13.547 1.00 93.25 375 ARG A N 1
ATOM 2865 C CA . ARG A 1 375 ? -11.080 7.408 -12.552 1.00 93.25 375 ARG A CA 1
ATOM 2866 C C . ARG A 1 375 ? -12.603 7.374 -12.506 1.00 93.25 375 ARG A C 1
ATOM 2868 O O . ARG A 1 375 ? -13.164 7.306 -11.419 1.00 93.25 375 ARG A O 1
ATOM 2875 N N . TYR A 1 376 ? -13.267 7.397 -13.660 1.00 95.12 376 TYR A N 1
ATOM 2876 C CA . TYR A 1 376 ? -14.726 7.410 -13.740 1.00 95.12 376 TYR A CA 1
ATOM 2877 C C . TYR A 1 376 ? -15.351 6.141 -13.143 1.00 95.12 376 TYR A C 1
ATOM 2879 O O . TYR A 1 376 ? -16.215 6.222 -12.270 1.00 95.12 376 TYR A O 1
ATOM 2887 N N . TYR A 1 377 ? -14.902 4.959 -13.574 1.00 96.06 377 TYR A N 1
ATOM 2888 C CA . TYR A 1 377 ? -15.446 3.699 -13.064 1.00 96.06 377 TYR A CA 1
ATOM 2889 C C . TYR A 1 377 ? -15.006 3.434 -11.625 1.00 96.06 377 TYR A C 1
ATOM 2891 O O . TYR A 1 377 ? -15.796 2.901 -10.849 1.00 96.06 377 TYR A O 1
ATOM 2899 N N . GLY A 1 378 ? -13.802 3.869 -11.239 1.00 94.81 378 GLY A N 1
ATOM 2900 C CA . GLY A 1 378 ? -13.356 3.851 -9.848 1.00 94.81 378 GLY A CA 1
ATOM 2901 C C . GLY A 1 378 ? -14.267 4.685 -8.945 1.00 94.81 378 GLY A C 1
ATOM 2902 O O . GLY A 1 378 ? -14.739 4.185 -7.928 1.00 94.81 378 GLY A O 1
ATOM 2903 N N . GLN A 1 379 ? -14.591 5.915 -9.352 1.00 95.50 379 GLN A N 1
ATOM 2904 C CA . GLN A 1 379 ? -15.535 6.793 -8.654 1.00 95.50 379 GLN A CA 1
ATOM 2905 C C . GLN A 1 379 ? -16.929 6.162 -8.543 1.00 95.50 379 GLN A C 1
ATOM 2907 O O . GLN A 1 379 ? -17.530 6.167 -7.471 1.00 95.50 379 GLN A O 1
ATOM 2912 N N . TRP A 1 380 ? -17.430 5.564 -9.625 1.00 96.88 380 TRP A N 1
ATOM 2913 C CA . TRP A 1 380 ? -18.714 4.866 -9.608 1.00 96.88 380 TRP A CA 1
ATOM 2914 C C . TRP A 1 380 ? -18.711 3.674 -8.636 1.00 96.88 380 TRP A C 1
ATOM 2916 O O . TRP A 1 380 ? -19.594 3.570 -7.786 1.00 96.88 380 TRP A O 1
ATOM 2926 N N . MET A 1 381 ? -17.692 2.805 -8.698 1.00 97.06 381 MET A N 1
ATOM 2927 C CA . MET A 1 381 ? -17.557 1.662 -7.781 1.00 97.06 381 MET A CA 1
ATOM 2928 C C . MET A 1 381 ? -17.534 2.118 -6.323 1.00 97.06 381 MET A C 1
ATOM 2930 O O . MET A 1 381 ? -18.120 1.486 -5.449 1.00 97.06 381 MET A O 1
ATOM 2934 N N . ARG A 1 382 ? -16.857 3.229 -6.060 1.00 93.25 382 ARG A N 1
ATOM 2935 C CA . ARG A 1 382 ? -16.731 3.840 -4.741 1.00 93.25 382 ARG A CA 1
ATOM 2936 C C . ARG A 1 382 ? -18.075 4.313 -4.189 1.00 93.25 382 ARG A C 1
ATOM 2938 O O . ARG A 1 382 ? -18.403 4.021 -3.042 1.00 93.25 382 ARG A O 1
ATOM 2945 N N . GLU A 1 383 ? -18.871 4.989 -5.012 1.00 95.75 383 GLU A N 1
ATOM 2946 C CA . GLU A 1 383 ? -20.229 5.420 -4.659 1.00 95.75 383 GLU A CA 1
ATOM 2947 C C . GLU A 1 383 ? -21.157 4.225 -4.409 1.00 95.75 383 GLU A C 1
ATOM 2949 O O . GLU A 1 383 ? -21.925 4.221 -3.445 1.00 95.75 383 GLU A O 1
ATOM 2954 N N . GLU A 1 384 ? -21.064 3.175 -5.227 1.00 97.69 384 GLU A N 1
ATOM 2955 C CA . GLU A 1 384 ? -21.838 1.947 -5.025 1.00 97.69 384 GLU A CA 1
ATOM 2956 C C . GLU A 1 384 ? -21.410 1.182 -3.766 1.00 97.69 384 GLU A C 1
ATOM 2958 O O . GLU A 1 384 ? -22.260 0.708 -3.006 1.00 97.69 384 GLU A O 1
ATOM 2963 N N . ALA A 1 385 ? -20.109 1.122 -3.476 1.00 95.44 385 ALA A N 1
ATOM 2964 C CA . ALA A 1 385 ? -19.606 0.575 -2.222 1.00 95.44 385 ALA A CA 1
ATOM 2965 C C . ALA A 1 385 ? -20.147 1.375 -1.028 1.00 95.44 385 ALA A C 1
ATOM 2967 O O . ALA A 1 385 ? -20.661 0.788 -0.075 1.00 95.44 385 ALA A O 1
ATOM 2968 N N . GLN A 1 386 ? -20.129 2.709 -1.094 1.00 93.38 386 GLN A N 1
ATOM 2969 C CA . GLN A 1 386 ? -20.698 3.555 -0.046 1.00 93.38 386 GLN A CA 1
ATOM 2970 C C . GLN A 1 386 ? -22.189 3.269 0.184 1.00 93.38 386 GLN A C 1
ATOM 2972 O O . GLN A 1 386 ? -22.615 3.171 1.335 1.00 93.38 386 GLN A O 1
ATOM 2977 N N . LYS A 1 387 ? -22.983 3.076 -0.876 1.00 96.00 387 LYS A N 1
ATOM 2978 C CA . LYS A 1 387 ? -24.406 2.712 -0.745 1.00 96.00 387 LYS A CA 1
ATO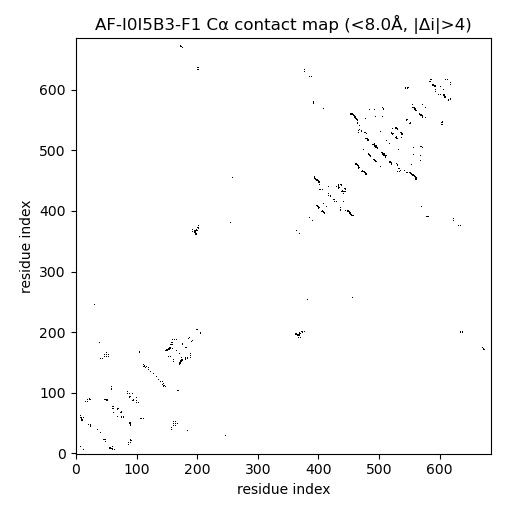M 2979 C C . LYS A 1 387 ? -24.596 1.358 -0.054 1.00 96.00 387 LYS A C 1
ATOM 2981 O O . LYS A 1 387 ? -25.474 1.228 0.796 1.00 96.00 387 LYS A O 1
ATOM 2986 N N . ARG A 1 388 ? -23.775 0.358 -0.396 1.00 95.25 388 ARG A N 1
ATOM 2987 C CA . ARG A 1 388 ? -23.921 -1.026 0.097 1.00 95.25 388 ARG A CA 1
ATOM 2988 C C . ARG A 1 388 ? -23.389 -1.223 1.510 1.00 95.25 388 ARG A C 1
ATOM 2990 O O . ARG A 1 388 ? -24.043 -1.867 2.323 1.00 95.25 388 ARG A O 1
ATOM 2997 N N . ILE A 1 389 ? -22.218 -0.667 1.813 1.00 94.38 389 ILE A N 1
ATOM 2998 C CA . ILE A 1 389 ? -21.480 -0.944 3.056 1.00 94.38 389 ILE A CA 1
ATOM 2999 C C . ILE A 1 389 ? -21.134 0.311 3.864 1.00 94.38 389 ILE A C 1
ATOM 3001 O O . ILE A 1 389 ? -20.580 0.194 4.954 1.00 94.38 389 ILE A O 1
ATOM 3005 N N . GLY A 1 390 ? -21.485 1.512 3.393 1.00 92.62 390 GLY A N 1
ATOM 3006 C CA . GLY A 1 390 ? -21.181 2.767 4.093 1.00 92.62 390 GLY A CA 1
ATOM 3007 C C . GLY A 1 390 ? -21.869 2.909 5.452 1.00 92.62 390 GLY A C 1
ATOM 3008 O O . GLY A 1 390 ? -21.345 3.581 6.331 1.00 92.62 390 GLY A O 1
ATOM 3009 N N . HIS A 1 391 ? -22.985 2.212 5.687 1.00 92.94 391 HIS A N 1
ATOM 3010 C CA . HIS A 1 391 ? -23.628 2.153 7.007 1.00 92.94 391 HIS A CA 1
ATOM 3011 C C . HIS A 1 391 ? -22.734 1.506 8.086 1.00 92.94 391 HIS A C 1
ATOM 3013 O O . HIS A 1 391 ? -22.926 1.759 9.272 1.00 92.94 391 HIS A O 1
ATOM 3019 N N . LEU A 1 392 ? -21.724 0.720 7.689 1.00 93.12 392 LEU A N 1
ATOM 3020 C CA . LEU A 1 392 ? -20.701 0.167 8.585 1.00 93.12 392 LEU A CA 1
ATOM 3021 C C . LEU A 1 392 ? -19.598 1.185 8.926 1.00 93.12 392 LEU A C 1
ATOM 3023 O O . LEU A 1 392 ? -18.684 0.861 9.678 1.00 93.12 392 LEU A O 1
ATOM 3027 N N . TYR A 1 393 ? -19.657 2.390 8.360 1.00 91.88 393 TYR A N 1
ATOM 3028 C CA . TYR A 1 393 ? -18.685 3.474 8.511 1.00 91.88 393 TYR A CA 1
ATOM 3029 C C . TYR A 1 393 ? -19.436 4.806 8.690 1.00 91.88 393 TYR A C 1
ATOM 3031 O O . TYR A 1 393 ? -19.414 5.668 7.807 1.00 91.88 393 TYR A O 1
ATOM 3039 N N . PRO A 1 394 ? -20.175 4.965 9.804 1.00 92.81 394 PRO A N 1
ATOM 3040 C CA . PRO A 1 394 ? -21.083 6.089 9.988 1.00 92.81 394 PRO A CA 1
ATOM 3041 C C . PRO A 1 394 ? -20.336 7.423 10.102 1.00 92.81 394 PRO A C 1
ATOM 3043 O O . PRO A 1 394 ? -19.146 7.483 10.426 1.00 92.81 394 PRO A O 1
ATOM 3046 N N . LYS A 1 395 ? -21.073 8.515 9.886 1.00 93.25 395 LYS A N 1
ATOM 3047 C CA . LYS A 1 395 ? -20.652 9.836 10.359 1.00 93.25 395 LYS A CA 1
ATOM 3048 C C . LYS A 1 395 ? -20.917 9.946 11.854 1.00 93.25 395 LYS A C 1
ATOM 3050 O O . LYS A 1 395 ? -21.907 9.410 12.345 1.00 93.25 395 LYS A O 1
ATOM 3055 N N . ILE A 1 396 ? -20.026 10.630 12.555 1.00 93.38 396 ILE A N 1
ATOM 3056 C CA . ILE A 1 396 ? -20.053 10.764 14.008 1.00 93.38 396 ILE A CA 1
ATOM 3057 C C . ILE A 1 396 ? -19.897 12.222 14.408 1.00 93.38 396 ILE A C 1
ATOM 3059 O O . ILE A 1 396 ? -19.174 12.984 13.760 1.00 93.38 396 ILE A O 1
ATOM 3063 N N . THR A 1 397 ? -20.530 12.594 15.515 1.00 94.81 397 THR A N 1
ATOM 3064 C CA . THR A 1 397 ? -20.291 13.891 16.143 1.00 94.81 397 THR A CA 1
ATOM 3065 C C . THR A 1 397 ? -19.002 13.832 16.953 1.00 94.81 397 THR A C 1
ATOM 3067 O O . THR A 1 397 ? -18.865 13.030 17.878 1.00 94.81 397 THR A O 1
ATOM 3070 N N . ALA A 1 398 ? -18.054 14.699 16.612 1.00 95.00 398 ALA A N 1
ATOM 3071 C CA . ALA A 1 398 ? -16.847 14.936 17.389 1.00 95.00 398 ALA A CA 1
ATOM 3072 C C . ALA A 1 398 ? -16.757 16.419 17.758 1.00 95.00 398 ALA A C 1
ATOM 3074 O O . ALA A 1 398 ? -17.154 17.289 16.985 1.00 95.00 398 ALA A O 1
ATOM 3075 N N . TRP A 1 399 ? -16.222 16.717 18.934 1.00 95.94 399 TRP A N 1
ATOM 3076 C CA . TRP A 1 399 ? -16.110 18.075 19.456 1.00 95.94 399 TRP A CA 1
ATOM 3077 C C . TRP A 1 399 ? -14.679 18.571 19.327 1.00 95.94 399 TRP A C 1
ATOM 3079 O O . TRP A 1 399 ? -13.776 18.010 19.943 1.00 95.94 399 TRP A O 1
ATOM 3089 N N . LEU A 1 400 ? -14.479 19.610 18.521 1.00 95.12 400 LEU A N 1
ATOM 3090 C CA . LEU A 1 400 ? -13.198 20.269 18.320 1.00 95.12 400 LEU A CA 1
ATOM 3091 C C . LEU A 1 400 ? -12.981 21.337 19.392 1.00 95.12 400 LEU A C 1
ATOM 3093 O O . LEU A 1 400 ? -13.782 22.269 19.514 1.00 95.12 400 LEU A O 1
ATOM 3097 N N . ASP A 1 401 ? -11.856 21.237 20.092 1.00 94.12 401 ASP A N 1
ATOM 3098 C CA . ASP A 1 401 ? -11.278 22.363 20.814 1.00 94.12 401 ASP A CA 1
ATOM 3099 C C . ASP A 1 401 ? -10.490 23.257 19.837 1.00 94.12 401 ASP A C 1
ATOM 3101 O O . ASP A 1 401 ? -9.483 22.808 19.275 1.00 94.12 401 ASP A O 1
ATOM 3105 N N . PRO A 1 402 ? -10.899 24.522 19.628 1.00 92.44 402 PRO A N 1
ATOM 3106 C CA . PRO A 1 402 ? -10.212 25.425 18.710 1.00 92.44 402 PRO A CA 1
ATOM 3107 C C . PRO A 1 402 ? -8.795 25.794 19.167 1.00 92.44 402 PRO A C 1
ATOM 3109 O O . PRO A 1 402 ? -7.981 26.181 18.328 1.00 92.44 402 PRO A O 1
ATOM 3112 N N . ARG A 1 403 ? -8.480 25.685 20.468 1.00 92.25 403 ARG A N 1
ATOM 3113 C CA . ARG A 1 403 ? -7.180 26.108 21.004 1.00 92.25 403 ARG A CA 1
ATOM 3114 C C . ARG A 1 403 ? -6.095 25.056 20.808 1.00 92.25 403 ARG A C 1
ATOM 3116 O O . ARG A 1 403 ? -5.044 25.366 20.254 1.00 92.25 403 ARG A O 1
ATOM 3123 N N . SER A 1 404 ? -6.332 23.826 21.261 1.00 88.25 404 SER A N 1
ATOM 3124 C CA . SER A 1 404 ? -5.380 22.720 21.075 1.00 88.25 404 SER A CA 1
ATOM 3125 C C . SER A 1 404 ? -5.518 22.046 19.709 1.00 88.25 404 SER A C 1
ATOM 3127 O O . SER A 1 404 ? -4.591 21.389 19.237 1.00 88.25 404 SER A O 1
ATOM 3129 N N . GLY A 1 405 ? -6.676 22.188 19.055 1.00 88.62 405 GLY A N 1
ATOM 3130 C CA . GLY A 1 405 ? -6.999 21.454 17.839 1.00 88.62 405 GLY A CA 1
ATOM 3131 C C . GLY A 1 405 ? -7.370 19.986 18.068 1.00 88.62 405 GLY A C 1
ATOM 3132 O O . GLY A 1 405 ? -7.436 19.231 17.092 1.00 88.62 405 GLY A O 1
ATOM 3133 N N . ARG A 1 406 ? -7.560 19.579 19.330 1.00 90.88 406 ARG A N 1
ATOM 3134 C CA . ARG A 1 406 ? -7.928 18.222 19.744 1.00 90.88 406 ARG A CA 1
ATOM 3135 C C . ARG A 1 406 ? -9.418 17.976 19.526 1.00 90.88 406 ARG A C 1
ATOM 3137 O O . ARG A 1 406 ? -10.238 18.872 19.704 1.00 90.88 406 ARG A O 1
ATOM 3144 N N . TYR A 1 407 ? -9.752 16.739 19.175 1.00 93.75 407 TYR A N 1
ATOM 3145 C CA . TYR A 1 407 ? -11.130 16.271 19.085 1.00 93.75 407 TYR A CA 1
ATOM 3146 C C . TYR A 1 407 ? -11.486 15.382 20.275 1.00 93.75 407 TYR A C 1
ATOM 3148 O O . TYR A 1 407 ? -10.655 14.601 20.747 1.00 93.75 407 TYR A O 1
ATOM 3156 N N . PHE A 1 408 ? -12.742 15.467 20.700 1.00 93.94 408 PHE A N 1
ATOM 3157 C CA . PHE A 1 408 ? -13.339 14.644 21.747 1.00 93.94 408 PHE A CA 1
ATOM 3158 C C . PHE A 1 408 ? -14.594 13.945 21.226 1.00 93.94 408 PHE A C 1
ATOM 3160 O O . PHE A 1 408 ? -15.311 14.489 20.386 1.00 93.94 408 PHE A O 1
ATOM 3167 N N . GLY A 1 409 ? -14.856 12.730 21.706 1.00 92.75 409 GLY A N 1
ATOM 3168 C CA . GLY A 1 409 ? -16.070 11.997 21.346 1.00 92.75 409 GLY A CA 1
ATOM 3169 C C . GLY A 1 409 ? -17.304 12.589 22.027 1.00 92.75 409 GLY A C 1
ATOM 3170 O O . GLY A 1 409 ? -17.197 13.140 23.123 1.00 92.75 409 GLY A O 1
ATOM 3171 N N . GLU A 1 410 ? -18.471 12.448 21.396 1.00 93.19 410 GLU A N 1
ATOM 3172 C CA . GLU A 1 410 ? -19.760 12.886 21.954 1.00 93.19 410 GLU A CA 1
ATOM 3173 C C . GLU A 1 410 ? -19.983 12.360 23.382 1.00 93.19 410 GLU A C 1
ATOM 3175 O O . GLU A 1 410 ? -20.241 13.145 24.291 1.00 93.19 410 GLU A O 1
ATOM 3180 N N . ASP A 1 411 ? -19.799 11.056 23.603 1.00 90.00 411 ASP A N 1
ATOM 3181 C CA . ASP A 1 411 ? -20.042 10.405 24.898 1.00 90.00 411 ASP A CA 1
ATOM 3182 C C . ASP A 1 411 ? -19.200 10.988 26.040 1.00 90.00 411 ASP A C 1
ATOM 3184 O O . ASP A 1 411 ? -19.677 11.106 27.171 1.00 90.00 411 ASP A O 1
ATOM 3188 N N . ASP A 1 412 ? -17.947 11.362 25.766 1.00 89.56 412 ASP A N 1
ATOM 3189 C CA . ASP A 1 412 ? -17.080 11.967 26.777 1.00 89.56 412 ASP A CA 1
ATOM 3190 C C . ASP A 1 412 ? -17.541 13.385 27.114 1.00 89.56 412 ASP A C 1
ATOM 3192 O O . ASP A 1 412 ? -17.671 13.721 28.291 1.00 89.56 412 ASP A O 1
ATOM 3196 N N . VAL A 1 413 ? -17.872 14.191 26.100 1.00 92.81 413 VAL A N 1
ATOM 3197 C CA . VAL A 1 413 ? -18.376 15.557 26.301 1.00 92.81 413 VAL A CA 1
ATOM 3198 C C . VAL A 1 413 ? -19.709 15.548 27.047 1.00 92.81 413 VAL A C 1
ATOM 3200 O O . VAL A 1 413 ? -19.912 16.356 27.955 1.00 92.81 413 VAL A O 1
ATOM 3203 N N . GLN A 1 414 ? -20.605 14.611 26.730 1.00 92.56 414 GLN A N 1
ATOM 3204 C CA . GLN A 1 414 ? -21.867 14.448 27.451 1.00 92.56 414 GLN A CA 1
ATOM 3205 C C . GLN A 1 414 ? -21.639 14.013 28.901 1.00 92.56 414 GLN A C 1
ATOM 3207 O O . GLN A 1 414 ? -22.259 14.570 29.808 1.00 92.56 414 GLN A O 1
ATOM 3212 N N . ARG A 1 415 ? -20.703 13.088 29.150 1.00 90.69 415 ARG A N 1
ATOM 3213 C CA . ARG A 1 415 ? -20.327 12.684 30.514 1.00 90.69 415 ARG A CA 1
ATOM 3214 C C . ARG A 1 415 ? -19.793 13.867 31.325 1.00 90.69 415 ARG A C 1
ATOM 3216 O O . ARG A 1 415 ? -20.180 14.029 32.478 1.00 90.69 415 ARG A O 1
ATOM 3223 N N . TRP A 1 416 ? -18.950 14.706 30.725 1.00 93.75 416 TRP A N 1
ATOM 3224 C CA . TRP A 1 416 ? -18.409 15.911 31.362 1.00 93.75 416 TRP A CA 1
ATOM 3225 C C . TRP A 1 416 ? -19.487 16.955 31.660 1.00 93.75 416 TRP A C 1
ATOM 3227 O O . TRP A 1 416 ? -19.537 17.495 32.761 1.00 93.75 416 TRP A O 1
ATOM 3237 N N . ARG A 1 417 ? -20.407 17.198 30.719 1.00 94.69 417 ARG A N 1
ATOM 3238 C CA . ARG A 1 417 ? -21.553 18.094 30.949 1.00 94.69 417 ARG A CA 1
ATOM 3239 C C . ARG A 1 417 ? -22.450 17.595 32.081 1.00 94.69 417 ARG A C 1
ATOM 3241 O O . ARG A 1 417 ? -22.917 18.393 32.888 1.00 94.69 417 ARG A O 1
ATOM 3248 N N . GLN A 1 418 ? -22.681 16.285 32.155 1.00 93.88 418 GLN A N 1
ATOM 3249 C CA . GLN A 1 418 ? -23.483 15.681 33.219 1.00 93.88 418 GLN A CA 1
ATOM 3250 C C . GLN A 1 418 ? -22.806 15.784 34.589 1.00 93.88 418 GLN A C 1
ATOM 3252 O O . GLN A 1 418 ? -23.499 16.080 35.561 1.00 93.88 418 GLN A O 1
ATOM 3257 N N . SER A 1 419 ? -21.485 15.580 34.679 1.00 91.94 419 SER A N 1
ATOM 3258 C CA . SER A 1 419 ? -20.766 15.742 35.951 1.00 91.94 419 SER A CA 1
ATOM 3259 C C . SER A 1 419 ? -20.816 17.189 36.445 1.00 91.94 419 SER A C 1
ATOM 3261 O O . SER A 1 419 ? -21.132 17.416 37.610 1.00 91.94 419 SER A O 1
ATOM 3263 N N . GLU A 1 420 ? -20.615 18.162 35.547 1.00 92.56 420 GLU A N 1
ATOM 3264 C CA . GLU A 1 420 ? -20.733 19.595 35.865 1.00 92.56 420 GLU A CA 1
ATOM 3265 C C . GLU A 1 420 ? -22.144 19.949 36.356 1.00 92.56 420 GLU A C 1
ATOM 3267 O O . GLU A 1 420 ? -22.307 20.614 37.376 1.00 92.56 420 GLU A O 1
ATOM 3272 N N . ALA A 1 421 ? -23.180 19.445 35.676 1.00 91.56 421 ALA A N 1
ATOM 3273 C CA . ALA A 1 421 ? -24.572 19.693 36.053 1.00 91.56 421 ALA A CA 1
ATOM 3274 C C . ALA A 1 421 ? -24.943 19.107 37.428 1.00 91.56 421 ALA A C 1
ATOM 3276 O O . ALA A 1 421 ? -25.829 19.634 38.100 1.00 91.56 421 ALA A O 1
ATOM 3277 N N . ARG A 1 422 ? -24.284 18.020 37.849 1.00 93.12 422 ARG A N 1
ATOM 3278 C CA . ARG A 1 422 ? -24.497 17.378 39.158 1.00 93.12 422 ARG A CA 1
ATOM 3279 C C . ARG A 1 422 ? -23.570 17.903 40.256 1.00 93.12 422 ARG A C 1
ATOM 3281 O O . ARG A 1 422 ? -23.741 17.513 41.408 1.00 93.12 422 ARG A O 1
ATOM 3288 N N . GLY A 1 423 ? -22.601 18.759 39.922 1.00 88.25 423 GLY A N 1
ATOM 3289 C CA . GLY A 1 423 ? -21.558 19.192 40.855 1.00 88.25 423 GLY A CA 1
ATOM 3290 C C . GLY A 1 423 ? -20.644 18.047 41.311 1.00 88.25 423 GLY A C 1
ATOM 3291 O O . GLY A 1 423 ? -20.093 18.095 42.410 1.00 88.25 423 GLY A O 1
ATOM 3292 N N . GLU A 1 424 ? -20.516 16.994 40.502 1.00 89.75 424 GLU A N 1
ATOM 3293 C CA . GLU A 1 424 ? -19.631 15.861 40.778 1.00 89.75 424 GLU A CA 1
ATOM 3294 C C . GLU A 1 424 ? -18.188 16.223 40.397 1.00 89.75 424 GLU A C 1
ATOM 3296 O O . GLU A 1 424 ? -17.941 16.798 39.337 1.00 89.75 424 GLU A O 1
ATOM 3301 N N . SER A 1 425 ? -17.214 15.849 41.234 1.00 82.75 425 SER A N 1
ATOM 3302 C CA . SER A 1 425 ? -15.795 16.038 40.906 1.00 82.75 425 SER A CA 1
ATOM 3303 C C . SER A 1 425 ? -15.415 15.233 39.660 1.00 82.75 425 SER A C 1
ATOM 3305 O O . SER A 1 425 ? -15.624 14.018 39.611 1.00 82.75 425 SER A O 1
ATOM 3307 N N . ASN A 1 426 ? -14.822 15.898 38.664 1.00 87.38 426 ASN A N 1
ATOM 3308 C CA . ASN A 1 426 ? -14.335 15.270 37.439 1.00 87.38 426 ASN A CA 1
ATOM 3309 C C . ASN A 1 426 ? -1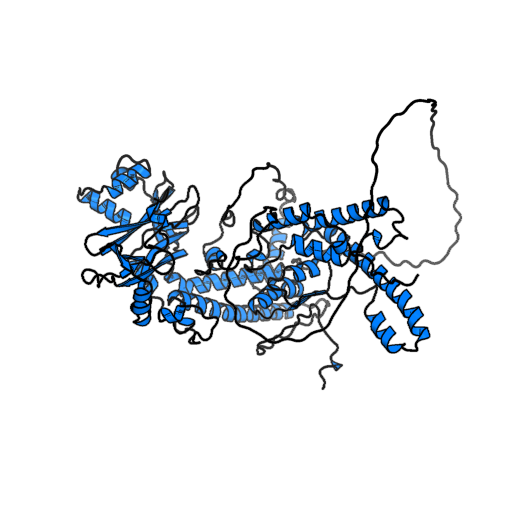2.856 15.590 37.195 1.00 87.38 426 ASN A C 1
ATOM 3311 O O . ASN A 1 426 ? -12.492 16.385 36.329 1.00 87.38 426 ASN A O 1
ATOM 3315 N N . GLU A 1 427 ? -11.985 14.933 37.958 1.00 88.88 427 GLU A N 1
ATOM 3316 C CA . GLU A 1 427 ? -10.533 15.130 37.875 1.00 88.88 427 GLU A CA 1
ATOM 3317 C C . GLU A 1 427 ? -9.961 14.863 36.473 1.00 88.88 427 GLU A C 1
ATOM 3319 O O . GLU A 1 427 ? -8.991 15.506 36.066 1.00 88.88 427 GLU A O 1
ATOM 3324 N N . ASP A 1 428 ? -10.556 13.927 35.723 1.00 86.44 428 ASP A N 1
ATOM 3325 C CA . ASP A 1 428 ? -10.133 13.597 34.360 1.00 86.44 428 ASP A CA 1
ATOM 3326 C C . ASP A 1 428 ? -10.415 14.753 33.395 1.00 86.44 428 ASP A C 1
ATOM 3328 O O . ASP A 1 428 ? -9.515 15.192 32.678 1.00 86.44 428 ASP A O 1
ATOM 3332 N N . GLY A 1 429 ? -11.640 15.286 33.427 1.00 90.50 429 GLY A N 1
ATOM 3333 C CA . GLY A 1 429 ? -12.034 16.444 32.632 1.00 90.50 429 GLY A CA 1
ATOM 3334 C C . GLY A 1 429 ? -11.237 17.696 33.004 1.00 90.50 429 GLY A C 1
ATOM 3335 O O . GLY A 1 429 ? -10.747 18.393 32.118 1.00 90.50 429 GLY A O 1
ATOM 3336 N N . GLU A 1 430 ? -11.007 17.933 34.298 1.00 93.75 430 GLU A N 1
ATOM 3337 C CA . GLU A 1 430 ? -10.178 19.048 34.782 1.00 93.75 430 GLU A CA 1
ATOM 3338 C C . GLU A 1 430 ? -8.702 18.923 34.372 1.00 93.75 430 GLU A C 1
ATOM 3340 O O . GLU A 1 430 ? -8.006 19.913 34.119 1.00 93.75 430 GLU A O 1
ATOM 3345 N N . ARG A 1 431 ? -8.179 17.697 34.280 1.00 91.50 431 ARG A N 1
ATOM 3346 C CA . ARG A 1 431 ? -6.841 17.458 33.728 1.00 91.50 431 ARG A CA 1
ATOM 3347 C C . ARG A 1 431 ? -6.798 17.763 32.231 1.00 91.50 431 ARG A C 1
ATOM 3349 O O . ARG A 1 431 ? -5.905 18.487 31.801 1.00 91.50 431 ARG A O 1
ATOM 3356 N N . ILE A 1 432 ? -7.772 17.277 31.459 1.00 91.88 432 ILE A N 1
ATOM 3357 C CA . ILE A 1 432 ? -7.863 17.532 30.011 1.00 91.88 432 ILE A CA 1
ATOM 3358 C C . ILE A 1 432 ? -8.017 19.028 29.718 1.00 91.88 432 ILE A C 1
ATOM 3360 O O . ILE A 1 432 ? -7.390 19.534 28.788 1.00 91.88 432 ILE A O 1
ATOM 3364 N N . ALA A 1 433 ? -8.807 19.749 30.518 1.00 93.75 433 ALA A N 1
ATOM 3365 C CA . ALA A 1 433 ? -8.944 21.195 30.402 1.00 93.75 433 ALA A CA 1
ATOM 3366 C C . ALA A 1 433 ? -7.584 21.888 30.524 1.00 93.75 433 ALA A C 1
ATOM 3368 O O . ALA A 1 433 ? -7.202 22.638 29.624 1.00 93.75 433 ALA A O 1
ATOM 3369 N N . ARG A 1 434 ? -6.804 21.551 31.560 1.00 93.62 434 ARG A N 1
ATOM 3370 C CA . ARG A 1 434 ? -5.442 22.074 31.751 1.00 93.62 434 ARG A CA 1
ATOM 3371 C C . ARG A 1 434 ? -4.496 21.699 30.610 1.00 93.62 434 ARG A C 1
ATOM 3373 O O . ARG A 1 434 ? -3.751 22.562 30.153 1.00 93.62 434 ARG A O 1
ATOM 3380 N N . GLU A 1 435 ? -4.553 20.462 30.110 1.00 90.69 435 GLU A N 1
ATOM 3381 C CA . GLU A 1 435 ? -3.780 20.017 28.933 1.00 90.69 435 GLU A CA 1
ATOM 3382 C C . GLU A 1 435 ? -4.109 20.844 27.679 1.00 90.69 435 GLU A C 1
ATOM 3384 O O . GLU A 1 435 ? -3.219 21.168 26.896 1.00 90.69 435 GLU A O 1
ATOM 3389 N N . CYS A 1 436 ? -5.376 21.228 27.505 1.00 91.94 436 CYS A N 1
ATOM 3390 C CA . CYS A 1 436 ? -5.828 22.083 26.403 1.00 91.94 436 CYS A CA 1
ATOM 3391 C C . CYS A 1 436 ? -5.608 23.587 26.681 1.00 91.94 436 CYS A C 1
ATOM 3393 O O . CYS A 1 436 ? -5.922 24.436 25.846 1.00 91.94 436 CYS A O 1
ATOM 3395 N N . GLY A 1 437 ? -5.052 23.932 27.847 1.00 94.25 437 GLY A N 1
ATOM 3396 C CA . GLY A 1 437 ? -4.738 25.298 28.267 1.00 94.25 437 GLY A CA 1
ATOM 3397 C C . GLY A 1 437 ? -5.886 26.055 28.942 1.00 94.25 437 GLY A C 1
ATOM 3398 O O . GLY A 1 437 ? -5.771 27.266 29.140 1.00 94.25 437 GLY A O 1
ATOM 3399 N N . TYR A 1 438 ? -6.988 25.394 29.286 1.00 95.75 438 TYR A N 1
ATOM 3400 C CA . TYR A 1 438 ? -8.140 25.988 29.965 1.00 95.75 438 TYR A CA 1
ATOM 3401 C C . TYR A 1 438 ? -8.013 25.908 31.496 1.00 95.75 438 TYR A C 1
ATOM 3403 O O . TYR A 1 438 ? -7.440 24.949 32.015 1.00 95.75 438 TYR A O 1
ATOM 3411 N N . PRO A 1 439 ? -8.545 26.902 32.236 1.00 95.50 439 PRO A N 1
ATOM 3412 C CA . PRO A 1 439 ? -8.462 26.932 33.697 1.00 95.50 439 PRO A CA 1
ATOM 3413 C C . PRO A 1 439 ? -9.399 25.930 34.385 1.00 95.50 439 PRO A C 1
ATOM 3415 O O . PRO A 1 439 ? -9.124 25.557 35.520 1.00 95.50 439 PRO A O 1
ATOM 3418 N N . SER A 1 440 ? -10.488 25.523 33.724 1.00 94.88 440 SER A N 1
ATOM 3419 C CA . SER A 1 440 ? -11.460 24.560 34.247 1.00 94.88 440 SER A CA 1
ATOM 3420 C C . SER A 1 440 ? -12.149 23.762 33.141 1.00 94.88 440 SER A C 1
ATOM 3422 O O . SER A 1 440 ? -12.167 24.189 31.975 1.00 94.88 440 SER A O 1
ATOM 3424 N N . LEU A 1 441 ? -12.778 22.643 33.512 1.00 95.06 441 LEU A N 1
ATOM 3425 C CA . LEU A 1 441 ? -13.605 21.841 32.608 1.00 95.06 441 LEU A CA 1
ATOM 3426 C C . LEU A 1 441 ? -14.755 22.655 32.003 1.00 95.06 441 LEU A C 1
ATOM 3428 O O . LEU A 1 441 ? -14.978 22.587 30.794 1.00 95.06 441 LEU A O 1
ATOM 3432 N N . SER A 1 442 ? -15.439 23.484 32.796 1.00 94.44 442 SER A N 1
ATOM 3433 C CA . SER A 1 442 ? -16.531 24.340 32.306 1.00 94.44 442 SER A CA 1
ATOM 3434 C C . SER A 1 442 ? -16.053 25.326 31.229 1.00 94.44 442 SER A C 1
ATOM 3436 O O . SER A 1 442 ? -16.769 25.590 30.258 1.00 94.44 442 SER A O 1
ATOM 3438 N N . SER A 1 443 ? -14.825 25.848 31.366 1.00 95.50 443 SER A N 1
ATOM 3439 C CA . SER A 1 443 ? -14.221 26.749 30.377 1.00 95.50 443 SER A CA 1
ATOM 3440 C C . SER A 1 443 ? -13.907 26.031 29.062 1.00 95.50 443 SER A C 1
ATOM 3442 O O . SER A 1 443 ? -14.200 26.581 28.000 1.00 95.50 443 SER A O 1
ATOM 3444 N N . LEU A 1 444 ? -13.396 24.795 29.128 1.00 96.06 444 LEU A N 1
ATOM 3445 C CA . LEU A 1 444 ? -13.214 23.944 27.948 1.00 96.06 444 LEU A CA 1
ATOM 3446 C C . LEU A 1 444 ? -14.563 23.623 27.288 1.00 96.06 444 LEU A C 1
ATOM 3448 O O . LEU A 1 444 ? -14.734 23.850 26.099 1.00 96.06 444 LEU A O 1
ATOM 3452 N N . LEU A 1 445 ? -15.552 23.138 28.044 1.00 96.06 445 LEU A N 1
ATOM 3453 C CA . LEU A 1 445 ? -16.860 22.752 27.495 1.00 96.06 445 LEU A CA 1
ATOM 3454 C C . LEU A 1 445 ? -17.565 23.896 26.757 1.00 96.06 445 LEU A C 1
ATOM 3456 O O . LEU A 1 445 ? -18.275 23.644 25.784 1.00 96.06 445 LEU A O 1
ATOM 3460 N N . SER A 1 446 ? -17.351 25.132 27.211 1.00 95.69 446 SER A N 1
ATOM 3461 C CA . SER A 1 446 ? -17.902 26.339 26.590 1.00 95.69 446 SER A CA 1
ATOM 3462 C C . SER A 1 446 ? -17.195 26.730 25.285 1.00 95.69 446 SER A C 1
ATOM 3464 O O . SER A 1 446 ? -17.773 27.469 24.492 1.00 95.69 446 SER A O 1
ATOM 3466 N N . SER A 1 447 ? -15.963 26.261 25.047 1.00 96.00 447 SER A N 1
ATOM 3467 C CA . SER A 1 447 ? -15.206 26.546 23.817 1.00 96.00 447 SER A CA 1
ATOM 3468 C C . SER A 1 447 ? -15.401 25.506 22.712 1.00 96.00 447 SER A C 1
ATOM 3470 O O . SER A 1 447 ? -15.083 25.783 21.554 1.00 96.00 447 SER A O 1
ATOM 3472 N N . LEU A 1 448 ? -15.894 24.312 23.054 1.00 96.56 448 LEU A N 1
ATOM 3473 C CA . LEU A 1 448 ? -16.009 23.200 22.115 1.00 96.56 448 LEU A CA 1
ATOM 3474 C C . LEU A 1 448 ? -17.027 23.480 21.002 1.00 96.56 448 LEU A C 1
ATOM 3476 O O . LEU A 1 448 ? -18.146 23.930 21.248 1.00 96.56 448 LEU A O 1
ATOM 3480 N N . SER A 1 449 ? -16.667 23.097 19.777 1.00 96.00 449 SER A N 1
ATOM 3481 C CA . SER A 1 449 ? -17.552 23.143 18.607 1.00 96.00 449 SER A CA 1
ATOM 3482 C C . SER A 1 449 ? -17.757 21.746 18.023 1.00 96.00 449 SER A C 1
ATOM 3484 O O . SER A 1 449 ? -16.803 20.994 17.843 1.00 96.00 449 SER A O 1
ATOM 3486 N N . SER A 1 450 ? -19.001 21.367 17.738 1.00 95.31 450 SER A N 1
ATOM 3487 C CA . SER A 1 450 ? -19.310 20.058 17.156 1.00 95.31 450 SER A CA 1
ATOM 3488 C C . SER A 1 450 ? -19.031 20.031 15.652 1.00 95.31 450 SER A C 1
ATOM 3490 O O . SER A 1 450 ? -19.400 20.963 14.937 1.00 95.31 450 SER A O 1
ATOM 3492 N N . GLN A 1 451 ? -18.475 18.929 15.158 1.00 95.00 451 GLN A N 1
ATOM 3493 C CA . GLN A 1 451 ? -18.282 18.636 13.740 1.00 95.00 451 GLN A CA 1
ATOM 3494 C C . GLN A 1 451 ? -18.728 17.209 13.420 1.00 95.00 451 GLN A C 1
ATOM 3496 O O . GLN A 1 451 ? -18.666 16.324 14.272 1.00 95.00 451 GLN A O 1
ATOM 3501 N N . GLN A 1 452 ? -19.165 16.988 12.180 1.00 95.75 452 GLN A N 1
ATOM 3502 C CA . GLN A 1 452 ? -19.450 15.651 11.663 1.00 95.75 452 GLN A CA 1
ATOM 3503 C C . GLN A 1 452 ? -18.205 15.096 10.980 1.00 95.75 452 GLN A C 1
ATOM 3505 O O . GLN A 1 452 ? -17.778 15.635 9.959 1.00 95.75 452 GLN A O 1
ATOM 3510 N N . LEU A 1 453 ? -17.645 14.021 11.530 1.00 94.81 453 LEU A N 1
ATOM 3511 C CA . LEU A 1 453 ? -16.491 13.327 10.962 1.00 94.81 453 LEU A CA 1
ATOM 3512 C C . LEU A 1 453 ? -16.910 11.961 10.421 1.00 94.81 453 LEU A C 1
ATOM 3514 O O . LEU A 1 453 ? -17.771 11.301 10.996 1.00 94.81 453 LEU A O 1
ATOM 3518 N N . THR A 1 454 ? -16.295 11.516 9.329 1.00 92.31 454 THR A N 1
ATOM 3519 C CA . THR A 1 454 ? -16.548 10.180 8.775 1.00 92.31 454 THR A CA 1
ATOM 3520 C C . THR A 1 454 ? -15.628 9.168 9.441 1.00 92.31 454 THR A C 1
ATOM 3522 O O . THR A 1 454 ? -14.415 9.377 9.514 1.00 92.31 454 THR A O 1
ATOM 3525 N N . VAL A 1 455 ? -16.181 8.056 9.921 1.00 93.31 455 VAL A N 1
ATOM 3526 C CA . VAL A 1 455 ? -15.373 6.954 10.447 1.00 93.31 455 VAL A CA 1
ATOM 3527 C C . VAL A 1 455 ? -14.686 6.222 9.299 1.00 93.31 455 VAL A C 1
ATOM 3529 O O . VAL A 1 455 ? -15.346 5.726 8.394 1.00 93.31 455 VAL A O 1
ATOM 3532 N N . ILE A 1 456 ? -13.362 6.103 9.363 1.00 90.94 456 ILE A N 1
ATOM 3533 C CA . ILE A 1 456 ? -12.549 5.461 8.317 1.00 90.94 456 ILE A CA 1
ATOM 3534 C C . ILE A 1 456 ? -11.987 4.108 8.753 1.00 90.94 456 ILE A C 1
ATOM 3536 O O . ILE A 1 456 ? -11.756 3.229 7.924 1.00 90.94 456 ILE A O 1
ATOM 3540 N N . ALA A 1 457 ? -11.787 3.899 10.056 1.00 91.56 457 ALA A N 1
ATOM 3541 C CA . ALA A 1 457 ? -11.315 2.623 10.575 1.00 91.56 457 ALA A CA 1
ATOM 3542 C C . ALA A 1 457 ? -11.719 2.407 12.035 1.00 91.56 457 ALA A C 1
ATOM 3544 O O . ALA A 1 457 ? -12.018 3.336 12.782 1.00 91.56 457 ALA A O 1
ATOM 3545 N N . TRP A 1 458 ? -11.662 1.147 12.453 1.00 92.12 458 TRP A N 1
ATOM 3546 C CA . TRP A 1 458 ? -11.785 0.741 13.848 1.00 92.12 458 TRP A CA 1
ATOM 3547 C C . TRP A 1 458 ? -10.575 -0.100 14.207 1.00 92.12 458 TRP A C 1
ATOM 3549 O O . TRP A 1 458 ? -10.208 -1.006 13.452 1.00 92.12 458 TRP A O 1
ATOM 3559 N N . LEU A 1 459 ? -9.980 0.182 15.357 1.00 94.19 459 LEU A N 1
ATOM 3560 C CA . LEU A 1 459 ? -8.849 -0.571 15.876 1.00 94.19 459 LEU A CA 1
ATOM 3561 C C . LEU A 1 459 ? -9.361 -1.583 16.892 1.00 94.19 459 LEU A C 1
ATOM 3563 O O . LEU A 1 459 ? -10.158 -1.238 17.758 1.00 94.19 459 LEU A O 1
ATOM 3567 N N . TRP A 1 460 ? -8.914 -2.830 16.776 1.00 93.50 460 TRP A N 1
ATOM 3568 C CA . TRP A 1 460 ? -9.424 -3.956 17.556 1.00 93.50 460 TRP A CA 1
ATOM 3569 C C . TRP A 1 460 ? -8.292 -4.720 18.228 1.00 93.50 460 TRP A C 1
ATOM 3571 O O . TRP A 1 460 ? -7.195 -4.836 17.683 1.00 93.50 460 TRP A O 1
ATOM 3581 N N . ALA A 1 461 ? -8.602 -5.308 19.377 1.00 94.62 461 ALA A N 1
ATOM 3582 C CA . ALA A 1 461 ? -7.797 -6.333 20.019 1.00 94.62 461 ALA A CA 1
ATOM 3583 C C . ALA A 1 461 ? -8.552 -7.662 19.993 1.00 94.62 461 ALA A C 1
ATOM 3585 O O . ALA A 1 461 ? -9.759 -7.683 20.240 1.00 94.62 461 ALA A O 1
ATOM 3586 N N . ARG A 1 462 ? -7.848 -8.773 19.749 1.00 93.88 462 ARG A N 1
ATOM 3587 C CA . ARG A 1 462 ? -8.386 -10.106 20.063 1.00 93.88 462 ARG A CA 1
ATOM 3588 C C . ARG A 1 462 ? -8.508 -10.250 21.576 1.00 93.88 462 ARG A C 1
ATOM 3590 O O . ARG A 1 462 ? -7.681 -9.696 22.297 1.00 93.88 462 ARG A O 1
ATOM 3597 N N . THR A 1 463 ? -9.504 -10.991 22.046 1.00 95.50 463 THR A N 1
ATOM 3598 C CA . THR A 1 463 ? -9.711 -11.232 23.479 1.00 95.50 463 THR A CA 1
ATOM 3599 C C . THR A 1 463 ? -9.758 -12.714 23.808 1.00 95.50 463 THR A C 1
ATOM 3601 O O . THR A 1 463 ? -10.085 -13.532 22.951 1.00 95.50 463 THR A O 1
ATOM 3604 N N . VAL A 1 464 ? -9.435 -13.051 25.052 1.00 95.94 464 VAL A N 1
ATOM 3605 C CA . VAL A 1 464 ? -9.691 -14.365 25.662 1.00 95.94 464 VAL A CA 1
ATOM 3606 C C . VAL A 1 464 ? -10.190 -14.158 27.086 1.00 95.94 464 VAL A C 1
ATOM 3608 O O . VAL A 1 464 ? -9.889 -13.125 27.683 1.00 95.94 464 VAL A O 1
ATOM 3611 N N . ASN A 1 465 ? -10.891 -15.134 27.654 1.00 94.81 465 ASN A N 1
ATOM 3612 C CA . ASN A 1 465 ? -11.304 -15.055 29.053 1.00 94.81 465 ASN A CA 1
ATOM 3613 C C . ASN A 1 465 ? -10.094 -14.973 29.993 1.00 94.81 465 ASN A C 1
ATOM 3615 O O . ASN A 1 465 ? -9.009 -15.487 29.706 1.00 94.81 465 ASN A O 1
ATOM 3619 N N . SER A 1 466 ? -10.272 -14.327 31.144 1.00 94.06 466 SER A N 1
ATOM 3620 C CA . SER A 1 466 ? -9.246 -14.331 32.186 1.00 94.06 466 SER A CA 1
ATOM 3621 C C . SER A 1 466 ? -9.013 -15.759 32.708 1.00 94.06 466 SER A C 1
ATOM 3623 O O . SER A 1 466 ? -9.979 -16.436 33.066 1.00 94.06 466 SER A O 1
ATOM 3625 N N . PRO A 1 467 ? -7.751 -16.209 32.869 1.00 92.88 467 PRO A N 1
ATOM 3626 C CA . PRO A 1 467 ? -7.457 -17.482 33.526 1.00 92.88 467 PRO A CA 1
ATOM 3627 C C . PRO A 1 467 ? -7.745 -17.438 35.035 1.00 92.88 467 PRO A C 1
ATOM 3629 O O . PRO A 1 467 ? -7.738 -18.478 35.689 1.00 92.88 467 PRO A O 1
ATOM 3632 N N . ASN A 1 468 ? -7.973 -16.247 35.603 1.00 92.31 468 ASN A N 1
ATOM 3633 C CA . ASN A 1 468 ? -8.392 -16.095 36.990 1.00 92.31 468 ASN A CA 1
ATOM 3634 C C . ASN A 1 468 ? -9.900 -16.379 37.113 1.00 92.31 468 ASN A C 1
ATOM 3636 O O . ASN A 1 468 ? -10.680 -15.604 36.551 1.00 92.31 468 ASN A O 1
ATOM 3640 N N . PRO A 1 469 ? -10.329 -17.386 37.898 1.00 91.19 469 PRO A N 1
ATOM 3641 C CA . PRO A 1 469 ? -11.746 -17.697 38.088 1.00 91.19 469 PRO A CA 1
ATOM 3642 C C . PRO A 1 469 ? -12.600 -16.510 38.556 1.00 91.19 469 PRO A C 1
ATOM 3644 O O . PRO A 1 469 ? -13.745 -16.390 38.131 1.00 91.19 469 PRO A O 1
ATOM 3647 N N . ALA A 1 470 ? -12.047 -15.595 39.364 1.00 90.88 470 ALA A N 1
ATOM 3648 C CA . ALA A 1 470 ? -12.765 -14.410 39.846 1.00 90.88 470 ALA A CA 1
ATOM 3649 C C . ALA A 1 470 ? -13.141 -13.427 38.720 1.00 90.88 470 ALA A C 1
ATOM 3651 O O . ALA A 1 470 ? -14.108 -12.683 38.842 1.00 90.88 470 ALA A O 1
ATOM 3652 N N . PHE A 1 471 ? -12.406 -13.458 37.606 1.00 91.75 471 PHE A N 1
ATOM 3653 C CA . PHE A 1 471 ? -12.611 -12.592 36.443 1.00 91.75 471 PHE A CA 1
ATOM 3654 C C . PHE A 1 471 ? -12.892 -13.399 35.169 1.00 91.75 471 PHE A C 1
ATOM 3656 O O . PHE A 1 471 ? -12.685 -12.899 34.068 1.00 91.75 471 PHE A O 1
ATOM 3663 N N . ALA A 1 472 ? -13.339 -14.654 35.289 1.00 89.44 472 ALA A N 1
ATOM 3664 C CA . ALA A 1 472 ? -13.551 -15.540 34.139 1.00 89.44 472 ALA A CA 1
ATOM 3665 C C . ALA A 1 472 ? -14.620 -15.027 33.153 1.00 89.44 472 ALA A C 1
ATOM 3667 O O . ALA A 1 472 ? -14.660 -15.466 32.009 1.00 89.44 472 ALA A O 1
ATOM 3668 N N . HIS A 1 473 ? -15.467 -14.095 33.597 1.00 88.88 473 HIS A N 1
ATOM 3669 C CA . HIS A 1 473 ? -16.477 -13.409 32.791 1.00 88.88 473 HIS A CA 1
ATOM 3670 C C . HIS A 1 473 ? -15.916 -12.227 31.977 1.00 88.88 473 HIS A C 1
ATOM 3672 O O . HIS A 1 473 ? -16.657 -11.609 31.217 1.00 88.88 473 HIS A O 1
ATOM 3678 N N . VAL A 1 474 ? -14.636 -11.883 32.155 1.00 89.44 474 VAL A N 1
ATOM 3679 C CA . VAL A 1 474 ? -14.005 -10.722 31.522 1.00 89.44 474 VAL A CA 1
ATOM 3680 C C . VAL A 1 474 ? -13.182 -11.152 30.317 1.00 89.44 474 VAL A C 1
ATOM 3682 O O . VAL A 1 474 ? -12.230 -11.928 30.434 1.00 89.44 474 VAL A O 1
ATOM 3685 N N . ASP A 1 475 ? -13.508 -10.554 29.176 1.00 91.69 475 ASP A N 1
ATOM 3686 C CA . ASP A 1 475 ? -12.730 -10.627 27.946 1.00 91.69 475 ASP A CA 1
ATOM 3687 C C . ASP A 1 475 ? -11.445 -9.800 28.080 1.00 91.69 475 ASP A C 1
ATOM 3689 O O . ASP A 1 475 ? -11.472 -8.573 28.058 1.00 91.69 475 ASP A O 1
ATOM 3693 N N . VAL A 1 476 ? -10.288 -10.446 28.202 1.00 94.44 476 VAL A N 1
ATOM 3694 C CA . VAL A 1 476 ? -8.995 -9.761 28.311 1.00 94.44 476 VAL A CA 1
ATOM 3695 C C . VAL A 1 476 ? -8.444 -9.440 26.918 1.00 94.44 476 VAL A C 1
ATOM 3697 O O . VAL A 1 476 ? -8.232 -10.361 26.128 1.00 94.44 476 VAL A O 1
ATOM 3700 N N . PRO A 1 477 ? -8.127 -8.170 26.608 1.00 95.69 477 PRO A N 1
ATOM 3701 C CA . PRO A 1 477 ? -7.594 -7.767 25.313 1.00 95.69 477 PRO A CA 1
ATOM 3702 C C . PRO A 1 477 ? -6.106 -8.115 25.183 1.00 95.69 477 PRO A C 1
ATOM 3704 O O . PRO A 1 477 ? -5.282 -7.721 26.005 1.00 95.69 477 PRO A O 1
ATOM 3707 N N . LEU A 1 478 ? -5.755 -8.819 24.108 1.00 95.56 478 LEU A N 1
ATOM 3708 C CA . LEU A 1 478 ? -4.398 -9.234 23.760 1.00 95.56 478 LEU A CA 1
ATOM 3709 C C . LEU A 1 478 ? -3.745 -8.172 22.867 1.00 95.56 478 LEU A C 1
ATOM 3711 O O . LEU A 1 478 ? -3.868 -8.187 21.642 1.00 95.56 478 LEU A O 1
ATOM 3715 N N . VAL A 1 479 ? -3.068 -7.219 23.499 1.00 95.31 479 VAL A N 1
ATOM 3716 C CA . VAL A 1 479 ? -2.526 -6.013 22.855 1.00 95.31 479 VAL A CA 1
ATOM 3717 C C . VAL A 1 479 ? -1.018 -5.936 23.042 1.00 95.31 479 VAL A C 1
ATOM 3719 O O . VAL A 1 479 ? -0.532 -5.975 24.170 1.00 95.31 479 VAL A O 1
ATOM 3722 N N . THR A 1 480 ? -0.267 -5.785 21.952 1.00 93.62 480 THR A N 1
ATOM 3723 C CA . THR A 1 480 ? 1.198 -5.639 21.996 1.00 93.62 480 THR A CA 1
ATOM 3724 C C . THR A 1 480 ? 1.660 -4.202 22.203 1.00 93.62 480 THR A C 1
ATOM 3726 O O . THR A 1 480 ? 2.777 -3.995 22.656 1.00 93.62 480 THR A O 1
ATOM 3729 N N . THR A 1 481 ? 0.822 -3.224 21.859 1.00 95.19 481 THR A N 1
ATOM 3730 C CA . THR A 1 481 ? 1.045 -1.797 22.102 1.00 95.19 481 THR A CA 1
ATOM 3731 C C . THR A 1 481 ? -0.290 -1.058 22.125 1.00 95.19 481 THR A C 1
ATOM 3733 O O . THR A 1 481 ? -1.181 -1.364 21.336 1.00 95.19 481 THR A O 1
ATOM 3736 N N . PHE A 1 482 ? -0.430 -0.090 23.024 1.00 96.94 482 PHE A N 1
ATOM 3737 C CA . PHE A 1 482 ? -1.558 0.837 23.054 1.00 96.94 482 PHE A CA 1
ATOM 3738 C C . PHE A 1 482 ? -1.274 2.140 22.291 1.00 96.94 482 PHE A C 1
ATOM 3740 O O . PHE A 1 482 ? -2.120 3.030 22.271 1.00 96.94 482 PHE A O 1
ATOM 3747 N N . ILE A 1 483 ? -0.106 2.284 21.658 1.00 96.81 483 ILE A N 1
ATOM 3748 C CA . ILE A 1 483 ? 0.212 3.468 20.853 1.00 96.81 483 ILE A CA 1
ATOM 3749 C C . ILE A 1 483 ? -0.611 3.443 19.562 1.00 96.81 483 ILE A C 1
ATOM 3751 O O . ILE A 1 483 ? -0.549 2.488 18.792 1.00 96.81 483 ILE A O 1
ATOM 3755 N N . LEU A 1 484 ? -1.351 4.524 19.320 1.00 94.94 484 LEU A N 1
ATOM 3756 C CA . LEU A 1 484 ? -2.115 4.749 18.091 1.00 94.94 484 LEU A CA 1
ATOM 3757 C C . LEU A 1 484 ? -1.287 5.506 17.051 1.00 94.94 484 LEU A C 1
ATOM 3759 O O . LEU A 1 484 ? -1.339 5.206 15.861 1.00 94.94 484 LEU A O 1
ATOM 3763 N N . SER A 1 485 ? -0.511 6.490 17.505 1.00 93.44 485 SER A N 1
ATOM 3764 C CA . SER A 1 485 ? 0.378 7.293 16.674 1.00 93.44 485 SER A CA 1
ATOM 3765 C C . SER A 1 485 ? 1.605 7.696 17.480 1.00 93.44 485 SER A C 1
ATOM 3767 O O . SER A 1 485 ? 1.482 8.213 18.588 1.00 93.44 485 SER A O 1
ATOM 3769 N N . SER A 1 486 ? 2.788 7.468 16.911 1.00 91.56 486 SER A N 1
ATOM 3770 C CA . SER A 1 486 ? 4.079 7.912 17.450 1.00 91.56 486 SER A CA 1
ATOM 3771 C C . SER A 1 486 ? 4.653 9.106 16.681 1.00 91.56 486 SER A C 1
ATOM 3773 O O . SER A 1 486 ? 5.831 9.422 16.824 1.00 91.56 486 SER A O 1
ATOM 3775 N N . LYS A 1 487 ? 3.863 9.713 15.787 1.00 87.69 487 LYS A N 1
ATOM 3776 C CA . LYS A 1 487 ? 4.317 10.818 14.942 1.00 87.69 487 LYS A CA 1
ATOM 3777 C C . LYS A 1 487 ? 4.437 12.090 15.792 1.00 87.69 487 LYS A C 1
ATOM 3779 O O . LYS A 1 487 ? 3.424 12.465 16.382 1.00 87.69 487 LYS A O 1
ATOM 3784 N N . PRO A 1 488 ? 5.594 12.781 15.784 1.00 87.75 488 PRO A N 1
ATOM 3785 C CA . PRO A 1 488 ? 5.766 14.032 16.514 1.00 87.75 488 PRO A CA 1
ATOM 3786 C C . PRO A 1 488 ? 4.674 15.061 16.197 1.00 87.75 488 PRO A C 1
ATOM 3788 O O . PRO A 1 488 ? 4.400 15.332 15.021 1.00 87.75 488 PRO A O 1
ATOM 3791 N N . GLY A 1 489 ? 4.042 15.603 17.239 1.00 85.12 489 GLY A N 1
ATOM 3792 C CA . GLY A 1 489 ? 2.937 16.567 17.154 1.00 85.12 489 GLY A CA 1
ATOM 3793 C C . GLY A 1 489 ? 1.560 15.961 16.848 1.00 85.12 489 GLY A C 1
ATOM 3794 O O . GLY A 1 489 ? 0.573 16.690 16.764 1.00 85.12 489 GLY A O 1
ATOM 3795 N N . HIS A 1 490 ? 1.475 14.643 16.667 1.00 87.81 490 HIS A N 1
ATOM 3796 C CA . HIS A 1 490 ? 0.232 13.905 16.431 1.00 87.81 490 HIS A CA 1
ATOM 3797 C C . HIS A 1 490 ? 0.203 12.603 17.235 1.00 87.81 490 HIS A C 1
ATOM 3799 O O . HIS A 1 490 ? -0.351 11.594 16.785 1.00 87.81 490 HIS A O 1
ATOM 3805 N N . GLU A 1 491 ? 0.870 12.585 18.382 1.00 93.44 491 GLU A N 1
ATOM 3806 C CA . GLU A 1 491 ? 0.948 11.420 19.238 1.00 93.44 491 GLU A CA 1
ATOM 3807 C C . GLU A 1 491 ? -0.417 11.109 19.847 1.00 93.44 491 GLU A C 1
ATOM 3809 O O . GLU A 1 491 ? -1.138 11.997 20.305 1.00 93.44 491 GLU A O 1
ATOM 3814 N N . ALA A 1 492 ? -0.774 9.829 19.858 1.00 94.62 492 ALA A N 1
ATOM 3815 C CA . ALA A 1 492 ? -1.997 9.360 20.485 1.00 94.62 492 ALA A CA 1
ATOM 3816 C C . ALA A 1 492 ? -1.824 7.930 20.996 1.00 94.62 492 ALA A C 1
ATOM 3818 O O . ALA A 1 492 ? -1.100 7.127 20.396 1.00 94.62 492 ALA A O 1
ATOM 3819 N N . TYR A 1 493 ? -2.509 7.596 22.085 1.00 96.81 493 TYR A N 1
ATOM 3820 C CA . TYR A 1 493 ? -2.494 6.260 22.671 1.00 96.81 493 TYR A CA 1
ATOM 3821 C C . TYR A 1 493 ? -3.826 5.922 23.342 1.00 96.81 493 TYR A C 1
ATOM 3823 O O . TYR A 1 493 ? -4.615 6.800 23.689 1.00 96.81 493 TYR A O 1
ATOM 3831 N N . VAL A 1 494 ? -4.072 4.629 23.506 1.00 97.19 494 VAL A N 1
ATOM 3832 C CA . VAL A 1 494 ? -5.229 4.087 24.215 1.00 97.19 494 VAL A CA 1
ATOM 3833 C C . VAL A 1 494 ? -4.887 3.923 25.688 1.00 97.19 494 VAL A C 1
ATOM 3835 O O . VAL A 1 494 ? -3.850 3.365 26.037 1.00 97.19 494 VAL A O 1
ATOM 3838 N N . GLU A 1 495 ? -5.778 4.366 26.564 1.00 95.19 495 GLU A N 1
ATOM 3839 C CA . GLU A 1 495 ? -5.681 4.152 28.003 1.00 95.19 495 GLU A CA 1
ATOM 3840 C C . GLU A 1 495 ? -6.813 3.240 28.495 1.00 95.19 495 GLU A C 1
ATOM 3842 O O . GLU A 1 495 ? -7.989 3.584 28.338 1.00 95.19 495 GLU A O 1
ATOM 3847 N N . PRO A 1 496 ? -6.496 2.061 29.065 1.00 95.19 496 PRO A N 1
ATOM 3848 C CA . PRO A 1 496 ? -7.484 1.245 29.751 1.00 95.19 496 PRO A CA 1
ATOM 3849 C C . PRO A 1 496 ? -7.822 1.863 31.112 1.00 95.19 496 PRO A C 1
ATOM 3851 O O . PRO A 1 496 ? -6.966 1.976 31.985 1.00 95.19 496 PRO A O 1
ATOM 3854 N N . ILE A 1 497 ? -9.091 2.204 31.312 1.00 91.44 497 ILE A N 1
ATOM 3855 C CA . ILE A 1 497 ? -9.642 2.634 32.596 1.00 91.44 497 ILE A CA 1
ATOM 3856 C C . ILE A 1 497 ? -10.334 1.431 33.232 1.00 91.44 497 ILE A C 1
ATOM 3858 O O . ILE A 1 497 ? -11.376 0.984 32.744 1.00 91.44 497 ILE A O 1
ATOM 3862 N N . VAL A 1 498 ? -9.742 0.902 34.301 1.00 91.50 498 VAL A N 1
ATOM 3863 C CA . VAL A 1 498 ? -10.300 -0.205 35.090 1.00 91.50 498 VAL A CA 1
ATOM 3864 C C . VAL A 1 498 ? -11.233 0.365 36.155 1.00 91.50 498 VAL A C 1
ATOM 3866 O O . VAL A 1 498 ? -10.862 1.287 36.880 1.00 91.50 498 VAL A O 1
ATOM 3869 N N . ALA A 1 499 ? -12.446 -0.173 36.243 1.00 86.62 499 ALA A N 1
ATOM 3870 C CA . ALA A 1 499 ? -13.451 0.225 37.220 1.00 86.62 499 ALA A CA 1
ATOM 3871 C C . ALA A 1 499 ? -14.105 -1.032 37.805 1.00 86.62 499 ALA A C 1
ATOM 3873 O O . ALA A 1 499 ? -14.963 -1.640 37.173 1.00 86.62 499 ALA A O 1
ATOM 3874 N N . GLY A 1 500 ? -13.680 -1.433 39.006 1.00 87.12 500 GL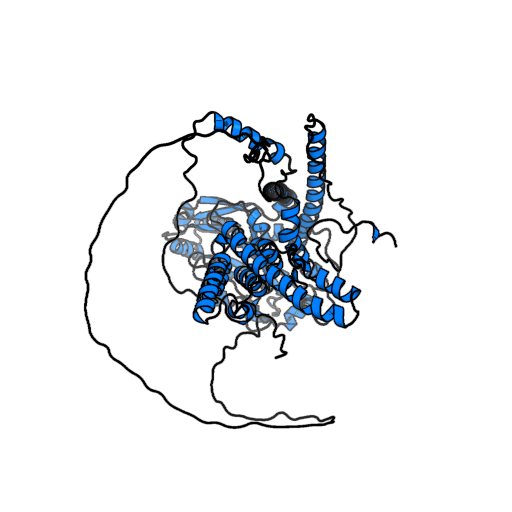Y A N 1
ATOM 3875 C CA . GLY A 1 500 ? -14.160 -2.662 39.641 1.00 87.12 500 GLY A CA 1
ATOM 3876 C C . GLY A 1 500 ? -13.753 -3.911 38.856 1.00 87.12 500 GLY A C 1
ATOM 3877 O O . GLY A 1 500 ? -12.566 -4.166 38.661 1.00 87.12 500 GLY A O 1
ATOM 3878 N N . ASP A 1 501 ? -14.744 -4.681 38.413 1.00 90.25 501 ASP A N 1
ATOM 3879 C CA . ASP A 1 501 ? -14.600 -5.914 37.631 1.00 90.25 501 ASP A CA 1
ATOM 3880 C C . ASP A 1 501 ? -14.721 -5.696 36.111 1.00 90.25 501 ASP A C 1
ATOM 3882 O O . ASP A 1 501 ? -14.740 -6.655 35.340 1.00 90.25 501 ASP A O 1
ATOM 3886 N N . THR A 1 502 ? -14.751 -4.440 35.657 1.00 90.69 502 THR A N 1
ATOM 3887 C CA . THR A 1 502 ? -14.835 -4.089 34.237 1.00 90.69 502 THR A CA 1
ATOM 3888 C C . THR A 1 502 ? -13.763 -3.085 33.820 1.00 90.69 502 THR A C 1
ATOM 3890 O O . THR A 1 502 ? -13.050 -2.496 34.636 1.00 90.69 502 THR A O 1
ATOM 3893 N N . TYR A 1 503 ? -13.631 -2.884 32.511 1.00 92.88 503 TYR A N 1
ATOM 3894 C CA . TYR A 1 503 ? -12.732 -1.895 31.937 1.00 92.88 503 TYR A CA 1
ATOM 3895 C C . TYR A 1 503 ? -13.343 -1.237 30.696 1.00 92.88 503 TYR A C 1
ATOM 3897 O O . TYR A 1 503 ? -14.135 -1.829 29.954 1.00 92.88 503 TYR A O 1
ATOM 3905 N N . ARG A 1 504 ? -12.918 -0.000 30.436 1.00 92.06 504 ARG A N 1
ATOM 3906 C CA . ARG A 1 504 ? -13.181 0.712 29.179 1.00 92.06 504 ARG A CA 1
ATOM 3907 C C . ARG A 1 504 ? -11.894 1.289 28.617 1.00 92.06 504 ARG A C 1
ATOM 3909 O O . ARG A 1 504 ? -10.939 1.503 29.354 1.00 92.06 504 ARG A O 1
ATOM 3916 N N . PHE A 1 505 ? -11.884 1.578 27.326 1.00 94.44 505 PHE A N 1
ATOM 3917 C CA . PHE A 1 505 ? -10.782 2.288 26.695 1.00 94.44 505 PHE A CA 1
ATOM 3918 C C . PHE A 1 505 ? -11.133 3.757 26.507 1.00 94.44 505 PHE A C 1
ATOM 3920 O O . PHE A 1 505 ? -12.255 4.090 26.134 1.00 94.44 505 PHE A O 1
ATOM 3927 N N . THR A 1 506 ? -10.163 4.626 26.756 1.00 93.25 506 THR A N 1
ATOM 3928 C CA . THR A 1 506 ? -10.186 6.024 26.327 1.00 93.25 506 THR A CA 1
ATOM 3929 C C . THR A 1 506 ? -8.979 6.306 25.437 1.00 93.25 506 THR A C 1
ATOM 3931 O O . THR A 1 506 ? -8.062 5.490 25.341 1.00 93.25 506 THR A O 1
ATOM 3934 N N . VAL A 1 507 ? -8.986 7.448 24.760 1.00 94.62 507 VAL A N 1
ATOM 3935 C CA . VAL A 1 507 ? -7.912 7.887 23.876 1.00 94.62 507 VAL A CA 1
ATOM 3936 C C . VAL A 1 507 ? -7.301 9.158 24.439 1.00 94.62 507 VAL A C 1
ATOM 3938 O O . VAL A 1 507 ? -7.986 10.140 24.740 1.00 94.62 507 VAL A O 1
ATOM 3941 N N . ARG A 1 508 ? -5.979 9.148 24.551 1.00 92.50 508 ARG A N 1
ATOM 3942 C CA . ARG A 1 508 ? -5.177 10.290 24.970 1.00 92.50 508 ARG A CA 1
ATOM 3943 C C . ARG A 1 508 ? -4.360 10.797 23.793 1.00 92.50 508 ARG A C 1
ATOM 3945 O O . ARG A 1 508 ? -3.898 10.010 22.970 1.00 92.50 508 ARG A O 1
ATOM 3952 N N . VAL A 1 509 ? -4.207 12.114 23.727 1.00 90.31 509 VAL A N 1
ATOM 3953 C CA . VAL A 1 509 ? -3.389 12.816 22.731 1.00 90.31 509 VAL A CA 1
ATOM 3954 C C . VAL A 1 509 ? -2.191 13.414 23.456 1.00 90.31 509 VAL A C 1
ATOM 3956 O O . VAL A 1 509 ? -2.355 13.974 24.537 1.00 90.31 509 VAL A O 1
ATOM 3959 N N . GLY A 1 510 ? -1.007 13.272 22.869 1.00 88.94 510 GLY A N 1
ATOM 3960 C CA . GLY A 1 510 ? 0.269 13.667 23.461 1.00 88.94 510 GLY A CA 1
ATOM 3961 C C . GLY A 1 510 ? 1.208 12.484 23.689 1.00 88.94 510 GLY A C 1
ATOM 3962 O O . GLY A 1 510 ? 0.911 11.342 23.323 1.00 88.94 510 GLY A O 1
ATOM 3963 N N . THR A 1 511 ? 2.367 12.775 24.278 1.00 90.56 511 THR A N 1
ATOM 3964 C CA . THR A 1 511 ? 3.466 11.820 24.457 1.00 90.56 511 THR A CA 1
ATOM 3965 C C . THR A 1 511 ? 2.998 10.551 25.179 1.00 90.56 511 THR A C 1
ATOM 3967 O O . THR A 1 511 ? 2.555 10.636 26.329 1.00 90.56 511 THR A O 1
ATOM 3970 N N . PRO A 1 512 ? 3.106 9.363 24.552 1.00 92.75 512 PRO A N 1
ATOM 3971 C CA . PRO A 1 512 ? 2.675 8.126 25.180 1.00 92.75 512 PRO A CA 1
ATOM 3972 C C . PRO A 1 512 ? 3.561 7.772 26.381 1.00 92.75 512 PRO A C 1
ATOM 3974 O O . PRO A 1 512 ? 4.790 7.826 26.267 1.00 92.75 512 PRO A O 1
ATOM 3977 N N . PRO A 1 513 ? 2.975 7.355 27.515 1.00 93.25 513 PRO A N 1
ATOM 3978 C CA . PRO A 1 513 ? 3.739 6.860 28.652 1.00 93.25 513 PRO A CA 1
ATOM 3979 C C . PRO A 1 513 ? 4.408 5.518 28.323 1.00 93.25 513 PRO A C 1
ATOM 3981 O O . PRO A 1 513 ? 3.957 4.771 27.452 1.00 93.25 513 PRO A O 1
ATOM 3984 N N . GLU A 1 514 ? 5.463 5.164 29.061 1.00 91.50 514 GLU A N 1
ATOM 3985 C CA . GLU A 1 514 ? 6.270 3.970 28.763 1.00 91.50 514 GLU A CA 1
ATOM 3986 C C . GLU A 1 514 ? 5.450 2.667 28.789 1.00 91.50 514 GLU A C 1
ATOM 3988 O O . GLU A 1 514 ? 5.639 1.788 27.947 1.00 91.50 514 GLU A O 1
ATOM 3993 N N . TRP A 1 515 ? 4.463 2.561 29.687 1.00 92.31 515 TRP A N 1
ATOM 3994 C CA . TRP A 1 515 ? 3.594 1.382 29.769 1.00 92.31 515 TRP A CA 1
ATOM 3995 C C . TRP A 1 515 ? 2.756 1.167 28.497 1.00 92.31 515 TRP A C 1
ATOM 3997 O O . TRP A 1 515 ? 2.438 0.021 28.163 1.00 92.31 515 TRP A O 1
ATOM 4007 N N . ALA A 1 516 ? 2.432 2.232 27.751 1.00 94.19 516 ALA A N 1
ATOM 4008 C CA . ALA A 1 516 ? 1.625 2.137 26.537 1.00 94.19 516 ALA A CA 1
ATOM 4009 C C . ALA A 1 516 ? 2.372 1.397 25.418 1.00 94.19 516 ALA A C 1
ATOM 4011 O O . ALA A 1 516 ? 1.747 0.713 24.606 1.00 94.19 516 ALA A O 1
ATOM 4012 N N . LYS A 1 517 ? 3.711 1.450 25.400 1.00 92.56 517 LYS A N 1
ATOM 4013 C CA . LYS A 1 517 ? 4.531 0.721 24.418 1.00 92.56 517 LYS A CA 1
ATOM 4014 C C . LYS A 1 517 ? 4.380 -0.793 24.540 1.00 92.56 517 LYS A C 1
ATOM 4016 O O . LYS A 1 517 ? 4.387 -1.471 23.520 1.00 92.56 517 LYS A O 1
ATOM 4021 N N . GLN A 1 518 ? 4.221 -1.303 25.762 1.00 89.38 518 GLN A N 1
ATOM 4022 C CA . GLN A 1 518 ? 4.196 -2.742 26.060 1.00 89.38 518 GLN A CA 1
ATOM 4023 C C . GLN A 1 518 ? 2.793 -3.359 25.952 1.00 89.38 518 GLN A C 1
ATOM 4025 O O . GLN A 1 518 ? 2.643 -4.576 25.817 1.00 89.38 518 GLN A O 1
ATOM 4030 N N . GLY A 1 519 ? 1.745 -2.535 26.020 1.00 92.25 519 GLY A N 1
ATOM 4031 C CA . GLY A 1 519 ? 0.372 -3.019 25.990 1.00 92.25 519 GLY A CA 1
ATOM 4032 C C . GLY A 1 519 ? 0.053 -3.947 27.168 1.00 92.25 519 GLY A C 1
ATOM 4033 O O . GLY A 1 519 ? 0.249 -3.617 28.340 1.00 92.25 519 GLY A O 1
ATOM 4034 N N . THR A 1 520 ? -0.435 -5.139 26.841 1.00 93.38 520 THR A N 1
ATOM 4035 C CA . THR A 1 520 ? -0.656 -6.260 27.772 1.00 93.38 520 THR A CA 1
ATOM 4036 C C . THR A 1 520 ? 0.388 -7.361 27.602 1.00 93.38 520 THR A C 1
ATOM 4038 O O . THR A 1 520 ? 0.298 -8.389 28.263 1.00 93.38 520 THR A O 1
ATOM 4041 N N . LYS A 1 521 ? 1.376 -7.191 26.721 1.00 92.81 521 LYS A N 1
ATOM 4042 C CA . LYS A 1 521 ? 2.377 -8.218 26.431 1.00 92.81 521 LYS A CA 1
ATOM 4043 C C . LYS A 1 521 ? 3.416 -8.291 27.551 1.00 92.81 521 LYS A C 1
ATOM 4045 O O . LYS A 1 521 ? 3.908 -7.264 28.003 1.00 92.81 521 LYS A O 1
ATOM 4050 N N . LEU A 1 522 ? 3.767 -9.507 27.971 1.00 88.94 522 LEU A N 1
ATOM 4051 C CA . LEU A 1 522 ? 4.766 -9.745 29.023 1.00 88.94 522 LEU A CA 1
ATOM 4052 C C . LEU A 1 522 ? 6.139 -10.148 28.476 1.00 88.94 522 LEU A C 1
ATOM 4054 O O . LEU A 1 522 ? 7.158 -9.798 29.059 1.00 88.94 522 LEU A O 1
ATOM 4058 N N . ALA A 1 523 ? 6.184 -10.907 27.379 1.00 84.44 523 ALA A N 1
ATOM 4059 C CA . ALA A 1 523 ? 7.429 -11.460 26.846 1.00 84.44 523 ALA A CA 1
ATOM 4060 C C . ALA A 1 523 ? 7.314 -11.815 25.354 1.00 84.44 523 ALA A C 1
ATOM 4062 O O . ALA A 1 523 ? 6.280 -11.598 24.714 1.00 84.44 523 ALA A O 1
ATOM 4063 N N . ARG A 1 524 ? 8.385 -12.389 24.783 1.00 78.75 524 ARG A N 1
ATOM 4064 C CA . ARG A 1 524 ? 8.360 -12.994 23.441 1.00 78.75 524 ARG A CA 1
ATOM 4065 C C . ARG A 1 524 ? 7.302 -14.109 23.382 1.00 78.75 524 ARG A C 1
ATOM 4067 O O . ARG A 1 524 ? 7.033 -14.789 24.371 1.00 78.75 524 ARG A O 1
ATOM 4074 N N . GLY A 1 525 ? 6.710 -14.300 22.204 1.00 77.62 525 GLY A N 1
ATOM 4075 C CA . GLY A 1 525 ? 5.591 -15.225 22.007 1.00 77.62 525 GLY A CA 1
ATOM 4076 C C . GLY A 1 525 ? 4.245 -14.640 22.446 1.00 77.62 525 GLY A C 1
ATOM 4077 O O . GLY A 1 525 ? 4.123 -13.437 22.681 1.00 77.62 525 GLY A O 1
ATOM 4078 N N . ALA A 1 526 ? 3.224 -15.494 22.517 1.00 79.00 526 ALA A N 1
ATOM 4079 C CA . ALA A 1 526 ? 1.863 -15.123 22.900 1.00 79.00 526 ALA A CA 1
ATOM 4080 C C . ALA A 1 526 ? 1.696 -15.130 24.430 1.00 79.00 526 ALA A C 1
ATOM 4082 O O . ALA A 1 526 ? 0.938 -15.925 24.963 1.00 79.00 526 ALA A O 1
ATOM 4083 N N . ASN A 1 527 ? 2.444 -14.287 25.143 1.00 90.69 527 ASN A N 1
ATOM 4084 C CA . ASN A 1 527 ? 2.375 -14.189 26.604 1.00 90.69 527 ASN A CA 1
ATOM 4085 C C . ASN A 1 527 ? 1.897 -12.795 27.008 1.00 90.69 527 ASN A C 1
ATOM 4087 O O . ASN A 1 527 ? 2.546 -11.796 26.678 1.00 90.69 527 ASN A O 1
ATOM 4091 N N . PHE A 1 528 ? 0.777 -12.737 27.722 1.00 95.50 528 PHE A N 1
ATOM 4092 C CA . PHE A 1 528 ? 0.087 -11.492 28.059 1.00 95.50 528 PHE A CA 1
ATOM 4093 C C . PHE A 1 528 ? -0.254 -11.424 29.549 1.00 95.50 528 PHE A C 1
ATOM 4095 O O . PHE A 1 528 ? -0.123 -12.414 30.259 1.00 95.50 528 PHE A O 1
ATOM 4102 N N . ARG A 1 529 ? -0.685 -10.261 30.034 1.00 94.44 529 ARG A N 1
ATOM 4103 C CA . ARG A 1 529 ? -1.211 -10.055 31.388 1.00 94.44 529 ARG A CA 1
ATOM 4104 C C . ARG A 1 529 ? -2.688 -9.708 31.330 1.00 94.44 529 ARG A C 1
ATOM 4106 O O . ARG A 1 529 ? -3.105 -8.908 30.492 1.00 94.44 529 ARG A O 1
ATOM 4113 N N . CYS A 1 530 ? -3.460 -10.256 32.258 1.00 94.31 530 CYS A N 1
ATOM 4114 C CA . CYS A 1 530 ? -4.818 -9.793 32.493 1.00 94.31 530 CYS A CA 1
ATOM 4115 C C . CYS A 1 530 ? -4.798 -8.354 33.021 1.00 94.31 530 CYS A C 1
ATOM 4117 O O . CYS A 1 530 ? -4.120 -8.073 34.007 1.00 94.31 530 CYS A O 1
ATOM 4119 N N . LEU A 1 531 ? -5.543 -7.449 32.374 1.00 91.88 531 LEU A N 1
ATOM 4120 C CA . LEU A 1 531 ? -5.637 -6.042 32.786 1.00 91.88 531 LEU A CA 1
ATOM 4121 C C . LEU A 1 531 ? -6.246 -5.866 34.183 1.00 91.88 531 LEU A C 1
ATOM 4123 O O . LEU A 1 531 ? -5.936 -4.884 34.845 1.00 91.88 531 LEU A O 1
ATOM 4127 N N . LEU A 1 532 ? -7.097 -6.800 34.619 1.00 92.12 532 LEU A N 1
ATOM 4128 C CA . LEU A 1 532 ? -7.803 -6.708 35.898 1.00 92.12 532 LEU A CA 1
ATOM 4129 C C . LEU A 1 532 ? -7.073 -7.471 36.999 1.00 92.12 532 LEU A C 1
ATOM 4131 O O . LEU A 1 532 ? -6.760 -6.915 38.043 1.00 92.12 532 LEU A O 1
ATOM 4135 N N . SER A 1 533 ? -6.780 -8.753 36.767 1.00 90.62 533 SER A N 1
ATOM 4136 C CA . SER A 1 533 ? -6.187 -9.609 37.799 1.00 90.62 533 SER A CA 1
ATOM 4137 C C . SER A 1 533 ? -4.663 -9.529 37.869 1.00 90.62 533 SER A C 1
ATOM 4139 O O . SER A 1 533 ? -4.069 -10.086 38.788 1.00 90.62 533 SER A O 1
ATOM 4141 N N . GLY A 1 534 ? -4.010 -8.938 36.863 1.00 91.06 534 GLY A N 1
ATOM 4142 C CA . GLY A 1 534 ? -2.555 -8.974 36.704 1.00 91.06 534 GLY A CA 1
ATOM 4143 C C . GLY A 1 534 ? -1.991 -10.361 36.368 1.00 91.06 534 GLY A C 1
ATOM 4144 O O . GLY A 1 534 ? -0.792 -10.480 36.120 1.00 91.06 534 GLY A O 1
ATOM 4145 N N . MET A 1 535 ? -2.823 -11.412 36.328 1.00 92.88 535 MET A N 1
ATOM 4146 C CA . MET A 1 535 ? -2.347 -12.775 36.111 1.00 92.88 535 MET A CA 1
ATOM 4147 C C . MET A 1 535 ? -1.757 -12.955 34.707 1.00 92.88 535 MET A C 1
ATOM 4149 O O . MET A 1 535 ? -2.354 -12.491 33.727 1.00 92.88 535 MET A O 1
ATOM 4153 N N . PRO A 1 536 ? -0.627 -13.675 34.584 1.00 94.44 536 PRO A N 1
ATOM 4154 C CA . PRO A 1 536 ? -0.096 -14.079 33.292 1.00 94.44 536 PRO A CA 1
ATOM 4155 C C . PRO A 1 536 ? -1.073 -14.982 32.531 1.00 94.44 536 PRO A C 1
ATOM 4157 O O . PRO A 1 536 ? -1.652 -15.916 33.084 1.00 94.44 536 PRO A O 1
ATOM 4160 N N . ILE A 1 537 ? -1.203 -14.722 31.235 1.00 95.50 537 ILE A N 1
ATOM 4161 C CA . ILE A 1 537 ? -1.958 -15.501 30.260 1.00 95.50 537 ILE A CA 1
ATOM 4162 C C . ILE A 1 537 ? -0.938 -16.113 29.303 1.00 95.50 537 ILE A C 1
ATOM 4164 O O . ILE A 1 537 ? -0.292 -15.402 28.525 1.00 95.50 537 ILE A O 1
ATOM 4168 N N . SER A 1 538 ? -0.756 -17.429 29.399 1.00 94.94 538 SER A N 1
ATOM 4169 C CA . SER A 1 538 ? 0.226 -18.158 28.599 1.00 94.94 538 SER A CA 1
ATOM 4170 C C . SER A 1 538 ? -0.264 -18.396 27.170 1.00 94.94 538 SER A C 1
ATOM 4172 O O . SER A 1 538 ? -1.465 -18.483 26.901 1.00 94.94 538 SER A O 1
ATOM 4174 N N . GLY A 1 539 ? 0.679 -18.589 26.246 1.00 93.50 539 GLY A N 1
ATOM 4175 C CA . GLY A 1 539 ? 0.346 -18.881 24.850 1.00 93.50 539 GLY A CA 1
ATOM 4176 C C . GLY A 1 539 ? -0.465 -20.163 24.666 1.00 93.50 539 GLY A C 1
ATOM 4177 O O . GLY A 1 539 ? -1.289 -20.236 23.760 1.00 93.50 539 GLY A O 1
ATOM 4178 N N . ASP A 1 540 ? -0.275 -21.164 25.526 1.00 94.44 540 ASP A N 1
ATOM 4179 C CA . ASP A 1 540 ? -1.028 -22.418 25.445 1.00 94.44 540 ASP A CA 1
ATOM 4180 C C . ASP A 1 540 ? -2.466 -22.263 25.937 1.00 94.44 540 ASP A C 1
ATOM 4182 O O . ASP A 1 540 ? -3.372 -22.832 25.327 1.00 94.44 540 ASP A O 1
ATOM 4186 N N . TYR A 1 541 ? -2.697 -21.420 26.948 1.00 95.19 541 TYR A N 1
ATOM 4187 C CA . TYR A 1 541 ? -4.048 -21.043 27.355 1.00 95.19 541 TYR A CA 1
ATOM 4188 C C . TYR A 1 541 ? -4.776 -20.303 26.224 1.00 95.19 541 TYR A C 1
ATOM 4190 O O . TYR A 1 541 ? -5.893 -20.666 25.871 1.00 95.19 541 TYR A O 1
ATOM 4198 N N . ILE A 1 542 ? -4.116 -19.343 25.563 1.00 94.88 542 ILE A N 1
ATOM 4199 C CA . ILE A 1 542 ? -4.704 -18.597 24.433 1.00 94.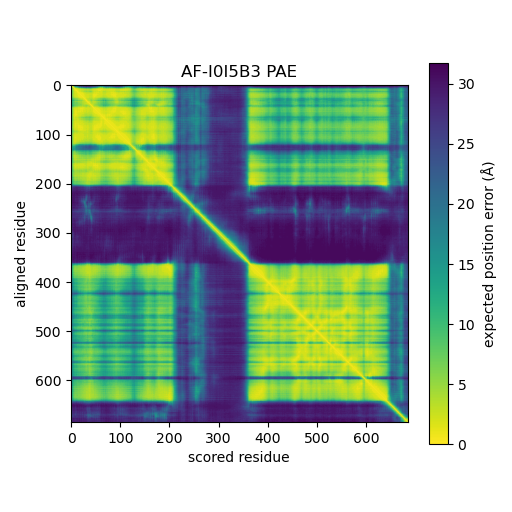88 542 ILE A CA 1
ATOM 4200 C C . ILE A 1 542 ? -5.063 -19.529 23.270 1.00 94.88 542 ILE A C 1
ATOM 4202 O O . ILE A 1 542 ? -6.138 -19.408 22.682 1.00 94.88 542 ILE A O 1
ATOM 4206 N N . LYS A 1 543 ? -4.187 -20.485 22.938 1.00 94.25 543 LYS A N 1
ATOM 4207 C CA . LYS A 1 543 ? -4.476 -21.512 21.923 1.00 94.25 543 LYS A CA 1
ATOM 4208 C C . LYS A 1 543 ? -5.662 -22.388 22.334 1.00 94.25 543 LYS A C 1
ATOM 4210 O O . LYS A 1 543 ? -6.482 -22.722 21.483 1.00 94.25 543 LYS A O 1
ATOM 4215 N N . ALA A 1 544 ? -5.762 -22.767 23.610 1.00 95.44 544 ALA A N 1
ATOM 4216 C CA . ALA A 1 544 ? -6.878 -23.558 24.123 1.00 95.44 544 ALA A CA 1
ATOM 4217 C C . ALA A 1 544 ? -8.211 -22.793 24.039 1.00 95.44 544 ALA A C 1
ATOM 4219 O O . ALA A 1 544 ? -9.183 -23.343 23.524 1.00 95.44 544 ALA A O 1
ATOM 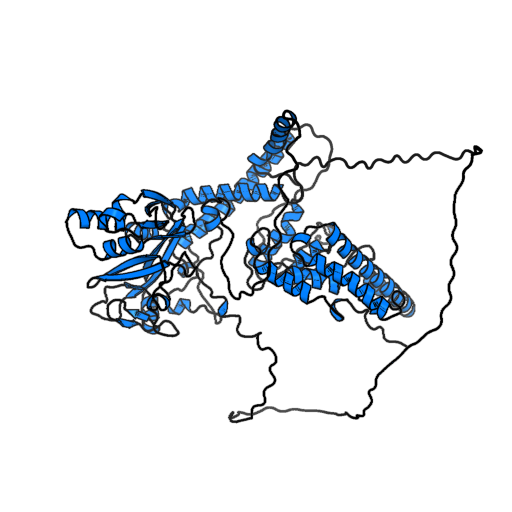4220 N N . GLU A 1 545 ? -8.236 -21.520 24.447 1.00 95.50 545 GLU A N 1
ATOM 4221 C CA . GLU A 1 545 ? -9.406 -20.639 24.312 1.00 95.50 545 GLU A CA 1
ATOM 4222 C C . GLU A 1 545 ? -9.817 -20.467 22.842 1.00 95.50 545 GLU A C 1
ATOM 4224 O O . GLU A 1 545 ? -10.991 -20.619 22.504 1.00 95.50 545 GLU A O 1
ATOM 4229 N N . GLY A 1 546 ? -8.847 -20.242 21.946 1.00 93.62 546 GLY A N 1
ATOM 4230 C CA . GLY A 1 546 ? -9.090 -20.151 20.503 1.00 93.62 546 GLY A CA 1
ATOM 4231 C C . GLY A 1 546 ? -9.680 -21.435 19.914 1.00 93.62 546 GLY A C 1
ATOM 4232 O O . GLY A 1 546 ? -10.718 -21.400 19.256 1.00 93.62 546 GLY A O 1
ATOM 4233 N N . LYS A 1 547 ? -9.085 -22.597 20.217 1.00 93.75 547 LYS A N 1
ATOM 4234 C CA . LYS A 1 547 ? -9.612 -23.910 19.791 1.00 93.75 547 LYS A CA 1
ATOM 4235 C C . LYS A 1 547 ? -11.009 -24.198 20.334 1.00 93.75 547 LYS A C 1
ATOM 4237 O O . LYS A 1 547 ? -11.768 -24.909 19.681 1.00 93.75 547 LYS A O 1
ATOM 4242 N N . ALA A 1 548 ? -11.332 -23.666 21.508 1.00 95.19 548 ALA A N 1
ATOM 4243 C CA . ALA A 1 548 ? -12.645 -23.794 22.118 1.00 95.19 548 ALA A CA 1
ATOM 4244 C C . ALA A 1 548 ? -13.666 -22.755 21.617 1.00 95.19 548 ALA A C 1
ATOM 4246 O O . ALA A 1 548 ? -14.793 -22.739 22.106 1.00 95.19 548 ALA A O 1
ATOM 4247 N N . GLY A 1 549 ? -13.292 -21.888 20.667 1.00 92.38 549 GLY A N 1
ATOM 4248 C CA . GLY A 1 549 ? -14.179 -20.868 20.102 1.00 92.38 549 GLY A CA 1
ATOM 4249 C C . GLY A 1 549 ? -14.456 -19.684 21.032 1.00 92.38 549 GLY A C 1
ATOM 4250 O O . GLY A 1 549 ? -15.390 -18.930 20.783 1.00 92.38 549 GLY A O 1
ATOM 4251 N N . ARG A 1 550 ?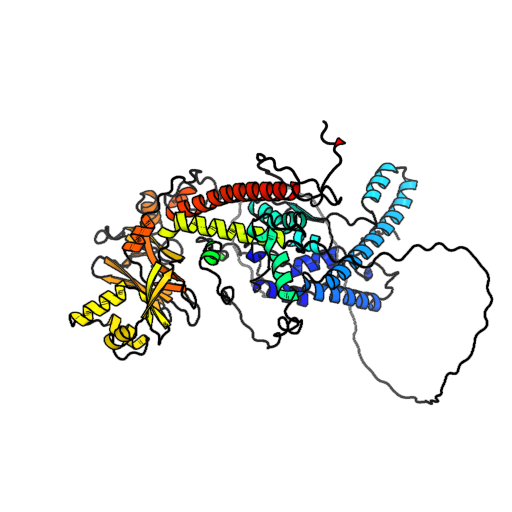 -13.658 -19.505 22.093 1.00 93.69 550 ARG A N 1
ATOM 4252 C CA . ARG A 1 550 ? -13.812 -18.431 23.094 1.00 93.69 550 ARG A CA 1
ATOM 4253 C C . ARG A 1 550 ? -12.911 -17.220 22.843 1.00 93.69 550 ARG A C 1
ATOM 4255 O O . ARG A 1 550 ? -12.735 -16.378 23.715 1.00 93.69 550 ARG A O 1
ATOM 4262 N N . MET A 1 551 ? -12.317 -17.122 21.656 1.00 92.62 551 MET A N 1
ATOM 4263 C CA . MET A 1 551 ? -11.544 -15.945 21.275 1.00 92.62 551 MET A CA 1
ATOM 4264 C C . MET A 1 551 ? -12.470 -14.865 20.711 1.00 92.62 551 MET A C 1
ATOM 4266 O O . MET A 1 551 ? -13.088 -15.057 19.664 1.00 92.62 551 MET A O 1
ATOM 4270 N N . GLY A 1 552 ? -12.540 -13.725 21.392 1.00 92.12 552 GLY A N 1
ATOM 4271 C CA . GLY A 1 552 ? -13.387 -12.598 21.015 1.00 92.12 552 GLY A CA 1
ATOM 4272 C C . GLY A 1 552 ? -12.621 -11.448 20.362 1.00 92.12 552 GLY A C 1
ATOM 4273 O O . GLY A 1 552 ? -11.479 -11.585 19.900 1.00 92.12 552 GLY A O 1
ATOM 4274 N N . ALA A 1 553 ? -13.276 -10.288 20.316 1.00 92.38 553 ALA A N 1
ATOM 4275 C CA . ALA A 1 553 ? -12.675 -9.031 19.898 1.00 92.38 553 ALA A CA 1
ATOM 4276 C C . ALA A 1 553 ? -13.285 -7.841 20.653 1.00 92.38 553 ALA A C 1
ATOM 4278 O O . ALA A 1 553 ? -14.504 -7.766 20.837 1.00 92.38 553 ALA A O 1
ATOM 4279 N N . ARG A 1 554 ? -12.434 -6.879 21.022 1.00 93.62 554 ARG A N 1
ATOM 4280 C CA . ARG A 1 554 ? -12.808 -5.626 21.693 1.00 93.62 554 ARG A CA 1
ATOM 4281 C C . ARG A 1 554 ? -12.282 -4.426 20.916 1.00 93.62 554 ARG A C 1
ATOM 4283 O O . ARG A 1 554 ? -11.132 -4.460 20.466 1.00 93.62 554 ARG A O 1
ATOM 4290 N N . MET A 1 555 ? -13.098 -3.385 20.749 1.00 95.31 555 MET A N 1
ATOM 4291 C CA . MET A 1 555 ? -12.663 -2.175 20.054 1.00 95.31 555 MET A CA 1
ATOM 4292 C C . MET A 1 555 ? -11.748 -1.362 20.976 1.00 95.31 555 MET A C 1
ATOM 4294 O O . MET A 1 555 ? -12.064 -1.147 22.141 1.00 95.31 555 MET A O 1
ATOM 4298 N N . LEU A 1 556 ? -10.597 -0.941 20.458 1.00 96.31 556 LEU A N 1
ATOM 4299 C CA . LEU A 1 556 ? -9.607 -0.117 21.151 1.00 96.31 556 LEU A CA 1
ATOM 4300 C C . LEU A 1 556 ? -9.847 1.374 20.915 1.00 96.31 556 LEU A C 1
ATOM 4302 O O . LEU A 1 556 ? -9.739 2.165 21.845 1.00 96.31 556 LEU A O 1
ATOM 4306 N N . ALA A 1 557 ? -10.138 1.746 19.668 1.00 96.62 557 ALA A N 1
ATOM 4307 C CA . ALA A 1 557 ? -10.367 3.126 19.258 1.00 96.62 557 ALA A CA 1
ATOM 4308 C C . ALA A 1 557 ? -11.122 3.189 17.925 1.00 96.62 557 ALA A C 1
ATOM 4310 O O . ALA A 1 557 ? -10.987 2.308 17.066 1.00 96.62 557 ALA A O 1
ATOM 4311 N N . ILE A 1 558 ? -11.861 4.277 17.744 1.00 95.94 558 ILE A N 1
ATOM 4312 C CA . ILE A 1 558 ? -12.438 4.700 16.471 1.00 95.94 558 ILE A CA 1
ATOM 4313 C C . ILE A 1 558 ? -11.433 5.630 15.794 1.00 95.94 558 ILE A C 1
ATOM 4315 O O . ILE A 1 558 ? -10.845 6.497 16.441 1.00 95.94 558 ILE A O 1
ATOM 4319 N N . VAL A 1 559 ? -11.240 5.458 14.490 1.00 95.81 559 VAL A N 1
ATOM 4320 C CA . VAL A 1 559 ? -10.454 6.370 13.662 1.00 95.81 559 VAL A CA 1
ATOM 4321 C C . VAL A 1 559 ? -11.409 7.072 12.713 1.00 95.81 559 VAL A C 1
ATOM 4323 O O . VAL A 1 559 ? -12.046 6.427 11.878 1.00 95.81 559 VAL A O 1
ATOM 4326 N N . ALA A 1 560 ? -11.497 8.386 12.844 1.00 95.25 560 ALA A N 1
ATOM 4327 C CA . ALA A 1 560 ? -12.263 9.247 11.965 1.00 95.25 560 ALA A CA 1
ATOM 4328 C C . ALA A 1 560 ? -11.334 10.125 11.127 1.00 95.25 560 ALA A C 1
ATOM 4330 O O . ALA A 1 560 ? -10.182 10.388 11.491 1.00 95.25 560 ALA A O 1
ATOM 4331 N N . GLU A 1 561 ? -11.831 10.565 9.985 1.00 93.50 561 GLU A N 1
ATOM 4332 C CA . GLU A 1 561 ? -11.139 11.527 9.147 1.00 93.50 561 GLU A CA 1
ATOM 4333 C C . GLU A 1 561 ? -11.435 12.945 9.613 1.00 93.50 561 GLU A C 1
ATOM 4335 O O . GLU A 1 561 ? -12.589 13.368 9.657 1.00 93.50 561 GLU A O 1
ATOM 4340 N N . GLY A 1 562 ? -10.379 13.668 9.982 1.00 89.69 562 GLY A N 1
ATOM 4341 C CA . GLY A 1 562 ? -10.442 15.083 10.303 1.00 89.69 562 GLY A CA 1
ATOM 4342 C C . GLY A 1 562 ? -9.740 15.944 9.247 1.00 89.69 562 GLY A C 1
ATOM 4343 O O . GLY A 1 562 ? -8.908 15.449 8.485 1.00 89.69 562 GLY A O 1
ATOM 4344 N N . PRO A 1 563 ? -9.967 17.270 9.263 1.00 85.31 563 PRO A N 1
ATOM 4345 C CA . PRO A 1 563 ? -9.413 18.200 8.270 1.00 85.31 563 PRO A CA 1
ATOM 4346 C C . PRO A 1 563 ? -7.878 18.239 8.203 1.00 85.31 563 PRO A C 1
ATOM 4348 O O . PRO A 1 563 ? -7.306 18.668 7.209 1.00 85.31 563 PRO A O 1
ATOM 4351 N N . ARG A 1 564 ? -7.194 17.837 9.285 1.00 82.19 564 ARG A N 1
ATOM 4352 C CA . ARG A 1 564 ? -5.723 17.850 9.411 1.00 82.19 564 ARG A CA 1
ATOM 4353 C C . ARG A 1 564 ? -5.132 16.447 9.593 1.00 82.19 564 ARG A C 1
ATOM 4355 O O . ARG A 1 564 ? -4.016 16.304 10.094 1.00 82.19 564 ARG A O 1
ATOM 4362 N N . GLY A 1 565 ? -5.886 15.413 9.218 1.00 86.00 565 GLY A N 1
ATOM 4363 C CA . GLY A 1 565 ? -5.484 14.012 9.316 1.00 86.00 565 GLY A CA 1
ATOM 4364 C C . GLY A 1 565 ? -6.392 13.183 10.220 1.00 86.00 565 GLY A C 1
ATOM 4365 O O . GLY A 1 565 ? -7.537 13.534 10.491 1.00 86.00 565 GLY A O 1
ATOM 4366 N N . ARG A 1 566 ? -5.875 12.039 10.676 1.00 92.81 566 ARG A N 1
ATOM 4367 C CA . ARG A 1 566 ? -6.649 11.066 11.455 1.00 92.81 566 ARG A CA 1
ATOM 4368 C C . ARG A 1 566 ? -6.973 11.595 12.848 1.00 92.81 566 ARG A C 1
ATOM 4370 O O . ARG A 1 566 ? -6.090 12.076 13.556 1.00 92.81 566 ARG A O 1
ATOM 4377 N N . VAL A 1 567 ? -8.223 11.414 13.244 1.00 94.31 567 VAL A N 1
ATOM 4378 C CA . VAL A 1 567 ? -8.739 11.695 14.579 1.00 94.31 567 VAL A CA 1
ATOM 4379 C C . VAL A 1 567 ? -9.014 10.367 15.273 1.00 94.31 567 VAL A C 1
ATOM 4381 O O . VAL A 1 567 ? -9.713 9.514 14.731 1.00 94.31 567 VAL A O 1
ATOM 4384 N N . TYR A 1 568 ? -8.453 10.180 16.465 1.00 95.62 568 TYR A N 1
ATOM 4385 C CA . TYR A 1 568 ? -8.657 8.979 17.271 1.00 95.62 568 TYR A CA 1
ATOM 4386 C C . TYR A 1 568 ? -9.642 9.277 18.396 1.00 95.62 568 TYR A C 1
ATOM 4388 O O . TYR A 1 568 ? -9.441 10.230 19.148 1.00 95.62 568 TYR A O 1
ATOM 4396 N N . LEU A 1 569 ? -10.683 8.458 18.522 1.00 95.50 569 LEU A N 1
ATOM 4397 C CA . LEU A 1 569 ? -11.744 8.634 19.511 1.00 95.50 569 LEU A CA 1
ATOM 4398 C C . LEU A 1 569 ? -11.968 7.343 20.310 1.00 95.50 569 LEU A C 1
ATOM 4400 O O . LEU A 1 569 ? -11.727 6.249 19.787 1.00 95.50 569 LEU A O 1
ATOM 4404 N N . PRO A 1 570 ? -12.425 7.443 21.568 1.00 94.94 570 PRO A N 1
ATOM 4405 C CA . PRO A 1 570 ? -12.769 6.277 22.377 1.00 94.94 570 PRO A CA 1
ATOM 4406 C C . PRO A 1 570 ? -13.880 5.431 21.750 1.00 94.94 570 PRO A C 1
ATOM 4408 O O . PRO A 1 570 ? -14.783 5.986 21.130 1.00 94.94 570 PRO A O 1
ATOM 4411 N N . PRO A 1 571 ? -13.846 4.100 21.916 1.00 93.44 571 PRO A N 1
ATOM 4412 C CA . PRO A 1 571 ? -14.883 3.216 21.401 1.00 93.44 571 PRO A CA 1
ATOM 4413 C C . PRO A 1 571 ? -16.216 3.415 22.136 1.00 93.44 571 PRO A C 1
ATOM 4415 O O . PRO A 1 571 ? -16.242 3.594 23.354 1.00 93.44 571 PRO A O 1
ATOM 4418 N N . THR A 1 572 ? -17.324 3.293 21.403 1.00 91.19 572 THR A N 1
ATOM 4419 C CA . THR A 1 572 ? -18.690 3.318 21.949 1.00 91.19 572 THR A CA 1
ATOM 4420 C C . THR A 1 572 ? -19.395 1.984 21.694 1.00 91.19 572 THR A C 1
ATOM 4422 O O . THR A 1 572 ? -19.083 1.266 20.738 1.00 91.19 572 THR A O 1
ATOM 4425 N N . ALA A 1 573 ? -20.364 1.636 22.547 1.00 90.62 573 ALA A N 1
ATOM 4426 C CA . ALA A 1 573 ? -21.132 0.396 22.399 1.00 90.62 573 ALA A CA 1
ATOM 4427 C C . ALA A 1 573 ? -21.936 0.368 21.088 1.00 90.62 573 ALA A C 1
ATOM 4429 O O . ALA A 1 573 ? -22.047 -0.676 20.448 1.00 90.62 573 ALA A O 1
ATOM 4430 N N . GLU A 1 574 ? -22.445 1.524 20.659 1.00 91.62 574 GLU A N 1
ATOM 4431 C CA . GLU A 1 574 ? -23.137 1.679 19.380 1.00 91.62 574 GLU A CA 1
ATOM 4432 C C . GLU A 1 574 ? -22.227 1.306 18.204 1.00 91.62 574 GLU A C 1
ATOM 4434 O O . GLU A 1 574 ? -22.632 0.560 17.317 1.00 91.62 574 GLU A O 1
ATOM 4439 N N . HIS A 1 575 ? -20.970 1.753 18.204 1.00 91.25 575 HIS A N 1
ATOM 4440 C CA . HIS A 1 575 ? -20.054 1.456 17.102 1.00 91.25 575 HIS A CA 1
ATOM 4441 C C . HIS A 1 575 ? -19.584 0.004 17.110 1.00 91.25 575 HIS A C 1
ATOM 4443 O O . HIS A 1 575 ? -19.401 -0.585 16.045 1.00 91.25 575 HIS A O 1
ATOM 4449 N N . GLU A 1 576 ? -19.440 -0.611 18.287 1.00 91.69 576 GLU A N 1
ATOM 4450 C CA . GLU A 1 576 ? -19.255 -2.062 18.372 1.00 91.69 576 GLU A CA 1
ATOM 4451 C C . GLU A 1 576 ? -20.470 -2.824 17.818 1.00 91.69 576 GLU A C 1
ATOM 4453 O O . GLU A 1 576 ? -20.294 -3.846 17.152 1.00 91.69 576 GLU A O 1
ATOM 4458 N N . ALA A 1 577 ? -21.693 -2.332 18.038 1.00 93.81 577 ALA A N 1
ATOM 4459 C CA . ALA A 1 577 ? -22.906 -2.935 17.488 1.00 93.81 577 ALA A CA 1
ATOM 4460 C C . ALA A 1 577 ? -22.981 -2.785 15.960 1.00 93.81 577 ALA A C 1
ATOM 4462 O O . ALA A 1 577 ? -23.195 -3.779 15.263 1.00 93.81 577 ALA A O 1
ATOM 4463 N N . ILE A 1 578 ? -22.708 -1.588 15.426 1.00 93.25 578 ILE A N 1
ATOM 4464 C CA . ILE A 1 578 ? -22.599 -1.343 13.977 1.00 93.25 578 ILE A CA 1
ATOM 4465 C C . ILE A 1 578 ? -21.555 -2.284 13.370 1.00 93.25 578 ILE A C 1
ATOM 4467 O O . ILE A 1 578 ? -21.812 -2.929 12.354 1.00 93.25 578 ILE A O 1
ATOM 4471 N N . ALA A 1 579 ? -20.412 -2.457 14.035 1.00 88.19 579 ALA A N 1
ATOM 4472 C CA . ALA A 1 579 ? -19.369 -3.366 13.585 1.00 88.19 579 ALA A CA 1
ATOM 4473 C C . ALA A 1 579 ? -19.791 -4.819 13.458 1.00 88.19 579 ALA A C 1
ATOM 4475 O O . ALA A 1 579 ? -19.389 -5.509 12.517 1.00 88.19 579 ALA A O 1
ATOM 4476 N N . ARG A 1 580 ? -20.581 -5.276 14.427 1.00 90.88 580 ARG A N 1
ATOM 4477 C CA . ARG A 1 580 ? -21.072 -6.650 14.513 1.00 90.88 580 ARG A CA 1
ATOM 4478 C C . ARG A 1 580 ? -22.309 -6.888 13.646 1.00 90.88 580 ARG A C 1
ATOM 4480 O O . ARG A 1 580 ? -22.652 -8.043 13.425 1.00 90.88 580 ARG A O 1
ATOM 4487 N N . SER A 1 581 ? -22.945 -5.832 13.134 1.00 94.69 581 SER A N 1
ATOM 4488 C CA . SER A 1 581 ? -24.116 -5.941 12.255 1.00 94.69 581 SER A CA 1
ATOM 4489 C C . SER A 1 581 ? -23.797 -6.531 10.875 1.00 94.69 581 SER A C 1
ATOM 4491 O O . SER A 1 581 ? -24.699 -7.023 10.201 1.00 94.69 581 SER A O 1
ATOM 4493 N N . ALA A 1 582 ? -22.523 -6.526 10.466 1.00 93.94 582 ALA A N 1
ATOM 4494 C CA . ALA A 1 582 ? -22.089 -7.072 9.187 1.00 93.94 582 ALA A CA 1
ATOM 4495 C C . ALA A 1 582 ? -22.298 -8.595 9.117 1.00 93.94 582 ALA A C 1
ATOM 4497 O O . ALA A 1 582 ? -21.697 -9.351 9.885 1.00 93.94 582 ALA A O 1
ATOM 4498 N N . GLN A 1 583 ? -23.097 -9.043 8.148 1.00 93.62 583 GLN A N 1
ATOM 4499 C CA . GLN A 1 583 ? -23.410 -10.455 7.926 1.00 93.62 583 GLN A CA 1
ATOM 4500 C C . GLN A 1 583 ? -22.918 -10.900 6.541 1.00 93.62 583 GLN A C 1
ATOM 4502 O O . GLN A 1 583 ? -23.548 -10.567 5.538 1.00 93.62 583 GLN A O 1
ATOM 4507 N N . PRO A 1 584 ? -21.789 -11.625 6.451 1.00 94.38 584 PRO A N 1
ATOM 4508 C CA . PRO A 1 584 ? -21.315 -12.151 5.179 1.00 94.38 584 PRO A CA 1
ATOM 4509 C C . PRO A 1 584 ? -22.233 -13.274 4.689 1.00 94.38 584 PRO A C 1
ATOM 4511 O O . PRO A 1 584 ? -22.556 -14.195 5.437 1.00 94.38 584 PRO A O 1
ATOM 4514 N N . THR A 1 585 ? -22.610 -13.219 3.415 1.00 92.88 585 THR A N 1
ATOM 4515 C CA . THR A 1 585 ? -23.369 -14.280 2.729 1.00 92.88 585 THR A CA 1
ATOM 4516 C C . THR A 1 585 ? -22.466 -15.403 2.222 1.00 92.88 585 THR A C 1
ATOM 4518 O O . THR A 1 585 ? -22.922 -16.525 2.013 1.00 92.88 585 THR A O 1
ATOM 4521 N N . TRP A 1 586 ? -21.177 -15.111 2.048 1.00 93.94 586 TRP A N 1
ATOM 4522 C CA . TRP A 1 586 ? -20.166 -16.036 1.559 1.00 93.94 586 TRP A CA 1
ATOM 4523 C C . TRP A 1 586 ? -18.850 -15.860 2.325 1.00 93.94 586 TRP A C 1
ATOM 4525 O O . TRP A 1 586 ? -18.500 -14.755 2.746 1.00 93.94 586 TRP A O 1
ATOM 4535 N N . LYS A 1 587 ? -18.104 -16.956 2.494 1.00 93.31 587 LYS A N 1
ATOM 4536 C CA . LYS A 1 587 ? -16.717 -16.946 2.975 1.00 93.31 587 LYS A CA 1
ATOM 4537 C C . LYS A 1 587 ? -15.926 -18.092 2.333 1.00 93.31 587 LYS A C 1
ATOM 4539 O O . LYS A 1 587 ? -16.523 -19.136 2.073 1.00 93.31 587 LYS A O 1
ATOM 4544 N N . PRO A 1 588 ? -14.604 -17.952 2.133 1.00 91.50 588 PRO A N 1
ATOM 4545 C CA . PRO A 1 588 ? -13.791 -19.043 1.616 1.00 91.50 588 PRO A CA 1
ATOM 4546 C C . PRO A 1 588 ? -13.681 -20.164 2.655 1.00 91.50 588 PRO A C 1
ATOM 4548 O O . PRO A 1 588 ? -13.255 -19.943 3.790 1.00 91.50 588 PRO A O 1
ATOM 4551 N N . ASP A 1 589 ? -14.047 -21.375 2.258 1.00 92.88 589 ASP A N 1
ATOM 4552 C CA . ASP A 1 589 ? -14.058 -22.583 3.089 1.00 92.88 589 ASP A CA 1
ATOM 4553 C C . ASP A 1 589 ? -12.821 -23.471 2.880 1.00 92.88 589 ASP A C 1
ATOM 4555 O O . ASP A 1 589 ? -12.664 -24.490 3.556 1.00 92.88 589 ASP A O 1
ATOM 4559 N N . LEU A 1 590 ? -11.906 -23.053 1.996 1.00 90.00 590 LEU A N 1
ATOM 4560 C CA . LEU A 1 590 ? -10.653 -23.749 1.731 1.00 90.00 590 LEU A CA 1
ATOM 4561 C C . LEU A 1 590 ? -9.868 -23.956 3.044 1.00 90.00 590 LEU A C 1
ATOM 4563 O O . LEU A 1 590 ? -9.532 -22.972 3.718 1.00 90.00 590 LEU A O 1
ATOM 4567 N N . PRO A 1 591 ? -9.550 -25.206 3.426 1.00 88.56 591 PRO A N 1
ATOM 4568 C CA . PRO A 1 591 ? -8.835 -25.463 4.668 1.00 88.56 591 PRO A CA 1
ATOM 4569 C C . PRO A 1 591 ? -7.356 -25.070 4.604 1.00 88.56 591 PRO A C 1
ATOM 4571 O O . PRO A 1 591 ? -6.697 -25.159 3.567 1.00 88.56 591 PRO A O 1
ATOM 4574 N N . LEU A 1 592 ? -6.808 -24.690 5.755 1.00 85.56 592 LEU A N 1
ATOM 4575 C CA . LEU A 1 592 ? -5.392 -24.373 5.928 1.00 85.56 592 LEU A CA 1
ATOM 4576 C C . LEU A 1 592 ? -4.568 -25.677 6.071 1.00 85.56 592 LEU A C 1
ATOM 4578 O O . LEU A 1 592 ? -4.510 -26.287 7.144 1.00 85.56 592 LEU A O 1
ATOM 4582 N N . TYR A 1 593 ? -3.907 -26.126 4.994 1.00 72.00 593 TYR A N 1
ATOM 4583 C CA . TYR A 1 593 ? -3.087 -27.358 4.943 1.00 72.00 593 TYR A CA 1
ATOM 4584 C C . TYR A 1 593 ? -1.556 -27.097 4.948 1.00 72.00 593 TYR A C 1
ATOM 4586 O O . TYR A 1 593 ? -1.103 -25.990 4.692 1.00 72.00 593 TYR A O 1
ATOM 4594 N N . GLY A 1 594 ? -0.733 -28.135 5.205 1.00 62.69 594 GLY A N 1
ATOM 4595 C CA . GLY A 1 594 ? 0.705 -28.163 4.835 1.00 62.69 594 GLY A CA 1
ATOM 4596 C C . GLY A 1 594 ? 1.784 -28.007 5.932 1.00 62.69 594 GLY A C 1
ATOM 4597 O O . GLY A 1 594 ? 1.508 -27.865 7.113 1.00 62.69 594 GLY A O 1
ATOM 4598 N N . LYS A 1 595 ? 3.070 -28.087 5.561 1.00 50.59 595 LYS A N 1
ATOM 4599 C CA . LYS A 1 595 ? 4.223 -27.857 6.472 1.00 50.59 595 LYS A CA 1
ATOM 4600 C C . LYS A 1 595 ? 4.761 -26.416 6.426 1.00 50.59 595 LYS A C 1
ATOM 4602 O O . LYS A 1 595 ? 5.447 -26.013 7.354 1.00 50.59 595 LYS A O 1
ATOM 4607 N N . ALA A 1 596 ? 4.388 -25.631 5.414 1.00 48.41 596 ALA A N 1
ATOM 4608 C CA . ALA A 1 596 ? 4.649 -24.188 5.309 1.00 48.41 596 ALA A CA 1
ATOM 4609 C C . ALA A 1 596 ? 3.548 -23.349 5.999 1.00 48.41 596 ALA A C 1
ATOM 4611 O O . ALA A 1 596 ? 3.157 -22.291 5.518 1.00 48.41 596 ALA A O 1
ATOM 4612 N N . ARG A 1 597 ? 2.967 -23.890 7.077 1.00 56.31 597 ARG A N 1
ATOM 4613 C CA . ARG A 1 597 ? 1.718 -23.415 7.679 1.00 56.31 597 ARG A CA 1
ATOM 4614 C C . ARG A 1 597 ? 1.903 -22.093 8.415 1.00 56.31 597 ARG A C 1
ATOM 4616 O O . ARG A 1 597 ? 2.789 -21.954 9.256 1.00 56.31 597 ARG A O 1
ATOM 4623 N N . ASP A 1 598 ? 0.945 -21.207 8.189 1.00 60.91 598 ASP A N 1
ATOM 4624 C CA . ASP A 1 598 ? 0.520 -20.238 9.186 1.00 60.91 598 ASP A CA 1
ATOM 4625 C C . ASP A 1 598 ? 0.129 -20.980 10.486 1.00 60.91 598 ASP A C 1
ATOM 4627 O O . ASP A 1 598 ? -0.488 -22.049 10.452 1.00 60.91 598 ASP A O 1
ATOM 4631 N N . GLN A 1 599 ? 0.505 -20.444 11.649 1.00 80.69 599 GLN A N 1
ATOM 4632 C CA . GLN A 1 599 ? 0.223 -21.042 12.962 1.00 80.69 599 GLN A CA 1
ATOM 4633 C C . GLN A 1 599 ? -1.255 -20.917 13.365 1.00 80.69 599 GLN A C 1
ATOM 4635 O O . GLN A 1 599 ? -1.651 -21.394 14.431 1.00 80.69 599 GLN A O 1
ATOM 4640 N N . MET A 1 600 ? -2.079 -20.306 12.516 1.00 86.31 600 MET A N 1
ATOM 4641 C CA . MET A 1 600 ? -3.476 -19.996 12.792 1.00 86.31 600 MET A CA 1
ATOM 4642 C C . MET A 1 600 ? -4.371 -21.182 13.208 1.00 86.31 600 MET A C 1
ATOM 4644 O O . MET A 1 600 ? -5.159 -21.010 14.143 1.00 86.31 600 MET A O 1
ATOM 4648 N N . PRO A 1 601 ? -4.210 -22.413 12.671 1.00 88.06 601 PRO A N 1
ATOM 4649 C CA . PRO A 1 601 ? -4.952 -23.582 13.156 1.00 88.06 601 PRO A CA 1
ATOM 4650 C C . PRO A 1 601 ? -4.732 -23.909 14.638 1.00 88.06 601 PRO A C 1
ATOM 4652 O O . PRO A 1 601 ? -5.591 -24.531 15.268 1.00 88.06 601 PRO A O 1
ATOM 4655 N N . LEU A 1 602 ? -3.619 -23.464 15.239 1.00 87.94 602 LEU A N 1
ATOM 4656 C CA . LEU A 1 602 ? -3.389 -23.608 16.681 1.00 87.94 602 LEU A CA 1
ATOM 4657 C C . LEU A 1 602 ? -4.366 -22.778 17.523 1.00 87.94 602 LEU A C 1
ATOM 4659 O O . LEU A 1 602 ? -4.547 -23.096 18.696 1.00 87.94 602 LEU A O 1
ATOM 4663 N N . TYR A 1 603 ? -5.004 -21.773 16.928 1.00 89.75 603 TYR A N 1
ATOM 4664 C CA . TYR A 1 603 ? -5.975 -20.880 17.557 1.00 89.75 603 TYR A CA 1
ATOM 4665 C C . TYR A 1 603 ? -7.418 -21.163 17.110 1.00 89.75 603 TYR A C 1
ATOM 4667 O O . TYR A 1 603 ? -8.296 -20.341 17.339 1.00 89.75 603 TYR A O 1
ATOM 4675 N N . GLY A 1 604 ? -7.679 -22.309 16.468 1.00 89.50 604 GLY A N 1
ATOM 4676 C CA . GLY A 1 604 ? -9.029 -22.714 16.054 1.00 89.50 604 GLY A CA 1
ATOM 4677 C C . GLY A 1 604 ? -9.479 -22.206 14.679 1.00 89.50 604 GLY A C 1
ATOM 4678 O O . GLY A 1 604 ? -10.554 -22.596 14.233 1.00 89.50 604 GLY A O 1
ATOM 4679 N N . MET A 1 605 ? -8.660 -21.416 13.977 1.00 90.62 605 MET A N 1
ATOM 4680 C CA . MET A 1 605 ? -8.932 -20.939 12.613 1.00 90.62 605 MET A CA 1
ATOM 4681 C C . MET A 1 605 ? -8.496 -22.001 11.598 1.00 90.62 605 MET A C 1
ATOM 4683 O O . MET A 1 605 ? -7.301 -22.247 11.430 1.00 90.62 605 MET A O 1
ATOM 4687 N N . LYS A 1 606 ? -9.454 -22.687 10.969 1.00 88.75 606 LYS A N 1
ATOM 4688 C CA . LYS A 1 606 ? -9.189 -23.892 10.158 1.00 88.75 606 LYS A CA 1
ATOM 4689 C C . LYS A 1 606 ? -9.252 -23.628 8.659 1.00 88.75 606 LYS A C 1
ATOM 4691 O O . LYS A 1 606 ? -8.676 -24.399 7.895 1.00 88.75 606 LYS A O 1
ATOM 4696 N N . THR A 1 607 ? -9.939 -22.569 8.252 1.00 91.31 607 THR A N 1
ATOM 4697 C CA . THR A 1 607 ? -10.146 -22.185 6.853 1.00 91.31 607 THR A CA 1
ATOM 4698 C C . THR A 1 607 ? -9.609 -20.784 6.592 1.00 91.31 607 THR A C 1
ATOM 4700 O O . THR A 1 607 ? -9.462 -19.989 7.523 1.00 91.31 607 THR A O 1
ATOM 4703 N N . TYR A 1 608 ? -9.346 -20.452 5.326 1.00 89.62 608 TYR A N 1
ATOM 4704 C CA . TYR A 1 608 ? -8.965 -19.086 4.948 1.00 89.62 608 TYR A CA 1
ATOM 4705 C C . TYR A 1 608 ? -10.029 -18.053 5.344 1.00 89.62 608 TYR A C 1
ATOM 4707 O O . TYR A 1 608 ? -9.680 -16.931 5.701 1.00 89.62 608 TYR A O 1
ATOM 4715 N N . GLY A 1 609 ? -11.315 -18.422 5.350 1.00 91.88 609 GLY A N 1
ATOM 4716 C CA . GLY A 1 609 ? -12.399 -17.531 5.766 1.00 91.88 609 GLY A CA 1
ATOM 4717 C C . GLY A 1 609 ? -12.349 -17.150 7.244 1.00 91.88 609 GLY A C 1
ATOM 4718 O O . GLY A 1 609 ? -12.793 -16.062 7.598 1.00 91.88 609 GLY A O 1
ATOM 4719 N N . ASP A 1 610 ? -11.762 -17.991 8.100 1.00 90.50 610 ASP A N 1
ATOM 4720 C CA . ASP A 1 610 ? -11.657 -17.722 9.542 1.00 90.50 610 ASP A CA 1
ATOM 4721 C C . ASP A 1 610 ? -10.612 -16.634 9.869 1.00 90.50 610 ASP A C 1
ATOM 4723 O O . ASP A 1 610 ? -10.602 -16.095 10.977 1.00 90.50 610 ASP A O 1
ATOM 4727 N N . LEU A 1 611 ? -9.751 -16.283 8.903 1.00 90.06 611 LEU A N 1
ATOM 4728 C CA . LEU A 1 611 ? -8.744 -15.222 9.035 1.00 90.06 611 LEU A CA 1
ATOM 4729 C C . LEU A 1 611 ? -9.353 -13.815 8.983 1.00 90.06 611 LEU A C 1
ATOM 4731 O O . LEU A 1 611 ? -8.724 -12.846 9.412 1.00 90.06 611 LEU A O 1
ATOM 4735 N N . PHE A 1 612 ? -10.578 -13.697 8.472 1.00 91.38 612 PHE A N 1
ATOM 4736 C CA . PHE A 1 612 ? -11.251 -12.428 8.245 1.00 91.38 612 PHE A CA 1
ATOM 4737 C C . PHE A 1 612 ? -12.385 -12.223 9.248 1.00 91.38 612 PHE A C 1
ATOM 4739 O O . PHE A 1 612 ? -13.106 -13.142 9.633 1.00 91.38 612 PHE A O 1
ATOM 4746 N N . THR A 1 613 ? -12.577 -10.976 9.667 1.00 90.31 613 THR A N 1
ATOM 4747 C CA . THR A 1 613 ? -13.784 -10.581 10.401 1.00 90.31 613 THR A CA 1
ATOM 4748 C C . THR A 1 613 ? -15.008 -10.594 9.473 1.00 90.31 613 THR A C 1
ATOM 4750 O O . THR A 1 613 ? -14.853 -10.364 8.270 1.00 90.31 613 THR A O 1
ATOM 4753 N N . PRO A 1 614 ? -16.237 -10.767 10.001 1.00 92.62 614 PRO A N 1
ATOM 4754 C CA . PRO A 1 614 ? -17.465 -10.693 9.202 1.00 92.62 614 PRO A CA 1
ATOM 4755 C C . PRO A 1 614 ? -17.550 -9.434 8.331 1.00 92.62 614 PRO A C 1
ATOM 4757 O O . PRO A 1 614 ? -17.873 -9.510 7.150 1.00 92.62 614 PRO A O 1
ATOM 4760 N N . ARG A 1 615 ? -17.151 -8.279 8.876 1.00 92.06 615 ARG A N 1
ATOM 4761 C CA . ARG A 1 615 ? -17.094 -7.018 8.128 1.00 92.06 615 ARG A CA 1
ATOM 4762 C C . ARG A 1 615 ? -16.061 -7.025 7.003 1.00 92.06 615 ARG A C 1
ATOM 4764 O O . ARG A 1 615 ? -16.348 -6.501 5.935 1.00 92.06 615 ARG A O 1
ATOM 4771 N N . GLN A 1 616 ? -14.871 -7.586 7.228 1.00 92.44 616 GLN A N 1
ATOM 4772 C CA . GLN A 1 616 ? -13.865 -7.705 6.166 1.00 92.44 616 GLN A CA 1
ATOM 4773 C C . GLN A 1 616 ? -14.366 -8.594 5.032 1.00 92.44 616 GLN A C 1
ATOM 4775 O O . GLN A 1 616 ? -14.160 -8.243 3.878 1.00 92.44 616 GLN A O 1
ATOM 4780 N N . LEU A 1 617 ? -15.056 -9.693 5.350 1.00 94.81 617 LEU A N 1
ATOM 4781 C CA . LEU A 1 617 ? -15.680 -10.547 4.339 1.00 94.81 617 LEU A CA 1
ATOM 4782 C C . LEU A 1 617 ? -16.725 -9.770 3.537 1.00 94.81 617 LEU A C 1
ATOM 4784 O O . LEU A 1 617 ? -16.601 -9.717 2.322 1.00 94.81 617 LEU A O 1
ATOM 4788 N N . VAL A 1 618 ? -17.665 -9.086 4.203 1.00 95.44 618 VAL A N 1
ATOM 4789 C CA . VAL A 1 618 ? -18.678 -8.243 3.536 1.00 95.44 618 VAL A CA 1
ATOM 4790 C C . VAL A 1 618 ? -18.035 -7.181 2.639 1.00 95.44 618 VAL A C 1
ATOM 4792 O O . VAL A 1 618 ? -18.481 -6.974 1.513 1.00 95.44 618 VAL A O 1
ATOM 4795 N N . ALA A 1 619 ? -16.981 -6.510 3.110 1.00 93.44 619 ALA A N 1
ATOM 4796 C CA . ALA A 1 619 ? -16.285 -5.500 2.321 1.00 93.44 619 ALA A CA 1
ATOM 4797 C C . ALA A 1 619 ? -15.588 -6.112 1.095 1.00 93.44 619 ALA A C 1
ATOM 4799 O O . ALA A 1 619 ? -15.775 -5.628 -0.018 1.00 93.44 619 ALA A O 1
ATOM 4800 N N . LEU A 1 620 ? -14.824 -7.195 1.280 1.00 93.50 620 LEU A N 1
ATOM 4801 C CA . LEU A 1 620 ? -14.099 -7.867 0.198 1.00 93.50 620 LEU A CA 1
ATOM 4802 C C . LEU A 1 620 ? -15.045 -8.446 -0.858 1.00 93.50 620 LEU A C 1
ATOM 4804 O O . LEU A 1 620 ? -14.781 -8.275 -2.045 1.00 93.50 620 LEU A O 1
ATOM 4808 N N . THR A 1 621 ? -16.149 -9.079 -0.449 1.00 94.06 621 THR A N 1
ATOM 4809 C CA . THR A 1 621 ? -17.157 -9.587 -1.392 1.00 94.06 621 THR A CA 1
ATOM 4810 C C . THR A 1 621 ? -17.833 -8.442 -2.132 1.00 94.06 621 THR A C 1
ATOM 4812 O O . THR A 1 621 ? -17.927 -8.494 -3.350 1.00 94.06 621 THR A O 1
ATOM 4815 N N . THR A 1 622 ? -18.192 -7.357 -1.434 1.00 95.38 622 THR A N 1
ATOM 4816 C CA . THR A 1 622 ? -18.784 -6.170 -2.073 1.00 95.38 622 THR A CA 1
ATOM 4817 C C . THR A 1 622 ? -17.857 -5.595 -3.142 1.00 95.38 622 THR A C 1
ATOM 4819 O O . THR A 1 622 ? -18.307 -5.311 -4.248 1.00 95.38 622 THR A O 1
ATOM 4822 N N . PHE A 1 623 ? -16.562 -5.439 -2.852 1.00 94.50 623 PHE A N 1
ATOM 4823 C CA . PHE A 1 623 ? -15.611 -4.942 -3.847 1.00 94.50 623 PHE A CA 1
ATOM 4824 C C . PHE A 1 623 ? -15.417 -5.919 -5.009 1.00 94.50 623 PHE A C 1
ATOM 4826 O O . PHE A 1 623 ? -15.352 -5.473 -6.151 1.00 94.50 623 PHE A O 1
ATOM 4833 N N . ALA A 1 624 ? -15.359 -7.227 -4.744 1.00 93.31 624 ALA A N 1
ATOM 4834 C CA . ALA A 1 624 ? -15.251 -8.240 -5.791 1.00 93.31 624 ALA A CA 1
ATOM 4835 C C . ALA A 1 624 ? -16.466 -8.221 -6.737 1.00 93.31 624 ALA A C 1
ATOM 4837 O O . ALA A 1 624 ? -16.289 -8.207 -7.956 1.00 93.31 624 ALA A O 1
ATOM 4838 N N . ASP A 1 625 ? -17.681 -8.129 -6.191 1.00 94.50 625 ASP A N 1
ATOM 4839 C CA . ASP A 1 625 ? -18.919 -8.036 -6.974 1.00 94.50 625 ASP A CA 1
ATOM 4840 C C . ASP A 1 625 ? -18.938 -6.757 -7.824 1.00 94.50 625 ASP A C 1
ATOM 4842 O O . ASP A 1 625 ? -19.223 -6.792 -9.023 1.00 94.50 625 ASP A O 1
ATOM 4846 N N . LEU A 1 626 ? -18.542 -5.625 -7.231 1.00 97.44 626 LEU A N 1
ATOM 4847 C CA . LEU A 1 626 ? -18.475 -4.339 -7.926 1.00 97.44 626 LEU A CA 1
ATOM 4848 C C . LEU A 1 626 ? -17.466 -4.324 -9.074 1.00 97.44 626 LEU A C 1
ATOM 4850 O O . LEU A 1 626 ? -17.698 -3.616 -10.049 1.00 97.44 626 LEU A O 1
ATOM 4854 N N . VAL A 1 627 ? -16.374 -5.094 -9.007 1.00 94.44 627 VAL A N 1
ATOM 4855 C CA . VAL A 1 627 ? -15.455 -5.254 -10.149 1.00 94.44 627 VAL A CA 1
ATOM 4856 C C . VAL A 1 627 ? -16.170 -5.934 -11.323 1.00 94.44 627 VAL A C 1
ATOM 4858 O O . VAL A 1 627 ? -16.032 -5.498 -12.471 1.00 94.44 627 VAL A O 1
ATOM 4861 N N . GLY A 1 628 ? -16.972 -6.968 -11.048 1.00 93.88 628 GLY A N 1
ATOM 4862 C CA . GLY A 1 628 ? -17.800 -7.629 -12.060 1.00 93.88 628 GLY A CA 1
ATOM 4863 C C . GLY A 1 628 ? -18.832 -6.676 -12.668 1.00 93.88 628 GLY A C 1
ATOM 4864 O O . GLY A 1 628 ? -18.937 -6.555 -13.888 1.00 93.88 628 GLY A O 1
ATOM 4865 N N . GLU A 1 629 ? -19.538 -5.918 -11.832 1.00 96.94 629 GLU A N 1
ATOM 4866 C CA . GLU A 1 629 ? -20.530 -4.944 -12.299 1.00 96.94 629 GLU A CA 1
ATOM 4867 C C . GLU A 1 629 ? -19.906 -3.766 -13.061 1.00 96.94 629 GLU A C 1
ATOM 4869 O O . GLU A 1 629 ? -20.458 -3.323 -14.073 1.00 96.94 629 GLU A O 1
ATOM 4874 N N . ALA A 1 630 ? -18.739 -3.281 -12.621 1.00 95.69 630 ALA A N 1
ATOM 4875 C CA . ALA A 1 630 ? -17.968 -2.266 -13.332 1.00 95.69 630 ALA A CA 1
ATOM 4876 C C . ALA A 1 630 ? -17.587 -2.765 -14.724 1.00 95.69 630 ALA A C 1
ATOM 4878 O O . ALA A 1 630 ? -17.739 -2.033 -15.696 1.00 95.69 630 ALA A O 1
ATOM 4879 N N . THR A 1 631 ? -17.172 -4.029 -14.839 1.00 93.00 631 THR A N 1
ATOM 4880 C CA . THR A 1 631 ? -16.856 -4.657 -16.127 1.00 93.00 631 THR A CA 1
ATOM 4881 C C . THR A 1 631 ? -18.065 -4.634 -17.066 1.00 93.00 631 THR A C 1
ATOM 4883 O O . THR A 1 631 ? -17.949 -4.206 -18.215 1.00 93.00 631 THR A O 1
ATOM 4886 N N . GLU A 1 632 ? -19.251 -5.013 -16.585 1.00 94.62 632 GLU A N 1
ATOM 4887 C CA . GLU A 1 632 ? -20.481 -4.970 -17.390 1.00 94.62 632 GLU A CA 1
ATOM 4888 C C . GLU A 1 632 ? -20.924 -3.541 -17.726 1.00 94.62 632 GLU A C 1
ATOM 4890 O O . GLU A 1 632 ? -21.474 -3.275 -18.800 1.00 94.62 632 GLU A O 1
ATOM 4895 N N . LYS A 1 633 ? -20.669 -2.581 -16.834 1.00 94.69 633 LYS A N 1
ATOM 4896 C CA . LYS A 1 633 ? -20.893 -1.163 -17.118 1.00 94.69 633 LYS A CA 1
ATOM 4897 C C . LYS A 1 633 ? -19.950 -0.652 -18.214 1.00 94.69 633 LYS A C 1
ATOM 4899 O O . LYS A 1 633 ? -20.434 -0.058 -19.172 1.00 94.69 633 LYS A O 1
ATOM 4904 N N . VAL A 1 634 ? -18.655 -0.954 -18.129 1.00 93.00 634 VAL A N 1
ATOM 4905 C CA . VAL A 1 634 ? -17.649 -0.606 -19.148 1.00 93.00 634 VAL A CA 1
ATOM 4906 C C . VAL A 1 634 ? -18.020 -1.200 -20.507 1.00 93.00 634 VAL A C 1
ATOM 4908 O O . VAL A 1 634 ? -17.947 -0.500 -21.513 1.00 93.00 634 VAL A O 1
ATOM 4911 N N . LYS A 1 635 ? -18.456 -2.469 -20.557 1.00 88.69 635 LYS A N 1
ATOM 4912 C CA . LYS A 1 635 ? -18.900 -3.121 -21.804 1.00 88.69 635 LYS A CA 1
ATOM 4913 C C . LYS A 1 635 ? -20.092 -2.403 -22.436 1.00 88.69 635 LYS A C 1
ATOM 4915 O O . LYS A 1 635 ? -20.058 -2.122 -23.632 1.00 88.69 635 LYS A O 1
ATOM 4920 N N . ARG A 1 636 ? -21.125 -2.087 -21.646 1.00 91.06 636 ARG A N 1
ATOM 4921 C CA . ARG A 1 636 ? -22.301 -1.337 -22.124 1.00 91.06 636 ARG A CA 1
ATOM 4922 C C . ARG A 1 636 ? -21.911 0.041 -22.639 1.00 91.06 636 ARG A C 1
ATOM 4924 O O . ARG A 1 636 ? -22.232 0.378 -23.774 1.00 91.06 636 ARG A O 1
ATOM 4931 N N . ASP A 1 637 ? -21.135 0.779 -21.852 1.00 91.62 637 ASP A N 1
ATOM 4932 C CA . ASP A 1 637 ? -20.660 2.101 -22.241 1.00 91.62 637 ASP A CA 1
ATOM 4933 C C . ASP A 1 637 ? -19.816 1.988 -23.536 1.00 91.62 637 ASP A C 1
ATOM 4935 O O . ASP A 1 637 ? -20.028 2.742 -24.485 1.00 91.62 637 ASP A O 1
ATOM 4939 N N . CYS A 1 638 ? -18.945 0.987 -23.676 1.00 86.75 638 CYS A N 1
ATOM 4940 C CA . CYS A 1 638 ? -18.202 0.740 -24.915 1.00 86.75 638 CYS A CA 1
ATOM 4941 C C . CYS A 1 638 ? -19.122 0.508 -26.131 1.00 86.75 638 CYS A C 1
ATOM 4943 O O . CYS A 1 638 ? -18.917 1.126 -27.179 1.00 86.75 638 CYS A O 1
ATOM 4945 N N . LEU A 1 639 ? -20.164 -0.321 -25.996 1.00 84.81 639 LEU A N 1
ATOM 4946 C CA . LEU A 1 639 ? -21.147 -0.554 -27.061 1.00 84.81 639 LEU A CA 1
ATOM 4947 C C . LEU A 1 639 ? -21.880 0.732 -27.450 1.00 84.81 639 LEU A C 1
ATOM 4949 O O . LEU A 1 639 ? -22.013 1.012 -28.640 1.00 84.81 639 LEU A O 1
ATOM 4953 N N . ASP A 1 640 ? -22.271 1.555 -26.479 1.00 81.62 640 ASP A N 1
ATOM 4954 C CA . ASP A 1 640 ? -22.910 2.847 -26.741 1.00 81.62 640 ASP A CA 1
ATOM 4955 C C . ASP A 1 640 ? -21.959 3.814 -27.456 1.00 81.62 640 ASP A C 1
ATOM 4957 O O . ASP A 1 640 ? -22.365 4.548 -28.360 1.00 81.62 640 ASP A O 1
ATOM 4961 N N . ALA A 1 641 ? -20.672 3.806 -27.092 1.00 77.50 641 ALA A N 1
ATOM 4962 C CA . ALA A 1 641 ? -19.655 4.623 -27.750 1.00 77.50 641 ALA A CA 1
ATOM 4963 C C . ALA A 1 641 ? -19.456 4.200 -29.216 1.00 77.50 641 ALA A C 1
ATOM 4965 O O . ALA A 1 641 ? -19.290 5.049 -30.096 1.00 77.50 641 ALA A O 1
ATOM 4966 N N . LEU A 1 642 ? -19.497 2.892 -29.493 1.00 74.94 642 LEU A N 1
ATOM 4967 C CA . LEU A 1 642 ? -19.408 2.338 -30.845 1.00 74.94 642 LEU A CA 1
ATOM 4968 C C . LEU A 1 642 ? -20.694 2.582 -31.654 1.00 74.94 642 LEU A C 1
ATOM 4970 O O . LEU A 1 642 ? -20.613 2.957 -32.825 1.00 74.94 642 LEU A O 1
ATOM 4974 N N . GLY A 1 643 ? -21.865 2.441 -31.029 1.00 63.75 643 GLY A N 1
ATOM 4975 C CA . GLY A 1 643 ? -23.172 2.718 -31.628 1.00 63.75 643 GLY A CA 1
ATOM 4976 C C . GLY A 1 643 ? -23.342 4.191 -32.007 1.00 63.75 643 GLY A C 1
ATOM 4977 O O . GLY A 1 643 ? -23.716 4.497 -33.138 1.00 63.75 643 GLY A O 1
ATOM 4978 N N . ALA A 1 644 ? -22.947 5.116 -31.126 1.00 56.34 644 ALA A N 1
ATOM 4979 C CA . ALA A 1 644 ? -22.953 6.556 -31.403 1.00 56.34 644 ALA A CA 1
ATOM 4980 C C . ALA A 1 644 ? -21.973 6.964 -32.524 1.00 56.34 644 ALA A C 1
ATOM 4982 O O . ALA A 1 644 ? -22.201 7.943 -33.244 1.00 56.34 644 ALA A O 1
ATOM 4983 N N . ARG A 1 645 ? -20.882 6.205 -32.721 1.00 51.66 645 ARG A N 1
ATOM 4984 C CA . ARG A 1 645 ? -19.954 6.398 -33.851 1.00 51.66 645 ARG A CA 1
ATOM 4985 C C . ARG A 1 645 ? -20.534 5.934 -35.189 1.00 51.66 645 ARG A C 1
ATOM 4987 O O . ARG A 1 645 ? -20.137 6.479 -36.215 1.00 51.66 645 ARG A O 1
ATOM 4994 N N . ALA A 1 646 ? -21.472 4.984 -35.203 1.00 45.22 646 ALA A N 1
ATOM 4995 C CA . ALA A 1 646 ? -22.132 4.532 -36.431 1.00 45.22 646 ALA A CA 1
ATOM 4996 C C . ALA A 1 646 ? -23.099 5.582 -37.019 1.00 45.22 646 ALA A C 1
ATOM 4998 O O . ALA A 1 646 ? -23.337 5.580 -38.224 1.00 45.22 646 ALA A O 1
ATOM 4999 N N . SER A 1 647 ? -23.602 6.511 -36.197 1.00 40.25 647 SER A N 1
ATOM 5000 C CA . SER A 1 647 ? -24.495 7.610 -36.602 1.00 40.25 647 SER A CA 1
ATOM 5001 C C . SER A 1 647 ? -23.792 8.878 -37.117 1.00 40.25 647 SER A C 1
ATOM 5003 O O . SER A 1 647 ? -24.469 9.827 -37.508 1.00 40.25 647 SER A O 1
ATOM 5005 N N . ARG A 1 648 ? -22.450 8.932 -37.147 1.00 38.66 648 ARG A N 1
ATOM 5006 C CA . ARG A 1 648 ? -21.698 10.038 -37.776 1.00 38.66 648 ARG A CA 1
ATOM 5007 C C . ARG A 1 648 ? -21.302 9.666 -39.214 1.00 38.66 648 ARG A C 1
ATOM 5009 O O . ARG A 1 648 ? -20.865 8.534 -39.433 1.00 38.66 648 ARG A O 1
ATOM 5016 N N . PRO A 1 649 ? -21.408 10.581 -40.200 1.00 33.47 649 PRO A N 1
ATOM 5017 C CA . PRO A 1 649 ? -20.963 10.301 -41.561 1.00 33.47 649 PRO A CA 1
ATOM 5018 C C . PRO A 1 649 ? -19.467 9.974 -41.544 1.00 33.47 649 PRO A C 1
ATOM 5020 O O . PRO A 1 649 ? -18.646 10.749 -41.052 1.00 33.47 649 PRO A O 1
ATOM 5023 N N . ARG A 1 650 ? -19.123 8.781 -42.034 1.00 34.22 650 ARG A N 1
ATOM 5024 C CA . ARG A 1 650 ? -17.747 8.279 -42.075 1.00 34.22 650 ARG A CA 1
ATOM 5025 C C . ARG A 1 650 ? -16.899 9.154 -43.000 1.00 34.22 650 ARG A C 1
ATOM 5027 O O . ARG A 1 650 ? -17.089 9.104 -44.212 1.00 34.22 650 ARG A O 1
ATOM 5034 N N . SER A 1 651 ? -15.909 9.861 -42.459 1.00 35.72 651 SER A N 1
ATOM 5035 C CA . SER A 1 651 ? -14.687 10.135 -43.217 1.00 35.72 651 SER A CA 1
ATOM 5036 C C . SER A 1 651 ? -13.799 8.890 -43.146 1.00 35.72 651 SER A C 1
ATOM 5038 O O . SER A 1 651 ? -13.688 8.219 -42.119 1.00 35.72 651 SER A O 1
ATOM 5040 N N . SER A 1 652 ? -13.253 8.496 -44.288 1.00 38.66 652 SER A N 1
ATOM 5041 C CA . SER A 1 652 ? -12.528 7.245 -44.480 1.00 38.66 652 SER A CA 1
ATOM 5042 C C . SER A 1 652 ? -11.158 7.268 -43.798 1.00 38.66 652 SER A C 1
ATOM 5044 O O . SER A 1 652 ? -10.177 7.645 -44.432 1.00 38.66 652 SER A O 1
ATOM 5046 N N . VAL A 1 653 ? -11.059 6.834 -42.536 1.00 35.34 653 VAL A N 1
ATOM 5047 C CA . VAL A 1 653 ? -9.762 6.539 -41.902 1.00 35.34 653 VAL A CA 1
ATOM 5048 C C . VAL A 1 653 ? -9.859 5.310 -40.986 1.00 35.34 653 VAL A C 1
ATOM 5050 O O . VAL A 1 653 ? -10.600 5.301 -40.012 1.00 35.34 653 VAL A O 1
ATOM 5053 N N . HIS A 1 654 ? -9.084 4.286 -41.364 1.00 33.03 654 HIS A N 1
ATOM 5054 C CA . HIS A 1 654 ? -8.520 3.170 -40.587 1.00 33.03 654 HIS A CA 1
ATOM 5055 C C . HIS A 1 654 ? -9.480 2.303 -39.752 1.00 33.03 654 HIS A C 1
ATOM 5057 O O . HIS A 1 654 ? -9.899 2.643 -38.650 1.00 33.03 654 HIS A O 1
ATOM 5063 N N . ARG A 1 655 ? -9.735 1.088 -40.260 1.00 28.86 655 ARG A N 1
ATOM 5064 C CA . ARG A 1 655 ? -10.187 -0.046 -39.444 1.00 28.86 655 ARG A CA 1
ATOM 5065 C C . ARG A 1 655 ? -9.035 -0.482 -38.538 1.00 28.86 655 ARG A C 1
ATOM 5067 O O . ARG A 1 655 ? -8.104 -1.120 -39.016 1.00 28.86 655 ARG A O 1
ATOM 5074 N N . THR A 1 656 ? -9.114 -0.188 -37.249 1.00 31.62 656 THR A N 1
ATOM 5075 C CA . THR A 1 656 ? -8.388 -0.945 -36.227 1.00 31.62 656 THR A CA 1
ATOM 5076 C C . THR A 1 656 ? -9.276 -2.101 -35.771 1.00 31.62 656 THR A C 1
ATOM 5078 O O . THR A 1 656 ? -10.442 -1.912 -35.422 1.00 31.62 656 THR A O 1
ATOM 5081 N N . HIS A 1 657 ? -8.753 -3.325 -35.860 1.00 28.58 657 HIS A N 1
ATOM 5082 C CA . HIS A 1 657 ? -9.383 -4.499 -35.264 1.00 28.58 657 HIS A CA 1
ATOM 5083 C C . HIS A 1 657 ? -9.344 -4.346 -33.738 1.00 28.58 657 HIS A C 1
ATOM 5085 O O . HIS A 1 657 ? -8.286 -4.091 -33.172 1.00 28.58 657 HIS A O 1
ATOM 5091 N N . LEU A 1 658 ? -10.495 -4.478 -33.077 1.00 27.61 658 LEU A N 1
ATOM 5092 C CA . LEU A 1 658 ? -10.562 -4.628 -31.624 1.00 27.61 658 LEU A CA 1
ATOM 5093 C C . LEU A 1 658 ? -10.183 -6.077 -31.266 1.00 27.61 658 LEU A C 1
ATOM 5095 O O . LEU A 1 658 ? -10.697 -6.995 -31.919 1.00 27.61 658 LEU A O 1
ATOM 5099 N N . PRO A 1 659 ? -9.333 -6.316 -30.253 1.00 30.89 659 PRO A N 1
ATOM 5100 C CA . PRO A 1 659 ? -9.091 -7.660 -29.757 1.00 30.89 659 PRO A CA 1
ATOM 5101 C C . PRO A 1 659 ? -10.347 -8.193 -29.054 1.00 30.89 659 PRO A C 1
ATOM 5103 O O . PRO A 1 659 ? -11.047 -7.501 -28.314 1.00 30.89 659 PRO A O 1
ATOM 5106 N N . HIS A 1 660 ? -10.650 -9.440 -29.372 1.00 28.67 660 HIS A N 1
ATOM 5107 C CA . HIS A 1 660 ? -11.776 -10.237 -28.910 1.00 28.67 660 HIS A CA 1
ATOM 5108 C C . HIS A 1 660 ? -11.477 -10.724 -27.491 1.00 28.67 660 HIS A C 1
ATOM 5110 O O . HIS A 1 660 ? -10.397 -11.237 -27.214 1.00 28.67 660 HIS A O 1
ATOM 5116 N N . TRP A 1 661 ? -12.435 -10.540 -26.588 1.00 25.42 661 TRP A N 1
ATOM 5117 C CA . TRP A 1 661 ? -12.406 -11.080 -25.236 1.00 25.42 661 TRP A CA 1
ATOM 5118 C C . TRP A 1 661 ? -13.164 -12.412 -25.245 1.00 25.42 661 TRP A C 1
ATOM 5120 O O . TRP A 1 661 ? -14.357 -12.435 -25.528 1.00 25.42 661 TRP A O 1
ATOM 5130 N N . GLU A 1 662 ? -12.500 -13.519 -24.924 1.00 27.02 662 GLU A N 1
ATOM 5131 C CA . GLU A 1 662 ? -13.182 -14.745 -24.498 1.00 27.02 662 GLU A CA 1
ATOM 5132 C C . GLU A 1 662 ? -12.855 -14.995 -23.025 1.00 27.02 662 GLU A C 1
ATOM 5134 O O . GLU A 1 662 ? -11.700 -15.001 -22.601 1.00 27.02 662 GLU A O 1
ATOM 5139 N N . ALA A 1 663 ? -13.909 -15.124 -22.222 1.00 28.61 663 ALA A N 1
ATOM 5140 C CA . ALA A 1 663 ? -13.835 -15.455 -20.810 1.00 28.61 663 ALA A CA 1
ATOM 5141 C C . ALA A 1 663 ? -13.754 -16.980 -20.668 1.00 28.61 663 ALA A C 1
ATOM 5143 O O . ALA A 1 663 ? -14.678 -17.669 -21.094 1.00 28.61 663 ALA A O 1
ATOM 5144 N N . GLY A 1 664 ? -12.697 -17.513 -20.047 1.00 29.95 664 GLY A N 1
ATOM 5145 C CA . GLY A 1 664 ? -12.689 -18.937 -19.692 1.00 29.95 664 GLY A CA 1
ATOM 5146 C C . GLY A 1 664 ? -11.352 -19.584 -19.350 1.00 29.95 664 GLY A C 1
ATOM 5147 O O . GLY A 1 664 ? -11.356 -20.591 -18.649 1.00 29.95 664 GLY A O 1
ATOM 5148 N N . GLU A 1 665 ? -10.211 -19.039 -19.765 1.00 25.75 665 GLU A N 1
ATOM 5149 C CA . GLU A 1 665 ? -8.927 -19.693 -19.489 1.00 25.75 665 GLU A CA 1
ATOM 5150 C C . GLU A 1 665 ? -8.248 -19.091 -18.258 1.00 25.75 665 GLU A C 1
ATOM 5152 O O . GLU A 1 665 ? -7.864 -17.925 -18.244 1.00 25.75 665 GLU A O 1
ATOM 5157 N N . VAL A 1 666 ? -8.103 -19.897 -17.202 1.00 28.91 666 VAL A N 1
ATOM 5158 C CA . VAL A 1 666 ? -7.235 -19.598 -16.055 1.00 28.91 666 VAL A CA 1
ATOM 5159 C C . VAL A 1 666 ? -5.798 -19.916 -16.479 1.00 28.91 666 VAL A C 1
ATOM 5161 O O . VAL A 1 666 ? -5.471 -21.099 -16.602 1.00 28.91 666 VAL A O 1
ATOM 5164 N N . PRO A 1 667 ? -4.907 -18.936 -16.708 1.00 30.52 667 PRO A N 1
ATOM 5165 C CA . PRO A 1 667 ? -3.603 -19.251 -17.269 1.00 30.52 667 PRO A CA 1
ATOM 5166 C C . PRO A 1 667 ? -2.618 -19.537 -16.133 1.00 30.52 667 PRO A C 1
ATOM 5168 O O . PRO A 1 667 ? -2.272 -18.642 -15.362 1.00 30.52 667 PRO A O 1
ATOM 5171 N N . GLN A 1 668 ? -2.145 -20.782 -16.021 1.00 29.41 668 GLN A N 1
ATOM 5172 C CA . GLN A 1 668 ? -1.065 -21.127 -15.086 1.00 29.41 668 GLN A CA 1
ATOM 5173 C C . GLN A 1 668 ? 0.339 -20.794 -15.615 1.00 29.41 668 GLN A C 1
ATOM 5175 O O . GLN A 1 668 ? 1.290 -20.838 -14.845 1.00 29.41 668 GLN A O 1
ATOM 5180 N N . HIS A 1 669 ? 0.483 -20.369 -16.874 1.00 27.42 669 HIS A N 1
ATOM 5181 C CA . HIS A 1 669 ? 1.734 -19.851 -17.434 1.00 27.42 669 HIS A CA 1
ATOM 5182 C C . HIS A 1 669 ? 1.403 -18.855 -18.556 1.00 27.42 669 HIS A C 1
ATOM 5184 O O . HIS A 1 669 ? 0.800 -19.247 -19.549 1.00 27.42 669 HIS A O 1
ATOM 5190 N N . ILE A 1 670 ? 1.772 -17.575 -18.420 1.00 35.50 670 ILE A N 1
ATOM 5191 C CA . ILE A 1 670 ? 1.632 -16.586 -19.506 1.00 35.50 670 ILE A CA 1
ATOM 5192 C C . ILE A 1 670 ? 3.016 -16.062 -19.872 1.00 35.50 670 ILE A C 1
ATOM 5194 O O . ILE A 1 670 ? 3.673 -15.409 -19.065 1.00 35.50 670 ILE A O 1
ATOM 5198 N N . ILE A 1 671 ? 3.433 -16.341 -21.107 1.00 34.28 671 ILE A N 1
ATOM 5199 C CA . ILE A 1 671 ? 4.476 -15.593 -21.811 1.00 34.28 671 ILE A CA 1
ATOM 5200 C C . ILE A 1 671 ? 3.772 -14.380 -22.424 1.00 34.28 671 ILE A C 1
ATOM 5202 O O . ILE A 1 671 ? 2.933 -14.544 -23.311 1.00 34.28 671 ILE A O 1
ATOM 5206 N N . PHE A 1 672 ? 4.070 -13.169 -21.955 1.00 40.62 672 PHE A N 1
ATOM 5207 C CA . PHE A 1 672 ? 3.503 -11.959 -22.554 1.00 40.62 672 PHE A CA 1
ATOM 5208 C C . PHE A 1 672 ? 4.143 -11.698 -23.921 1.00 40.62 672 PHE A C 1
ATOM 5210 O O . PHE A 1 672 ? 5.348 -11.490 -23.990 1.00 40.62 672 PHE A O 1
ATOM 5217 N N . ARG A 1 673 ? 3.351 -11.677 -25.001 1.00 37.62 673 ARG A N 1
ATOM 5218 C CA . ARG A 1 673 ? 3.737 -11.066 -26.285 1.00 37.62 673 ARG A CA 1
ATOM 5219 C C . ARG A 1 673 ? 3.214 -9.635 -26.316 1.00 37.62 673 ARG A C 1
ATOM 5221 O O . ARG A 1 673 ? 2.006 -9.427 -26.312 1.00 37.62 673 ARG A O 1
ATOM 5228 N N . LEU A 1 674 ? 4.118 -8.664 -26.361 1.00 42.97 674 LEU A N 1
ATOM 5229 C CA . LEU A 1 674 ? 3.810 -7.235 -26.461 1.00 42.97 674 LEU A CA 1
ATOM 5230 C C . LEU A 1 674 ? 3.963 -6.757 -27.919 1.00 42.97 674 LEU A C 1
ATOM 5232 O O . LEU A 1 674 ? 4.901 -6.038 -28.237 1.00 42.97 674 LEU A O 1
ATOM 5236 N N . ALA A 1 675 ? 3.059 -7.228 -28.787 1.00 29.55 675 ALA A N 1
ATOM 5237 C CA . ALA A 1 675 ? 2.653 -6.717 -30.113 1.00 29.55 675 ALA A CA 1
ATOM 5238 C C . ALA A 1 675 ? 2.044 -7.886 -30.921 1.00 29.55 675 ALA A C 1
ATOM 5240 O O . ALA A 1 675 ? 2.578 -8.995 -30.916 1.00 29.55 675 ALA A O 1
ATOM 5241 N N . ASP A 1 676 ? 0.908 -7.664 -31.580 1.00 36.09 676 ASP A N 1
ATOM 5242 C CA . ASP A 1 676 ? 0.082 -8.720 -32.177 1.00 36.09 676 ASP A CA 1
ATOM 5243 C C . ASP A 1 676 ? 0.747 -9.561 -33.290 1.00 36.09 676 ASP A C 1
ATOM 5245 O O . ASP A 1 676 ? 1.510 -9.076 -34.124 1.00 36.09 676 ASP A O 1
ATOM 5249 N N . SER A 1 677 ? 0.268 -10.810 -33.371 1.00 31.72 677 SER A N 1
ATOM 5250 C CA . SER A 1 677 ? 0.256 -11.750 -34.510 1.00 31.72 677 SER A CA 1
ATOM 5251 C C . SER A 1 677 ? 1.545 -12.511 -34.880 1.00 31.72 677 SER A C 1
ATOM 5253 O O . SER A 1 677 ? 2.408 -12.050 -35.620 1.00 31.72 677 SER A O 1
ATOM 5255 N N . LEU A 1 678 ? 1.602 -13.787 -34.466 1.00 29.03 678 LEU A N 1
ATOM 5256 C CA . LEU A 1 678 ? 2.217 -14.830 -35.295 1.00 29.03 678 LEU A CA 1
ATOM 5257 C C . LEU A 1 678 ? 1.256 -15.198 -36.438 1.00 29.03 678 LEU A C 1
ATOM 5259 O O . LEU A 1 678 ? 0.040 -15.144 -36.242 1.00 29.03 678 LEU A O 1
ATOM 5263 N N . PRO A 1 679 ? 1.765 -15.613 -37.608 1.00 33.91 679 PRO A N 1
ATOM 5264 C CA . PRO A 1 679 ? 0.920 -15.944 -38.740 1.00 33.91 679 PRO A CA 1
ATOM 5265 C C . PRO A 1 679 ? 0.090 -17.205 -38.465 1.00 33.91 679 PRO A C 1
ATOM 5267 O O . PRO A 1 679 ? 0.584 -18.204 -37.946 1.00 33.91 679 PRO A O 1
ATOM 5270 N N . THR A 1 680 ? -1.164 -17.169 -38.902 1.00 35.38 680 THR A N 1
ATOM 5271 C CA . THR A 1 680 ? -2.247 -18.145 -38.688 1.00 35.38 680 THR A CA 1
ATOM 5272 C C . THR A 1 680 ? -1.965 -19.586 -39.151 1.00 35.38 680 THR A C 1
ATOM 5274 O O . THR A 1 680 ? -2.805 -20.454 -38.951 1.00 35.38 680 THR A O 1
ATOM 5277 N N . HIS A 1 681 ? -0.807 -19.882 -39.752 1.00 36.97 681 HIS A N 1
ATOM 5278 C CA . HIS A 1 681 ? -0.497 -21.206 -40.311 1.00 36.97 681 HIS A CA 1
ATOM 5279 C C . HIS A 1 681 ? 0.062 -22.221 -39.296 1.00 36.97 681 HIS A C 1
ATOM 5281 O O . HIS A 1 681 ? 0.242 -23.379 -39.657 1.00 36.97 681 HIS A O 1
ATOM 5287 N N . VAL A 1 682 ? 0.323 -21.821 -38.044 1.00 33.12 682 VAL A N 1
ATOM 5288 C CA . VAL A 1 682 ? 0.874 -22.714 -36.998 1.00 33.12 682 VAL A CA 1
ATOM 5289 C C . VAL A 1 682 ? -0.205 -23.258 -36.042 1.00 33.12 682 VAL A C 1
ATOM 5291 O O . VAL A 1 682 ? 0.057 -24.191 -35.298 1.00 33.12 682 VAL A O 1
ATOM 5294 N N . LEU A 1 683 ? -1.442 -22.751 -36.100 1.00 29.06 683 LEU A N 1
ATOM 5295 C CA . LEU A 1 683 ? -2.572 -23.209 -35.268 1.00 29.06 683 LEU A CA 1
ATOM 5296 C C . LEU A 1 683 ? -3.524 -24.183 -35.999 1.00 29.06 683 LEU A C 1
ATOM 5298 O O . LEU A 1 683 ? -4.678 -24.325 -35.611 1.00 29.06 683 LEU A O 1
ATOM 5302 N N . ALA A 1 684 ? -3.066 -24.830 -37.076 1.00 28.36 684 ALA A N 1
ATOM 5303 C CA . ALA A 1 684 ? -3.869 -25.757 -37.888 1.00 28.36 684 ALA A CA 1
ATOM 5304 C C . ALA A 1 684 ? -3.383 -27.226 -37.847 1.00 28.36 684 ALA A C 1
ATOM 5306 O O . ALA A 1 684 ? -3.665 -27.996 -38.766 1.00 28.36 684 ALA A O 1
ATOM 5307 N N . GLN A 1 685 ? -2.681 -27.620 -36.784 1.00 27.89 685 GLN A N 1
ATOM 5308 C CA . GLN A 1 685 ? -2.497 -29.012 -36.344 1.00 27.89 685 GLN A CA 1
ATOM 5309 C C . GLN A 1 685 ? -2.847 -29.089 -34.864 1.00 27.89 685 GLN A C 1
ATOM 5311 O O . GLN A 1 685 ? -3.352 -30.157 -34.457 1.00 27.89 685 GLN A O 1
#

InterPro domains:
  IPR009537 Domain of unknown function DUF1156 [PF06634] (14-85)
  IPR029063 S-adenosyl-L-methionine-dependent methyltransferase superfamily [SSF53335] (145-190)

pLDDT: mean 72.06, std 28.76, range [20.66, 98.5]

Sequence (685 aa):
MNSSTPRKKLIEVALPLDAINKASAREKSIRHGHPSTLHLWWARRPLAAARAVLFAQLVDDPSAWPELFPTEVEQQRERERLFRIIEQLVQWENTTNEQVLQQAREEIWKSWRRTCAEERGKRGARGEERGERGEIERWLALFDPDRLPAFHDPFAGGGAIPLEAQRLGLEAYASDLNPVAVTINKAMIEIPPMFASMPPVNPGGRGERSERRGERSERGDEDALSGYVDLAEGDGGSASDVSARSALAEGGDVWDALTNHQGCGVDSRQYSGGVDTGIQEGEGSVSGDRAGIAGGSRDIADSLREPRLVSGGRDSLSAQPLGRSEPDVDNDASQSARGTRSEGNEVSNKHISLLSPLPSLLPYTGAQGLAEDVRYYGQWMREEAQKRIGHLYPKITAWLDPRSGRYFGEDDVQRWRQSEARGESNEDGERIARECGYPSLSSLLSSLSSQQLTVIAWLWARTVNSPNPAFAHVDVPLVTTFILSSKPGHEAYVEPIVAGDTYRFTVRVGTPPEWAKQGTKLARGANFRCLLSGMPISGDYIKAEGKAGRMGARMLAIVAEGPRGRVYLPPTAEHEAIARSAQPTWKPDLPLYGKARDQMPLYGMKTYGDLFTPRQLVALTTFADLVGEATEKVKRDCLDALGARASRPRSSVHRTHLPHWEAGEVPQHIIFRLADSLPTHVLAQ